Protein 4OVR (pdb70)

Sequence (576 aa):
RQYRSADVQPADYPTVKAVQSSSDELNKETNGKISIKVFPNSQLGSEKDTIEQVKLGALDFIRINSGTLNTVCPATVPVLPFLFRDKAHRAVLDGPIGDEILADCASHGLVGLAFYDSGARSFYATTPIRKLEDLKGKKIRVQQSDIWVSKLLGANATPPAGEVFTGLKSGLIDGAENNWPSYDNFHHYEAAKNYSLSEHSAPEVLLISKRVFDSFTPEEQVQVRKAAKNSVGYRQLWDAEISSREKVEKAGVEVITIDKAPFQAAVQPLYDQFVTDPKLKDITRIKAAQYRSADVQPADYPTVKAVQSSDELNKETNGKISIKVFPNSQLGSEKDTIEQVKLGALDFIRINSGTLNTVCPATVPVLPFLFRDKAHRAVLDGPIGDEILADCASHGLVGLAFYDSGARSFYATTPIRKLEDLKGKKIRVQQSDIWVSKLLGANATPPAGEVFTGLKSGLIDGAENNWPSYDNFHHYEAAKNYSLSEHSAPEVLLISKRVFDSFTPEEQVQVRKAAKNSVGYRQLWDAEISSREKVEKAGVEVITIDKAPFQAAVQPLYDQFVTDPKLKDITRIKAAQ

InterPro domains:
  IPR004682 TRAP transporter solute receptor, DctP family [PIRSF006470] (7-310)
  IPR004682 TRAP transporter solute receptor, DctP family [TIGR00787] (34-274)
  IPR018389 TRAP transporter solute receptor DctP [PF03480] (32-307)
  IPR018389 TRAP transporter solute receptor DctP [PTHR33376] (1-323)
  IPR038404 TRAP transporter solute receptor DctP superfamily [G3DSA:3.40.190.170] (26-324)

CATH classification: 3.40.190.170

Radius of gyration: 26.58 Å; Cα contacts (8 Å, |Δi|>4): 1096; chains: 2; bounding box: 61×67×68 Å

Organism: Xanthobacter autotrophicus (strain ATCC BAA-1158 / Py2) (NCBI:txid78245)

Structure (mmCIF, N/CA/C/O backbone):
data_4OVR
#
_entry.id   4OVR
#
_cell.length_a   90.314
_cell.length_b   111.362
_cell.length_c   59.546
_cell.angle_alpha   90.000
_cell.angle_beta   90.000
_cell.angle_gamma   90.000
#
_symmetry.space_group_name_H-M   'P 21 21 2'
#
loop_
_entity.id
_entity.type
_entity.pdbx_description
1 polymer 'TRAP dicarboxylate transporter, DctP subunit'
2 non-polymer 'CHLORIDE ION'
3 non-polymer 'beta-D-galactopyranuronic acid'
4 water water
#
loop_
_atom_site.group_PDB
_atom_site.id
_atom_site.type_symbol
_atom_site.label_atom_id
_atom_site.label_alt_id
_atom_site.label_comp_id
_atom_site.label_asym_id
_atom_site.label_entity_id
_atom_site.label_seq_id
_atom_site.pdbx_PDB_ins_code
_atom_site.Cartn_x
_atom_site.Cartn_y
_atom_site.Cartn_z
_atom_site.occupancy
_atom_site.B_iso_or_equiv
_atom_site.auth_seq_id
_atom_site.auth_comp_id
_atom_site.auth_asym_id
_atom_site.auth_atom_id
_atom_site.pdbx_PDB_model_num
ATOM 1 N N . ARG A 1 24 ? 5.097 55.743 31.827 1.00 33.10 26 ARG A N 1
ATOM 2 C CA . ARG A 1 24 ? 4.678 55.288 33.150 1.00 23.01 26 ARG A CA 1
ATOM 3 C C . ARG A 1 24 ? 5.498 55.957 34.222 1.00 23.45 26 ARG A C 1
ATOM 4 O O . ARG A 1 24 ? 6.736 55.850 34.217 1.00 24.87 26 ARG A O 1
ATOM 24 N N . GLN A 1 25 ? 4.822 56.671 35.116 1.00 21.54 27 GLN A N 1
ATOM 25 C CA . GLN A 1 25 ? 5.485 57.287 36.259 1.00 17.61 27 GLN A CA 1
ATOM 26 C C . GLN A 1 25 ? 5.198 56.465 37.497 1.00 20.43 27 GLN A C 1
ATOM 27 O O . GLN A 1 25 ? 4.089 56.488 38.030 1.00 23.36 27 GLN A O 1
ATOM 41 N N . TYR A 1 26 ? 6.205 55.719 37.929 1.00 17.68 28 TYR A N 1
ATOM 42 C CA . TYR A 1 26 ? 6.094 54.872 39.107 1.00 11.98 28 TYR A CA 1
ATOM 43 C C . TYR A 1 26 ? 6.242 55.742 40.341 1.00 12.27 28 TYR A C 1
ATOM 44 O O . TYR A 1 26 ? 6.699 56.90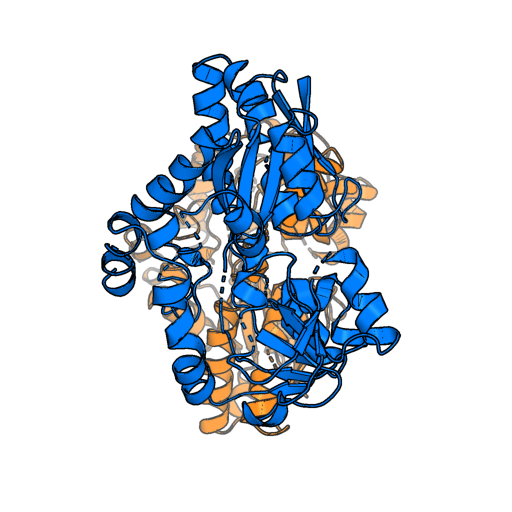3 40.256 1.00 14.35 28 TYR A O 1
ATOM 62 N N . ARG A 1 27 ? 5.814 55.204 41.482 1.00 10.96 29 ARG A N 1
ATOM 63 C CA . ARG A 1 27 ? 5.783 55.973 42.730 1.00 11.65 29 ARG A CA 1
ATOM 64 C C . ARG A 1 27 ? 6.707 55.386 43.786 1.00 10.01 29 ARG A C 1
ATOM 65 O O . ARG A 1 27 ? 6.759 54.166 43.941 1.00 11.23 29 ARG A O 1
ATOM 86 N N . SER A 1 28 ? 7.379 56.258 44.534 1.00 9.56 30 SER A N 1
ATOM 87 C CA . SER A 1 28 ? 8.338 55.841 45.567 1.00 10.13 30 SER A CA 1
ATOM 88 C C . SER A 1 28 ? 8.100 56.631 46.857 1.00 11.41 30 SER A C 1
ATOM 89 O O . SER A 1 28 ? 7.739 57.821 46.812 1.00 11.24 30 SER A O 1
ATOM 97 N N . ALA A 1 29 ? 8.325 55.979 48.003 1.00 10.26 31 ALA A N 1
ATOM 98 C CA . ALA A 1 29 ? 8.160 56.609 49.327 1.00 8.39 31 ALA A CA 1
ATOM 99 C C . ALA A 1 29 ? 9.483 56.824 50.045 1.00 7.95 31 ALA A C 1
ATOM 100 O O . ALA A 1 29 ? 10.417 56.023 49.910 1.00 9.50 31 ALA A O 1
ATOM 107 N N . ASP A 1 30 ? 9.561 57.904 50.843 1.00 8.60 32 ASP A N 1
ATOM 108 C CA . ASP A 1 30 ? 10.708 58.171 51.712 1.00 7.99 32 ASP A CA 1
ATOM 109 C C . ASP A 1 30 ? 10.214 58.988 52.910 1.00 8.72 32 ASP A C 1
ATOM 110 O O . ASP A 1 30 ? 9.410 59.918 52.731 1.00 10.30 32 ASP A O 1
ATOM 119 N N . VAL A 1 31 ? 10.646 58.633 54.115 1.00 9.13 33 VAL A N 1
ATOM 120 C CA . VAL A 1 31 ? 10.293 59.446 55.292 1.00 8.93 33 VAL A CA 1
ATOM 121 C C . VAL A 1 31 ? 11.065 60.777 55.382 1.00 10.00 33 VAL A C 1
ATOM 122 O O . VAL A 1 31 ? 10.702 61.689 56.175 1.00 11.01 33 VAL A O 1
ATOM 135 N N . GLN A 1 32 ? 12.132 60.901 54.593 1.00 8.64 34 GLN A N 1
ATOM 136 C CA . GLN A 1 32 ? 13.012 62.062 54.651 1.00 10.40 34 GLN A CA 1
ATOM 137 C C . GLN A 1 32 ? 12.489 63.212 53.821 1.00 11.41 34 GLN A C 1
ATOM 138 O O . GLN A 1 32 ? 11.670 63.005 52.931 1.00 11.28 34 GLN A O 1
ATOM 152 N N . PRO A 1 33 ? 12.966 64.440 54.097 1.00 12.07 35 PRO A N 1
ATOM 153 C CA . PRO A 1 33 ? 12.399 65.601 53.396 1.00 12.07 35 PRO A CA 1
ATOM 154 C C . PRO A 1 33 ? 12.815 65.724 51.935 1.00 11.75 35 PRO A C 1
ATOM 155 O O . PRO A 1 33 ? 13.721 65.043 51.464 1.00 12.11 35 PRO A O 1
ATOM 166 N N . ALA A 1 34 ? 12.140 66.631 51.237 1.00 14.60 36 ALA A N 1
ATOM 167 C CA . ALA A 1 34 ? 12.242 66.742 49.786 1.00 16.43 36 ALA A CA 1
ATOM 168 C C . ALA A 1 34 ? 13.646 66.980 49.249 1.00 17.52 36 ALA A C 1
ATOM 169 O O . ALA A 1 34 ? 13.918 66.666 48.080 1.00 22.54 36 ALA A O 1
ATOM 176 N N . ASP A 1 35 ? 14.515 67.584 50.052 1.00 15.69 37 ASP A N 1
ATOM 177 C CA . ASP A 1 35 ? 15.845 67.938 49.594 1.00 15.17 37 ASP A CA 1
ATOM 178 C C . ASP A 1 35 ? 16.939 67.015 50.161 1.00 11.63 37 ASP A C 1
ATOM 179 O O . ASP A 1 35 ? 18.134 67.279 50.013 1.00 15.53 37 ASP A O 1
ATOM 188 N N . TYR A 1 36 ? 16.520 65.932 50.804 1.00 12.26 38 TYR A N 1
ATOM 189 C CA . TYR A 1 36 ? 17.456 65.033 51.482 1.00 10.56 38 TYR A CA 1
ATOM 190 C C . TYR A 1 36 ? 18.202 64.180 50.465 1.00 10.83 38 TYR A C 1
ATOM 191 O O . TYR A 1 36 ? 17.656 63.853 49.409 1.00 10.90 38 TYR A O 1
ATOM 209 N N . PRO A 1 37 ? 19.434 63.777 50.797 1.00 11.96 39 PRO A N 1
ATOM 210 C CA . PRO A 1 37 ? 20.217 63.016 49.814 1.00 10.37 39 PRO A CA 1
ATOM 211 C C . PRO A 1 37 ? 19.550 61.748 49.285 1.00 10.80 39 PRO A C 1
ATOM 212 O O . PRO A 1 37 ? 19.727 61.427 48.107 1.00 12.07 39 PRO A O 1
ATOM 223 N N . THR A 1 38 ? 18.816 61.018 50.127 1.00 9.46 40 THR A N 1
ATOM 224 C CA . THR A 1 38 ? 18.147 59.803 49.658 1.00 9.17 40 THR A CA 1
ATOM 225 C C . THR A 1 38 ? 17.065 60.086 48.618 1.00 9.76 40 THR A C 1
ATOM 226 O O . THR A 1 38 ? 16.814 59.271 47.735 1.00 9.98 40 THR A O 1
ATOM 237 N N . VAL A 1 39 ? 16.382 61.208 48.764 1.00 9.28 41 VAL A N 1
ATOM 238 C CA . VAL A 1 39 ? 15.318 61.605 47.849 1.00 9.81 41 VAL A CA 1
ATOM 239 C C . VAL A 1 39 ? 15.956 62.053 46.521 1.00 10.00 41 VAL A C 1
ATOM 240 O O . VAL A 1 39 ? 15.558 61.620 45.427 1.00 11.25 41 VAL A O 1
ATOM 253 N N . LYS A 1 40 ? 16.971 62.905 46.602 1.00 10.36 42 LYS A N 1
ATOM 254 C CA . LYS A 1 40 ? 17.675 63.333 45.375 1.00 10.95 42 LYS A CA 1
ATOM 255 C C . LYS A 1 40 ? 18.297 62.152 44.610 1.00 10.99 42 LYS A C 1
ATOM 256 O O . LYS A 1 40 ? 18.318 62.156 43.370 1.00 13.19 42 LYS A O 1
ATOM 275 N N . ALA A 1 41 ? 18.811 61.155 45.334 1.00 10.68 43 ALA A N 1
ATOM 276 C CA . ALA A 1 41 ? 19.395 59.973 44.684 1.00 10.80 43 ALA A CA 1
ATOM 277 C C . ALA A 1 41 ? 18.362 59.235 43.831 1.00 10.73 43 ALA A C 1
ATOM 278 O O . ALA A 1 41 ? 18.654 58.830 42.717 1.00 11.32 43 ALA A O 1
ATOM 285 N N . VAL A 1 42 ? 17.169 59.021 44.370 1.00 10.30 44 VAL A N 1
ATOM 286 C CA . VAL A 1 42 ? 16.140 58.291 43.621 1.00 10.69 44 VAL A CA 1
ATOM 287 C C . VAL A 1 42 ? 15.644 59.162 42.458 1.00 10.73 44 VAL A C 1
ATOM 288 O O . VAL A 1 42 ? 15.368 58.655 41.354 1.00 11.26 44 VAL A O 1
ATOM 301 N N . GLN A 1 43 ? 15.582 60.470 42.665 1.00 10.85 45 GLN A N 1
ATOM 302 C CA . GLN A 1 43 ? 15.251 61.372 41.565 1.00 11.37 45 GLN A CA 1
ATOM 303 C C . GLN A 1 43 ? 16.300 61.324 40.440 1.00 12.04 45 GLN A C 1
ATOM 304 O O . GLN A 1 43 ? 15.953 61.433 39.253 1.00 12.46 45 GLN A O 1
ATOM 318 N N A SER A 1 44 ? 17.565 61.136 40.803 0.49 11.90 46 SER A N 1
ATOM 319 N N B SER A 1 44 ? 17.568 61.146 40.798 0.51 11.91 46 SER A N 1
ATOM 320 C CA A SER A 1 44 ? 18.627 61.019 39.809 0.49 12.43 46 SER A CA 1
ATOM 321 C CA B SER A 1 44 ? 18.633 61.010 39.807 0.51 12.43 46 SER A CA 1
ATOM 322 C C A SER A 1 44 ? 18.499 59.707 39.034 0.49 12.50 46 SER A C 1
ATOM 323 C C B SER A 1 44 ? 18.489 59.709 39.028 0.51 12.50 46 SER A C 1
ATOM 324 O O A SER A 1 44 ? 18.746 59.662 37.829 0.49 13.21 46 SER A O 1
ATOM 325 O O B SER A 1 44 ? 18.728 59.663 37.817 0.51 13.37 46 SER A O 1
ATOM 357 N N . SER A 1 46 ? 15.630 58.230 38.479 1.00 12.17 48 SER A N 1
ATOM 358 C CA . SER A 1 46 ? 14.525 58.513 37.557 1.00 12.97 48 SER A CA 1
ATOM 359 C C . SER A 1 46 ? 14.994 59.250 36.304 1.00 14.52 48 SER A C 1
ATOM 360 O O . SER A 1 46 ? 14.577 58.944 35.175 1.00 15.49 48 SER A O 1
ATOM 368 N N . ASP A 1 47 ? 15.834 60.256 36.502 1.00 13.37 49 ASP A N 1
ATOM 369 C CA . ASP A 1 47 ? 16.341 61.006 35.365 1.00 16.87 49 ASP A CA 1
ATOM 370 C C . ASP A 1 47 ? 17.094 60.079 34.406 1.00 14.31 49 ASP A C 1
ATOM 371 O O . ASP A 1 47 ? 16.944 60.183 33.191 1.00 15.72 49 ASP A O 1
ATOM 380 N N . GLU A 1 48 ? 17.929 59.195 34.954 1.00 14.06 50 GLU A N 1
ATOM 381 C CA . GLU A 1 48 ? 18.695 58.273 34.127 1.00 14.47 50 GLU A CA 1
ATOM 382 C C . GLU A 1 48 ? 17.757 57.359 33.340 1.00 14.91 50 GLU A C 1
ATOM 383 O O . GLU A 1 48 ? 17.935 57.165 32.135 1.00 15.28 50 GLU A O 1
ATOM 395 N N . LEU A 1 49 ? 16.784 56.778 34.032 1.00 14.85 51 LEU A N 1
ATOM 396 C CA . LEU A 1 49 ? 15.842 55.880 33.371 1.00 14.45 51 LEU A CA 1
ATOM 397 C C . LEU A 1 49 ? 15.025 56.612 32.319 1.00 16.38 51 LEU A C 1
ATOM 398 O O . LEU A 1 49 ? 14.756 56.080 31.234 1.00 15.49 51 LEU A O 1
ATOM 414 N N . ASN A 1 50 ? 14.612 57.830 32.626 1.00 14.79 52 ASN A N 1
ATOM 415 C CA . ASN A 1 50 ? 13.835 58.610 31.656 1.00 19.39 52 ASN A CA 1
ATOM 416 C C . ASN A 1 50 ? 14.609 58.807 30.351 1.00 23.22 52 ASN A C 1
ATOM 417 O O . ASN A 1 50 ? 14.051 58.725 29.259 1.00 18.78 52 ASN A O 1
ATOM 428 N N . LYS A 1 51 ? 15.904 59.040 30.478 1.00 16.99 53 LYS A N 1
ATOM 429 C CA . LYS A 1 51 ? 16.775 59.247 29.328 1.00 16.91 53 LYS A CA 1
ATOM 430 C C . LYS A 1 51 ? 16.984 57.947 28.539 1.00 19.20 53 LYS A C 1
ATOM 431 O O . LYS A 1 51 ? 16.749 57.914 27.334 1.00 21.76 53 LYS A O 1
ATOM 450 N N . GLU A 1 52 ? 17.353 56.874 29.238 1.00 17.83 54 GLU A N 1
ATOM 451 C CA . GLU A 1 52 ? 17.684 55.589 28.627 1.00 17.12 54 GLU A CA 1
ATOM 452 C C . GLU A 1 52 ? 16.463 54.925 27.995 1.00 21.39 54 GLU A C 1
ATOM 453 O O . GLU A 1 52 ? 16.592 54.245 26.967 1.00 22.74 54 GLU A O 1
ATOM 465 N N . THR A 1 53 ? 15.282 55.132 28.586 1.00 15.55 55 THR A N 1
ATOM 466 C CA . THR A 1 53 ? 14.060 54.493 28.080 1.00 16.12 55 THR A CA 1
ATOM 467 C C . THR A 1 53 ? 13.233 55.446 27.202 1.00 16.78 55 THR A C 1
ATOM 468 O O . THR A 1 53 ? 12.137 55.113 26.785 1.00 21.95 55 THR A O 1
ATOM 479 N N . ASN A 1 54 ? 13.741 56.649 26.988 1.00 16.74 56 ASN A N 1
ATOM 480 C CA . ASN A 1 54 ? 13.077 57.632 26.135 1.00 19.76 56 ASN A CA 1
ATOM 481 C C . ASN A 1 54 ? 11.664 57.937 26.631 1.00 20.84 56 ASN A C 1
ATOM 482 O O . ASN A 1 54 ? 10.717 57.984 25.841 1.00 24.56 56 ASN A O 1
ATOM 493 N N . GLY A 1 55 ? 11.542 58.144 27.941 1.00 24.99 57 GLY A N 1
ATOM 494 C CA . GLY A 1 55 ? 10.288 58.553 28.558 1.00 24.43 57 GLY A CA 1
ATOM 495 C C . GLY A 1 55 ? 9.421 57.437 29.108 1.00 27.91 57 GLY A C 1
ATOM 496 O O . GLY A 1 55 ? 8.428 57.698 29.800 1.00 42.86 57 GLY A O 1
ATOM 500 N N . LYS A 1 56 ? 9.790 56.190 28.845 1.00 22.39 58 LYS A N 1
ATOM 501 C CA . LYS A 1 56 ? 8.928 55.070 29.200 1.00 21.02 58 LYS A CA 1
ATOM 502 C C . LYS A 1 56 ? 8.851 54.859 30.709 1.00 27.45 58 LYS A C 1
ATOM 503 O O . LYS A 1 56 ? 7.782 54.524 31.237 1.00 26.32 58 LYS A O 1
ATOM 522 N N . ILE A 1 57 ? 9.976 55.054 31.397 1.00 21.26 59 ILE A N 1
ATOM 523 C CA . ILE A 1 57 ? 10.042 54.813 32.838 1.00 24.28 59 ILE A CA 1
ATOM 524 C C . ILE A 1 57 ? 10.584 56.042 33.560 1.00 20.47 59 ILE A C 1
ATOM 525 O O . ILE A 1 57 ? 11.622 56.584 33.185 1.00 20.92 59 ILE A O 1
ATOM 541 N N . SER A 1 58 ? 9.843 56.490 34.570 1.00 14.98 60 SER A N 1
ATOM 542 C CA . SER A 1 58 ? 10.321 57.487 35.516 1.00 16.35 60 SER A CA 1
ATOM 543 C C . SER A 1 58 ? 9.736 57.177 36.874 1.00 17.19 60 SER A C 1
ATOM 544 O O . SER A 1 58 ? 8.847 56.326 37.000 1.00 16.06 60 SER A O 1
ATOM 552 N N . ILE A 1 59 ? 10.222 57.890 37.884 1.00 14.31 61 ILE A N 1
ATOM 553 C CA . ILE A 1 59 ? 9.849 57.645 39.266 1.00 13.11 61 ILE A CA 1
ATOM 554 C C . ILE A 1 59 ? 9.604 58.975 39.940 1.00 18.04 61 ILE A C 1
ATOM 555 O O . ILE A 1 59 ? 10.450 59.871 39.892 1.00 20.04 61 ILE A O 1
ATOM 571 N N . LYS A 1 60 ? 8.456 59.093 40.600 1.00 13.44 62 LYS A N 1
ATOM 572 C CA . LYS A 1 60 ? 8.162 60.260 41.390 1.00 11.93 62 LYS A CA 1
ATOM 573 C C . LYS A 1 60 ? 8.289 59.883 42.854 1.00 11.09 62 LYS A C 1
ATOM 574 O O . LYS A 1 60 ? 7.677 58.896 43.293 1.00 11.21 62 LYS A O 1
ATOM 593 N N . VAL A 1 61 ? 9.068 60.657 43.596 1.00 12.54 63 VAL A N 1
ATOM 594 C CA . VAL A 1 61 ? 9.248 60.431 45.016 1.00 10.48 63 VAL A CA 1
ATOM 595 C C . VAL A 1 61 ? 8.292 61.259 45.859 1.00 12.21 63 VAL A C 1
ATOM 596 O O . VAL A 1 61 ? 8.128 62.480 45.655 1.00 14.07 63 VAL A O 1
ATOM 609 N N . PHE A 1 62 ? 7.686 60.578 46.818 1.00 13.11 64 PHE A N 1
ATOM 610 C CA . PHE A 1 62 ? 6.822 61.201 47.812 1.00 9.94 64 PHE A CA 1
ATOM 611 C C . PHE A 1 62 ? 7.536 61.211 49.145 1.00 11.81 64 PHE A C 1
ATOM 612 O O . PHE A 1 62 ? 7.657 60.173 49.812 1.00 11.62 64 PHE A O 1
ATOM 629 N N . PRO A 1 63 ? 8.063 62.373 49.532 1.00 10.92 65 PRO A N 1
ATOM 630 C CA . PRO A 1 63 ? 8.923 62.437 50.721 1.00 9.49 65 PRO A CA 1
ATOM 631 C C . PRO A 1 63 ? 8.125 62.753 51.988 1.00 10.79 65 PRO A C 1
ATOM 632 O O . PRO A 1 63 ? 6.901 62.796 51.963 1.00 13.35 65 PRO A O 1
ATOM 643 N N . ASN A 1 64 ? 8.844 62.967 53.096 1.00 11.07 66 ASN A N 1
ATOM 644 C CA . ASN A 1 64 ? 8.272 63.452 54.339 1.00 10.52 66 ASN A CA 1
ATOM 645 C C . ASN A 1 64 ? 7.161 62.558 54.929 1.00 11.40 66 ASN A C 1
ATOM 646 O O . ASN A 1 64 ? 6.231 63.049 55.563 1.00 12.74 66 ASN A O 1
ATOM 657 N N . SER A 1 65 ? 7.254 61.246 54.690 1.00 9.47 67 SER A N 1
ATOM 658 C CA . SER A 1 65 ? 6.266 60.289 55.197 1.00 8.47 67 SER A CA 1
ATOM 659 C C . SER A 1 65 ? 4.878 60.533 54.652 1.00 11.40 67 SER A C 1
ATOM 660 O O . SER A 1 65 ? 3.920 60.072 55.260 1.00 13.34 67 SER A O 1
ATOM 668 N N . GLN A 1 66 ? 4.756 61.220 53.514 1.00 10.25 68 GLN A N 1
ATOM 669 C CA . GLN A 1 66 ? 3.440 61.453 52.908 1.00 10.79 68 GLN A CA 1
ATOM 670 C C . GLN A 1 66 ? 2.670 60.159 52.710 1.00 12.85 68 GLN A C 1
ATOM 671 O O . GLN A 1 66 ? 1.439 60.119 52.879 1.00 12.92 68 GLN A O 1
ATOM 685 N N . LEU A 1 67 ? 3.369 59.085 52.352 1.00 9.97 69 LEU A N 1
ATOM 686 C CA . LEU A 1 67 ? 2.670 57.841 52.043 1.00 11.34 69 LEU A CA 1
ATOM 687 C C . LEU A 1 67 ? 2.589 56.889 53.230 1.00 11.44 69 LEU A C 1
ATOM 688 O O . LEU A 1 67 ? 1.884 55.880 53.168 1.00 14.85 69 LEU A O 1
ATOM 704 N N . GLY A 1 68 ? 3.313 57.204 54.294 1.00 9.35 70 GLY A N 1
ATOM 705 C CA . GLY A 1 68 ? 3.215 56.443 55.529 1.00 11.68 70 GLY A CA 1
ATOM 706 C C . GLY A 1 68 ? 4.543 56.228 56.206 1.00 10.62 70 GLY A C 1
ATOM 707 O O . GLY A 1 68 ? 5.575 56.757 55.802 1.00 10.59 70 GLY A O 1
ATOM 711 N N . SER A 1 69 ? 4.505 55.458 57.287 1.00 9.70 71 SER A N 1
ATOM 712 C CA . SER A 1 69 ? 5.696 55.049 58.008 1.00 9.03 71 SER A CA 1
ATOM 713 C C . SER A 1 69 ? 6.504 54.027 57.203 1.00 7.36 71 SER A C 1
ATOM 714 O O . SER A 1 69 ? 6.008 53.428 56.233 1.00 8.94 71 SER A O 1
ATOM 722 N N . GLU A 1 70 ? 7.741 53.766 57.630 1.00 7.91 72 GLU A N 1
ATOM 723 C CA . GLU A 1 70 ? 8.514 52.685 57.010 1.00 7.53 72 GLU A CA 1
ATOM 724 C C . GLU A 1 70 ? 7.822 51.336 57.141 1.00 7.65 72 GLU A C 1
ATOM 725 O O . GLU A 1 70 ? 7.767 50.570 56.170 1.00 10.69 72 GLU A O 1
ATOM 737 N N . LYS A 1 71 ? 7.296 51.041 58.330 1.00 9.23 73 LYS A N 1
ATOM 738 C CA . LYS A 1 71 ? 6.547 49.803 58.523 1.00 11.44 73 LYS A CA 1
ATOM 739 C C . LYS A 1 71 ? 5.393 49.660 57.518 1.00 10.45 73 LYS A C 1
ATOM 740 O O . LYS A 1 71 ? 5.213 48.609 56.911 1.00 12.79 73 LYS A O 1
ATOM 759 N N . ASP A 1 72 ? 4.614 50.709 57.335 1.00 8.98 74 ASP A N 1
ATOM 760 C CA . ASP A 1 72 ? 3.424 50.615 56.512 1.00 10.17 74 ASP A CA 1
ATOM 761 C C . ASP A 1 72 ? 3.776 50.652 55.022 1.00 8.71 74 ASP A C 1
ATOM 762 O O . ASP A 1 72 ? 3.086 49.998 54.218 1.00 10.89 74 ASP A O 1
ATOM 771 N N . THR A 1 73 ? 4.800 51.419 54.641 1.00 8.16 75 THR A N 1
ATOM 772 C CA . THR A 1 73 ? 5.162 51.501 53.229 1.00 8.83 75 THR A CA 1
ATOM 773 C C . THR A 1 73 ? 5.810 50.209 52.757 1.00 9.01 75 THR A C 1
ATOM 774 O O . THR A 1 73 ? 5.655 49.829 51.600 1.00 10.73 75 THR A O 1
ATOM 785 N N . ILE A 1 74 ? 6.564 49.522 53.613 1.00 9.14 76 ILE A N 1
ATOM 786 C CA . ILE A 1 74 ? 7.083 48.239 53.182 1.00 12.18 76 ILE A CA 1
ATOM 787 C C . ILE A 1 74 ? 5.920 47.275 52.875 1.00 11.62 76 ILE A C 1
ATOM 788 O O . ILE A 1 74 ? 5.967 46.547 51.883 1.00 12.31 76 ILE A O 1
ATOM 804 N N . GLU A 1 75 ? 4.841 47.308 53.670 1.00 12.39 77 GLU A N 1
ATOM 805 C CA . GLU A 1 75 ? 3.673 46.497 53.372 1.00 11.95 77 GLU A CA 1
ATOM 806 C C . GLU A 1 75 ? 3.009 46.894 52.041 1.00 11.15 77 GLU A C 1
ATOM 807 O O . GLU A 1 75 ? 2.558 46.024 51.276 1.00 13.70 77 GLU A O 1
ATOM 819 N N . GLN A 1 76 ? 2.941 48.194 51.747 1.00 9.31 78 GLN A N 1
ATOM 820 C CA . GLN A 1 76 ? 2.407 48.649 50.468 1.00 9.36 78 GLN A CA 1
ATOM 821 C C . GLN A 1 76 ? 3.199 48.029 49.307 1.00 10.07 78 GLN A C 1
ATOM 822 O O . GLN A 1 76 ? 2.619 47.606 48.306 1.00 10.89 78 GLN A O 1
ATOM 836 N N . VAL A 1 77 ? 4.516 47.978 49.436 1.00 8.96 79 VAL A N 1
ATOM 837 C CA . VAL A 1 77 ? 5.342 47.429 48.345 1.00 11.46 79 VAL A CA 1
ATOM 838 C C . VAL A 1 77 ? 5.068 45.939 48.182 1.00 14.59 79 VAL A C 1
ATOM 839 O O . VAL A 1 77 ? 4.920 45.457 47.056 1.00 14.19 79 VAL A O 1
ATOM 852 N N . LYS A 1 78 ? 4.962 45.210 49.291 1.00 13.23 80 LYS A N 1
ATOM 853 C CA . LYS A 1 78 ? 4.678 43.782 49.226 1.00 18.87 80 LYS A CA 1
ATOM 854 C C . LYS A 1 78 ? 3.378 43.529 48.494 1.00 21.07 80 LYS A C 1
ATOM 855 O O . LYS A 1 78 ? 3.272 42.556 47.725 1.00 23.45 80 LYS A O 1
ATOM 874 N N . LEU A 1 79 ? 2.392 44.409 48.704 1.00 13.63 81 LEU A N 1
ATOM 875 C CA . LEU A 1 79 ? 1.081 44.278 48.073 1.00 19.51 81 LEU A CA 1
ATOM 876 C C . LEU A 1 79 ? 1.023 44.807 46.637 1.00 19.04 81 LEU A C 1
ATOM 877 O O . LEU A 1 79 ? 0.017 44.635 45.954 1.00 24.62 81 LEU A O 1
ATOM 893 N N . GLY A 1 80 ? 2.094 45.439 46.177 1.00 17.40 82 GLY A N 1
ATOM 894 C CA . GLY A 1 80 ? 2.093 46.093 44.883 1.00 21.51 82 GLY A CA 1
ATOM 895 C C . GLY A 1 80 ? 1.329 47.410 44.863 1.00 22.13 82 GLY A C 1
ATOM 896 O O . GLY A 1 80 ? 1.032 47.941 43.785 1.00 23.32 82 GLY A O 1
ATOM 900 N N . ALA A 1 81 ? 1.006 47.939 46.045 1.00 13.69 83 ALA A N 1
ATOM 901 C CA . ALA A 1 81 ? 0.324 49.229 46.157 1.00 10.26 83 ALA A CA 1
ATOM 902 C C . ALA A 1 81 ? 1.283 50.406 46.011 1.00 12.20 83 ALA A C 1
ATOM 903 O O . ALA A 1 81 ? 0.867 51.562 45.814 1.00 16.75 83 ALA A O 1
ATOM 910 N N . LEU A 1 82 ? 2.565 50.110 46.163 1.00 10.94 84 LEU A N 1
ATOM 911 C CA . LEU A 1 82 ? 3.635 51.088 46.064 1.00 9.91 84 LEU A CA 1
ATOM 912 C C . LEU A 1 82 ? 4.749 50.458 45.242 1.00 10.77 84 LEU A C 1
ATOM 913 O O . LEU A 1 82 ? 5.050 49.277 45.415 1.00 11.89 84 LEU A O 1
ATOM 929 N N . ASP A 1 83 ? 5.331 51.216 44.310 1.00 8.75 85 ASP A N 1
ATOM 930 C CA . ASP A 1 83 ? 6.250 50.639 43.337 1.00 9.45 85 ASP A CA 1
ATOM 931 C C . ASP A 1 83 ? 7.685 50.526 43.884 1.00 12.23 85 ASP A C 1
ATOM 932 O O . ASP A 1 83 ? 8.315 49.489 43.775 1.00 12.84 85 ASP A O 1
ATOM 941 N N . PHE A 1 84 ? 8.179 51.626 44.438 1.00 9.95 86 PHE A N 1
ATOM 942 C CA . PHE A 1 84 ? 9.542 51.726 44.947 1.00 12.57 86 PHE A CA 1
ATOM 943 C C . PHE A 1 84 ? 9.521 52.214 46.380 1.00 11.00 86 PHE A C 1
ATOM 944 O O . PHE A 1 84 ? 8.592 52.901 46.838 1.00 10.59 86 PHE A O 1
ATOM 961 N N . ILE A 1 85 ? 10.582 51.887 47.097 1.00 8.98 87 ILE A N 1
ATOM 962 C CA . ILE A 1 85 ? 10.714 52.375 48.458 1.00 7.41 87 ILE A CA 1
ATOM 963 C C . ILE A 1 85 ? 12.176 52.555 48.831 1.00 9.45 87 ILE A C 1
ATOM 964 O O . ILE A 1 85 ? 13.035 51.754 48.430 1.00 9.92 87 ILE A O 1
ATOM 980 N N . ARG A 1 86 ? 12.456 53.623 49.593 1.00 7.77 88 ARG A N 1
ATOM 981 C CA . ARG A 1 86 ? 13.794 53.863 50.139 1.00 8.93 88 ARG A CA 1
ATOM 982 C C . ARG A 1 86 ? 13.612 53.836 51.655 1.00 8.16 88 ARG A C 1
ATOM 983 O O . ARG A 1 86 ? 12.946 54.716 52.203 1.00 9.30 88 ARG A O 1
ATOM 1004 N N . ILE A 1 87 ? 14.141 52.790 52.301 1.00 7.15 89 ILE A N 1
ATOM 1005 C CA . ILE A 1 87 ? 13.881 52.498 53.703 1.00 7.07 89 ILE A CA 1
ATOM 1006 C C . ILE A 1 87 ? 15.185 52.145 54.428 1.00 8.74 89 ILE A C 1
ATOM 1007 O O . ILE A 1 87 ? 16.174 51.821 53.802 1.00 12.09 89 ILE A O 1
ATOM 1023 N N . ASN A 1 88 ? 15.192 52.218 55.747 1.00 7.06 90 ASN A N 1
ATOM 1024 C CA . ASN A 1 88 ? 16.371 51.781 56.490 1.00 7.23 90 ASN A CA 1
ATOM 1025 C C . ASN A 1 88 ? 16.370 50.269 56.662 1.00 7.17 90 ASN A C 1
ATOM 1026 O O . ASN A 1 88 ? 15.322 49.663 56.916 1.00 7.15 90 ASN A O 1
ATOM 1037 N N . SER A 1 89 ? 17.553 49.672 56.585 1.00 7.38 91 SER A N 1
ATOM 1038 C CA . SER A 1 89 ? 17.688 48.231 56.865 1.00 7.68 91 SER A CA 1
ATOM 1039 C C . SER A 1 89 ? 17.222 47.833 58.252 1.00 7.69 91 SER A C 1
ATOM 1040 O O . SER A 1 89 ? 16.785 46.686 58.485 1.00 10.69 91 SER A O 1
ATOM 1048 N N . GLY A 1 90 ? 17.291 48.785 59.185 1.00 8.42 92 GLY A N 1
ATOM 1049 C CA . GLY A 1 90 ? 16.839 48.576 60.542 1.00 9.76 92 GLY A CA 1
ATOM 1050 C C . GLY A 1 90 ? 15.338 48.415 60.731 1.00 8.80 92 GLY A C 1
ATOM 1051 O O . GLY A 1 90 ? 14.890 48.063 61.815 1.00 10.86 92 GLY A O 1
ATOM 1055 N N . THR A 1 91 ? 14.548 48.675 59.678 1.00 7.97 93 THR A N 1
ATOM 1056 C CA . THR A 1 91 ? 13.132 48.286 59.660 1.00 10.84 93 THR A CA 1
ATOM 1057 C C . THR A 1 91 ? 12.872 47.144 58.661 1.00 8.78 93 THR A C 1
ATOM 1058 O O . THR A 1 91 ? 12.033 46.295 58.904 1.00 7.99 93 THR A O 1
ATOM 1069 N N . LEU A 1 92 ? 13.586 47.131 57.547 1.00 8.76 94 LEU A N 1
ATOM 1070 C CA . LEU A 1 92 ? 13.458 46.086 56.526 1.00 7.63 94 LEU A CA 1
ATOM 1071 C C . LEU A 1 92 ? 13.785 44.695 57.065 1.00 7.87 94 LEU A C 1
ATOM 1072 O O . LEU A 1 92 ? 13.294 43.695 56.544 1.00 8.25 94 LEU A O 1
ATOM 1088 N N . ASN A 1 93 ? 14.615 44.630 58.106 1.00 8.07 95 ASN A N 1
ATOM 1089 C CA . ASN A 1 93 ? 14.999 43.353 58.691 1.00 8.81 95 ASN A CA 1
ATOM 1090 C C . ASN A 1 93 ? 13.863 42.661 59.442 1.00 10.82 95 ASN A C 1
ATOM 1091 O O . ASN A 1 93 ? 14.027 41.518 59.891 1.00 12.74 95 ASN A O 1
ATOM 1102 N N . THR A 1 94 ? 12.707 43.324 59.561 1.00 10.17 96 THR A N 1
ATOM 1103 C CA . THR A 1 94 ? 11.512 42.646 60.030 1.00 9.16 96 THR A CA 1
ATOM 1104 C C . THR A 1 94 ? 10.957 41.675 58.990 1.00 13.41 96 THR A C 1
ATOM 1105 O O . THR A 1 94 ? 10.165 40.781 59.324 1.00 15.73 96 THR A O 1
ATOM 1116 N N . VAL A 1 95 ? 11.361 41.861 57.735 1.00 10.89 97 VAL A N 1
ATOM 1117 C CA . VAL A 1 95 ? 10.851 41.094 56.616 1.00 13.01 97 VAL A CA 1
ATOM 1118 C C . VAL A 1 95 ? 11.950 40.228 55.994 1.00 18.73 97 VAL A C 1
ATOM 1119 O O . VAL A 1 95 ? 11.699 39.072 55.650 1.00 17.99 97 VAL A O 1
ATOM 1132 N N . CYS A 1 96 ? 13.155 40.786 55.858 1.00 13.97 98 CYS A N 1
ATOM 1133 C CA . CYS A 1 96 ? 14.253 40.104 55.162 1.00 12.46 98 CYS A CA 1
ATOM 1134 C C . CYS A 1 96 ? 15.358 39.819 56.164 1.00 14.32 98 CYS A C 1
ATOM 1135 O O . CYS A 1 96 ? 16.023 40.731 56.600 1.00 12.53 98 CYS A O 1
ATOM 1143 N N . PRO A 1 97 ? 15.555 38.544 56.551 1.00 15.32 99 PRO A N 1
ATOM 1144 C CA . PRO A 1 97 ? 16.503 38.222 57.638 1.00 15.06 99 PRO A CA 1
ATOM 1145 C C . PRO A 1 97 ? 17.947 38.648 57.365 1.00 12.41 99 PRO A C 1
ATOM 1146 O O . PRO A 1 97 ? 18.698 38.991 58.296 1.00 11.17 99 PRO A O 1
ATOM 1157 N N . ALA A 1 98 ? 18.367 38.602 56.102 1.00 13.18 100 ALA A N 1
ATOM 1158 C CA . ALA A 1 98 ? 19.754 38.978 55.796 1.00 12.17 100 ALA A CA 1
ATOM 1159 C C . ALA A 1 98 ? 20.005 40.439 56.150 1.00 10.77 100 ALA A C 1
ATOM 1160 O O . ALA A 1 98 ? 21.137 40.829 56.403 1.00 10.16 100 ALA A O 1
ATOM 1184 N N . THR A 1 100 ? 19.360 41.949 58.752 1.00 9.28 102 THR A N 1
ATOM 1185 C CA . THR A 1 100 ? 19.851 42.121 60.121 1.00 10.56 102 THR A CA 1
ATOM 1186 C C . THR A 1 100 ? 21.370 42.292 60.159 1.00 12.99 102 THR A C 1
ATOM 1187 O O . THR A 1 100 ? 21.918 42.996 61.016 1.00 11.55 102 THR A O 1
ATOM 1198 N N . VAL A 1 101 ? 22.063 41.623 59.244 1.00 9.67 103 VAL A N 1
ATOM 1199 C CA . VAL A 1 101 ? 23.520 41.604 59.295 1.00 10.91 103 VAL A CA 1
ATOM 1200 C C . VAL A 1 101 ? 24.132 43.018 59.306 1.00 11.32 103 VAL A C 1
ATOM 1201 O O . VAL A 1 101 ? 24.857 43.336 60.225 1.00 11.32 103 VAL A O 1
ATOM 1214 N N . PRO A 1 102 ? 23.797 43.893 58.330 1.00 9.43 104 PRO A N 1
ATOM 1215 C CA . PRO A 1 102 ? 24.452 45.208 58.337 1.00 9.24 104 PRO A CA 1
ATOM 1216 C C . PRO A 1 102 ? 23.945 46.183 59.408 1.00 9.29 104 PRO A C 1
ATOM 1217 O O . PRO A 1 102 ? 24.509 47.279 59.587 1.00 10.70 104 PRO A O 1
ATOM 1228 N N . VAL A 1 103 ? 22.888 45.796 60.116 1.00 9.38 105 VAL A N 1
ATOM 1229 C CA . VAL A 1 103 ? 22.356 46.564 61.259 1.00 11.84 105 VAL A CA 1
ATOM 1230 C C . VAL A 1 103 ? 23.166 46.338 62.554 1.00 12.80 105 VAL A C 1
ATOM 1231 O O . VAL A 1 103 ? 23.157 47.154 63.477 1.00 10.63 105 VAL A O 1
ATOM 1244 N N . LEU A 1 104 ? 23.864 45.211 62.620 1.00 10.63 106 LEU A N 1
ATOM 1245 C CA . LEU A 1 104 ? 24.434 44.752 63.877 1.00 11.65 106 LEU A CA 1
ATOM 1246 C C . LEU A 1 104 ? 25.374 45.799 64.455 1.00 10.06 106 LEU A C 1
ATOM 1247 O O . LEU A 1 104 ? 26.147 46.439 63.728 1.00 12.28 106 LEU A O 1
ATOM 1263 N N . PRO A 1 105 ? 25.302 45.999 65.763 1.00 10.71 107 PRO A N 1
ATOM 1264 C CA . PRO A 1 105 ? 26.146 47.033 66.381 1.00 11.03 107 PRO A CA 1
ATOM 1265 C C . PRO A 1 105 ? 27.647 46.727 66.327 1.00 13.77 107 PRO A C 1
ATOM 1266 O O . PRO A 1 105 ? 28.102 45.607 66.585 1.00 14.05 107 PRO A O 1
ATOM 1277 N N . PHE A 1 106 ? 28.419 47.747 65.959 1.00 13.56 108 PHE A N 1
ATOM 1278 C CA . PHE A 1 106 ? 29.873 47.703 66.000 1.00 15.22 108 PHE A CA 1
ATOM 1279 C C . PHE A 1 106 ? 30.424 46.622 65.074 1.00 17.29 108 PHE A C 1
ATOM 1280 O O . PHE A 1 106 ? 31.450 46.014 65.361 1.00 21.02 108 PHE A O 1
ATOM 1297 N N . LEU A 1 107 ? 29.709 46.372 63.974 1.00 15.12 109 LEU A N 1
ATOM 1298 C CA . LEU A 1 107 ? 30.144 45.408 62.981 1.00 12.50 109 LEU A CA 1
ATOM 1299 C C . LEU A 1 107 ? 31.219 45.962 62.041 1.00 14.63 109 LEU A C 1
ATOM 1300 O O . LEU A 1 107 ? 32.242 45.310 61.767 1.00 15.84 109 LEU A O 1
ATOM 1316 N N . PHE A 1 108 ? 30.981 47.167 61.536 1.00 13.98 110 PHE A N 1
ATOM 1317 C CA . PHE A 1 108 ? 31.910 47.781 60.588 1.00 15.31 110 PHE A CA 1
ATOM 1318 C C . PHE A 1 108 ? 32.924 48.671 61.347 1.00 15.01 110 PHE A C 1
ATOM 1319 O O . PHE A 1 108 ? 32.566 49.303 62.351 1.00 18.62 110 PHE A O 1
ATOM 1336 N N . ARG A 1 109 ? 34.153 48.756 60.848 1.00 19.19 111 ARG A N 1
ATOM 1337 C CA . ARG A 1 109 ? 35.200 49.492 61.519 1.00 19.50 111 ARG A CA 1
ATOM 1338 C C . ARG A 1 109 ? 34.992 50.976 61.264 1.00 22.81 111 ARG A C 1
ATOM 1339 O O . ARG A 1 109 ? 35.260 51.802 62.136 1.00 19.72 111 ARG A O 1
ATOM 1360 N N . ASP A 1 110 ? 34.483 51.297 60.072 1.00 17.35 112 ASP A N 1
ATOM 1361 C CA . ASP A 1 110 ? 34.306 52.673 59.648 1.00 13.37 112 ASP A CA 1
ATOM 1362 C C . ASP A 1 110 ? 33.551 52.711 58.305 1.00 17.62 112 ASP A C 1
ATOM 1363 O O . ASP A 1 110 ? 33.202 51.671 57.745 1.00 15.48 112 ASP A O 1
ATOM 1372 N N . LYS A 1 111 ? 33.277 53.915 57.823 1.00 11.89 113 LYS A N 1
ATOM 1373 C CA . LYS A 1 111 ? 32.578 54.129 56.562 1.00 11.59 113 LYS A CA 1
ATOM 1374 C C . LYS A 1 111 ? 33.218 53.421 55.379 1.00 12.50 113 LYS A C 1
ATOM 1375 O O . LYS A 1 111 ? 32.515 52.811 54.587 1.00 11.33 113 LYS A O 1
ATOM 1394 N N . ALA A 1 112 ? 34.541 53.514 55.231 1.00 15.05 114 ALA A N 1
ATOM 1395 C CA . ALA A 1 112 ? 35.189 52.866 54.092 1.00 15.91 114 ALA A CA 1
ATOM 1396 C C . ALA A 1 112 ? 34.994 51.336 54.110 1.00 13.78 114 ALA A C 1
ATOM 1397 O O . ALA A 1 112 ? 34.759 50.745 53.058 1.00 15.65 114 ALA A O 1
ATOM 1404 N N . HIS A 1 113 ? 35.059 50.710 55.298 1.00 13.50 115 HIS A N 1
ATOM 1405 C CA . HIS A 1 113 ? 34.834 49.263 55.442 1.00 14.74 115 HIS A CA 1
ATOM 1406 C C . HIS A 1 113 ? 33.416 48.922 54.989 1.00 13.66 115 HIS A C 1
ATOM 1407 O O . HIS A 1 113 ? 33.212 47.983 54.225 1.00 14.96 115 HIS A O 1
ATOM 1439 N N . ARG A 1 115 ? 31.347 50.647 53.034 1.00 12.32 117 ARG A N 1
ATOM 1440 C CA . ARG A 1 115 ? 31.124 50.898 51.616 1.00 10.67 117 ARG A CA 1
ATOM 1441 C C . ARG A 1 115 ? 31.707 49.760 50.763 1.00 13.35 117 ARG A C 1
ATOM 1442 O O . ARG A 1 115 ? 31.082 49.319 49.792 1.00 14.92 117 ARG A O 1
ATOM 1463 N N . ALA A 1 116 ? 32.903 49.300 51.111 1.00 12.36 118 ALA A N 1
ATOM 1464 C CA . ALA A 1 116 ? 33.512 48.224 50.375 1.00 15.78 118 ALA A CA 1
ATOM 1465 C C . ALA A 1 116 ? 32.663 46.959 50.476 1.00 14.69 118 ALA A C 1
ATOM 1466 O O . ALA A 1 116 ? 32.455 46.284 49.476 1.00 18.35 118 ALA A O 1
ATOM 1473 N N . VAL A 1 117 ? 32.159 46.658 51.666 1.00 13.60 119 VAL A N 1
ATOM 1474 C CA . VAL A 1 117 ? 31.391 45.438 51.874 1.00 14.89 119 VAL A CA 1
ATOM 1475 C C . VAL A 1 117 ? 30.083 45.506 51.079 1.00 13.46 119 VAL A C 1
ATOM 1476 O O . VAL A 1 117 ? 29.720 44.563 50.373 1.00 15.76 119 VAL A O 1
ATOM 1489 N N . LEU A 1 118 ? 29.363 46.626 51.193 1.00 11.55 120 LEU A N 1
ATOM 1490 C CA . LEU A 1 118 ? 28.037 46.729 50.616 1.00 10.66 120 LEU A CA 1
ATOM 1491 C C . LEU A 1 118 ? 28.080 46.836 49.111 1.00 12.76 120 LEU A C 1
ATOM 1492 O O . LEU A 1 118 ? 27.151 46.425 48.445 1.00 13.59 120 LEU A O 1
ATOM 1508 N N . ASP A 1 119 ? 29.174 47.374 48.562 1.00 15.19 121 ASP A N 1
ATOM 1509 C CA . ASP A 1 119 ? 29.295 47.505 47.129 1.00 17.88 121 ASP A CA 1
ATOM 1510 C C . ASP A 1 119 ? 29.670 46.182 46.443 1.00 16.61 121 ASP A C 1
ATOM 1511 O O . ASP A 1 119 ? 29.440 46.042 45.246 1.00 18.18 121 ASP A O 1
ATOM 1520 N N . GLY A 1 120 ? 30.242 45.240 47.195 1.00 14.99 122 GLY A N 1
ATOM 1521 C CA . GLY A 1 120 ? 30.780 44.001 46.650 1.00 17.39 122 GLY A CA 1
ATOM 1522 C C . GLY A 1 120 ? 29.798 42.851 46.744 1.00 17.55 122 GLY A C 1
ATOM 1523 O O . GLY A 1 120 ? 28.597 43.070 46.948 1.00 15.94 122 GLY A O 1
ATOM 1527 N N . PRO A 1 121 ? 30.302 41.618 46.619 1.00 15.41 123 PRO A N 1
ATOM 1528 C CA . PRO A 1 121 ? 29.469 40.414 46.603 1.00 17.85 123 PRO A CA 1
ATOM 1529 C C . PRO A 1 121 ? 28.628 40.237 47.849 1.00 14.55 123 PRO A C 1
ATOM 1530 O O . PRO A 1 121 ? 27.537 39.664 47.756 1.00 17.54 123 PRO A O 1
ATOM 1541 N N . ILE A 1 122 ? 29.138 40.658 49.000 1.00 15.59 124 ILE A N 1
ATOM 1542 C CA . ILE A 1 122 ? 28.387 40.485 50.238 1.00 13.96 124 ILE A CA 1
ATOM 1543 C C . ILE A 1 122 ? 27.111 41.339 50.132 1.00 14.00 124 ILE A C 1
ATOM 1544 O O . ILE A 1 122 ? 26.010 40.849 50.372 1.00 13.86 124 ILE A O 1
ATOM 1560 N N . GLY A 1 123 ? 27.245 42.585 49.707 1.00 13.70 125 GLY A N 1
ATOM 1561 C CA . GLY A 1 123 ? 26.082 43.466 49.571 1.00 12.15 125 GLY A CA 1
ATOM 1562 C C . GLY A 1 123 ? 25.073 42.915 48.567 1.00 12.55 125 GLY A C 1
ATOM 1563 O O . GLY A 1 123 ? 23.846 42.906 48.798 1.00 11.75 125 GLY A O 1
ATOM 1567 N N . ASP A 1 124 ? 25.579 42.420 47.438 1.00 13.50 126 ASP A N 1
ATOM 1568 C CA . ASP A 1 124 ? 24.692 41.850 46.451 1.00 12.04 126 ASP A CA 1
ATOM 1569 C C . ASP A 1 124 ? 23.956 40.617 47.002 1.00 12.14 126 ASP A C 1
ATOM 1570 O O . ASP A 1 124 ? 22.769 40.414 46.719 1.00 13.67 126 ASP A O 1
ATOM 1579 N N . GLU A 1 125 ? 24.643 39.822 47.820 1.00 12.35 127 GLU A N 1
ATOM 1580 C CA . GLU A 1 125 ? 24.013 38.641 48.433 1.00 14.65 127 GLU A CA 1
ATOM 1581 C C . GLU A 1 125 ? 22.873 39.060 49.354 1.00 13.06 127 GLU A C 1
ATOM 1582 O O . GLU A 1 125 ? 21.784 38.444 49.331 1.00 15.41 127 GLU A O 1
ATOM 1594 N N . ILE A 1 126 ? 23.106 40.107 50.136 1.00 11.47 128 ILE A N 1
ATOM 1595 C CA . ILE A 1 126 ? 22.088 40.583 51.069 1.00 10.98 128 ILE A CA 1
ATOM 1596 C C . ILE A 1 126 ? 20.886 41.127 50.287 1.00 12.21 128 ILE A C 1
ATOM 1597 O O . ILE A 1 126 ? 19.727 40.819 50.614 1.00 12.45 128 ILE A O 1
ATOM 1613 N N . LEU A 1 127 ? 21.140 41.922 49.252 1.00 11.50 129 LEU A N 1
ATOM 1614 C CA . LEU A 1 127 ? 20.045 42.474 48.449 1.00 10.73 129 LEU A CA 1
ATOM 1615 C C . LEU A 1 127 ? 19.190 41.363 47.821 1.00 12.78 129 LEU A C 1
ATOM 1616 O O . LEU A 1 127 ? 17.965 41.485 47.749 1.00 15.72 129 LEU A O 1
ATOM 1632 N N . ALA A 1 128 ? 19.836 40.311 47.342 1.00 13.27 130 ALA A N 1
ATOM 1633 C CA . ALA A 1 128 ? 19.147 39.195 46.705 1.00 13.39 130 ALA A CA 1
ATOM 1634 C C . ALA A 1 128 ? 18.203 38.437 47.653 1.00 15.25 130 ALA A C 1
ATOM 1635 O O . ALA A 1 128 ? 17.243 37.813 47.194 1.00 18.40 130 ALA A O 1
ATOM 1642 N N . ASP A 1 129 ? 18.455 38.498 48.959 1.00 13.04 131 ASP A N 1
ATOM 1643 C CA . ASP A 1 129 ? 17.619 37.830 49.990 1.00 19.40 131 ASP A CA 1
ATOM 1644 C C . ASP A 1 129 ? 16.168 38.333 49.975 1.00 16.32 131 ASP A C 1
ATOM 1645 O O . ASP A 1 129 ? 15.258 37.608 50.336 1.00 18.37 131 ASP A O 1
ATOM 1654 N N . CYS A 1 130 ? 15.948 39.577 49.564 1.00 14.15 132 CYS A N 1
ATOM 1655 C CA . CYS A 1 130 ? 14.617 40.175 49.675 1.00 16.97 132 CYS A CA 1
ATOM 1656 C C . CYS A 1 130 ? 13.585 39.613 48.682 1.00 17.84 132 CYS A C 1
ATOM 1657 O O . CYS A 1 130 ? 12.380 39.611 48.954 1.00 16.89 132 CYS A O 1
ATOM 1665 N N . ALA A 1 131 ? 14.044 39.114 47.548 1.00 19.79 133 ALA A N 1
ATOM 1666 C CA . ALA A 1 131 ? 13.126 38.810 46.455 1.00 23.09 133 ALA A CA 1
ATOM 1667 C C . ALA A 1 131 ? 12.050 37.808 46.852 1.00 23.84 133 ALA A C 1
ATOM 1668 O O . ALA A 1 131 ? 10.889 37.950 46.456 1.00 24.42 133 ALA A O 1
ATOM 1675 N N . SER A 1 132 ? 12.418 36.811 47.647 1.00 22.62 134 SER A N 1
ATOM 1676 C CA . SER A 1 132 ? 11.464 35.767 48.012 1.00 26.57 134 SER A CA 1
ATOM 1677 C C . SER A 1 132 ? 10.334 36.328 48.877 1.00 29.31 134 SER A C 1
ATOM 1678 O O . SER A 1 132 ? 9.278 35.698 49.024 1.00 29.70 134 SER A O 1
ATOM 1686 N N . HIS A 1 133 ? 10.553 37.517 49.431 1.00 18.70 135 HIS A N 1
ATOM 1687 C CA . HIS A 1 133 ? 9.565 38.186 50.277 1.00 18.71 135 HIS A CA 1
ATOM 1688 C C . HIS A 1 133 ? 8.706 39.203 49.518 1.00 21.56 135 HIS A C 1
ATOM 1689 O O . HIS A 1 133 ? 7.861 39.856 50.117 1.00 24.70 135 HIS A O 1
ATOM 1704 N N . GLY A 1 134 ? 8.906 39.308 48.201 1.00 20.36 136 GLY A N 1
ATOM 1705 C CA . GLY A 1 134 ? 8.081 40.149 47.340 1.00 22.40 136 GLY A CA 1
ATOM 1706 C C . GLY A 1 134 ? 8.686 41.518 47.053 1.00 21.37 136 GLY A C 1
ATOM 1707 O O . GLY A 1 134 ? 7.987 42.415 46.567 1.00 18.40 136 GLY A O 1
ATOM 1711 N N . LEU A 1 135 ? 9.967 41.667 47.377 1.00 21.24 137 LEU A N 1
ATOM 1712 C CA . LEU A 1 135 ? 10.676 42.933 47.253 1.00 20.20 137 LEU A CA 1
ATOM 1713 C C . LEU A 1 135 ? 12.010 42.672 46.618 1.00 22.18 137 LEU A C 1
ATOM 1714 O O . LEU A 1 135 ? 12.752 41.823 47.094 1.00 29.56 137 LEU A O 1
ATOM 1730 N N . VAL A 1 136 ? 12.330 43.403 45.555 1.00 11.55 138 VAL A N 1
ATOM 1731 C CA . VAL A 1 136 ? 13.608 43.237 44.897 1.00 11.44 138 VAL A CA 1
ATOM 1732 C C . VAL A 1 136 ? 14.557 44.337 45.399 1.00 11.00 138 VAL A C 1
ATOM 1733 O O . VAL A 1 136 ? 14.283 45.540 45.239 1.00 11.68 138 VAL A O 1
ATOM 1746 N N . GLY A 1 137 ? 15.647 43.913 46.034 1.00 11.30 139 GLY A N 1
ATOM 1747 C CA . GLY A 1 137 ? 16.652 44.824 46.557 1.00 10.52 139 GLY A CA 1
ATOM 1748 C C . GLY A 1 137 ? 17.540 45.331 45.437 1.00 10.71 139 GLY A C 1
ATOM 1749 O O . GLY A 1 137 ? 18.123 44.529 44.715 1.00 13.56 139 GLY A O 1
ATOM 1753 N N . LEU A 1 138 ? 17.659 46.649 45.293 1.00 10.50 140 LEU A N 1
ATOM 1754 C CA . LEU A 1 138 ? 18.389 47.235 44.151 1.00 11.13 140 LEU A CA 1
ATOM 1755 C C . LEU A 1 138 ? 19.713 47.910 44.514 1.00 12.75 140 LEU A C 1
ATOM 1756 O O . LEU A 1 138 ? 20.666 47.855 43.733 1.00 11.98 140 LEU A O 1
ATOM 1772 N N . ALA A 1 139 ? 19.772 48.560 45.682 1.00 10.12 141 ALA A N 1
ATOM 1773 C CA . ALA A 1 139 ? 20.969 49.286 46.091 1.00 9.98 141 ALA A CA 1
ATOM 1774 C C . ALA A 1 139 ? 20.949 49.614 47.569 1.00 9.57 141 ALA A C 1
ATOM 1775 O O . ALA A 1 139 ? 19.883 49.744 48.175 1.00 9.57 141 ALA A O 1
ATOM 1782 N N . PHE A 1 140 ? 22.153 49.799 48.110 1.00 10.56 142 PHE A N 1
ATOM 1783 C CA . PHE A 1 140 ? 22.347 50.346 49.467 1.00 9.18 142 PHE A CA 1
ATOM 1784 C C . PHE A 1 140 ? 22.755 51.823 49.393 1.00 10.69 142 PHE A C 1
ATOM 1785 O O . PHE A 1 140 ? 23.624 52.190 48.610 1.00 10.61 142 PHE A O 1
ATOM 1802 N N . TYR A 1 141 ? 22.140 52.659 50.223 1.00 8.75 143 TYR A N 1
ATOM 1803 C CA . TYR A 1 141 ? 22.602 54.031 50.420 1.00 9.70 143 TYR A CA 1
ATOM 1804 C C . TYR A 1 141 ? 23.175 54.190 51.831 1.00 9.92 143 TYR A C 1
ATOM 1805 O O . TYR A 1 141 ? 22.767 53.497 52.756 1.00 10.14 143 TYR A O 1
ATOM 1823 N N . ASP A 1 142 ? 24.143 55.090 51.963 1.00 9.50 144 ASP A N 1
ATOM 1824 C CA . ASP A 1 142 ? 24.775 55.391 53.232 1.00 9.26 144 ASP A CA 1
ATOM 1825 C C . ASP A 1 142 ? 23.805 55.991 54.228 1.00 9.92 144 ASP A C 1
ATOM 1826 O O . ASP A 1 142 ? 22.857 56.708 53.856 1.00 10.43 144 ASP A O 1
ATOM 1835 N N . SER A 1 143 ? 24.056 55.720 55.502 1.00 9.40 145 SER A N 1
ATOM 1836 C CA . SER A 1 143 ? 23.294 56.340 56.579 1.00 9.21 145 SER A CA 1
ATOM 1837 C C . SER A 1 143 ? 24.190 56.719 57.774 1.00 8.49 145 SER A C 1
ATOM 1838 O O . SER A 1 143 ? 23.725 56.849 58.908 1.00 9.73 145 SER A O 1
ATOM 1846 N N . GLY A 1 144 ? 25.487 56.862 57.539 1.00 8.94 146 GLY A N 1
ATOM 1847 C CA . GLY A 1 144 ? 26.385 57.246 58.616 1.00 13.23 146 GLY A CA 1
ATOM 1848 C C . GLY A 1 144 ? 26.333 56.241 59.753 1.00 11.65 146 GLY A C 1
ATOM 1849 O O . GLY A 1 144 ? 26.062 55.052 59.542 1.00 11.47 146 GLY A O 1
ATOM 1853 N N . ALA A 1 145 ? 26.617 56.720 60.965 1.00 8.18 147 ALA A N 1
ATOM 1854 C CA . ALA A 1 145 ? 26.503 55.923 62.164 1.00 8.05 147 ALA A CA 1
ATOM 1855 C C . ALA A 1 145 ? 25.446 56.583 63.024 1.00 7.73 147 ALA A C 1
ATOM 1856 O O . ALA A 1 145 ? 25.406 57.809 63.124 1.00 10.70 147 ALA A O 1
ATOM 1863 N N . ARG A 1 146 ? 24.638 55.752 63.672 1.00 8.24 148 ARG A N 1
ATOM 1864 C CA . ARG A 1 146 ? 23.613 56.198 64.586 1.00 9.15 148 ARG A CA 1
ATOM 1865 C C . ARG A 1 146 ? 24.193 56.354 66.005 1.00 9.39 148 ARG A C 1
ATOM 1866 O O . ARG A 1 146 ? 24.905 55.472 66.498 1.00 9.00 148 ARG A O 1
ATOM 1887 N N . SER A 1 147 ? 23.841 57.480 66.640 1.00 9.57 149 SER A N 1
ATOM 1888 C CA . SER A 1 147 ? 24.309 57.843 67.974 1.00 9.17 149 SER A CA 1
ATOM 1889 C C . SER A 1 147 ? 23.138 58.354 68.810 1.00 7.80 149 SER A C 1
ATOM 1890 O O . SER A 1 147 ? 22.160 58.919 68.274 1.00 7.96 149 SER A O 1
ATOM 1898 N N . PHE A 1 148 ? 23.249 58.159 70.126 1.00 7.91 150 PHE A N 1
ATOM 1899 C CA . PHE A 1 148 ? 22.208 58.594 71.061 1.00 10.67 150 PHE A CA 1
ATOM 1900 C C . PHE A 1 148 ? 22.153 60.101 71.227 1.00 8.62 150 PHE A C 1
ATOM 1901 O O . PHE A 1 148 ? 23.194 60.782 71.271 1.00 11.09 150 PHE A O 1
ATOM 1918 N N . TYR A 1 149 ? 20.942 60.623 71.297 1.00 8.59 151 TYR A N 1
ATOM 1919 C CA . TYR A 1 149 ? 20.728 61.986 71.727 1.00 7.98 151 TYR A CA 1
ATOM 1920 C C . TYR A 1 149 ? 19.559 62.064 72.691 1.00 12.65 151 TYR A C 1
ATOM 1921 O O . TYR A 1 149 ? 18.634 61.263 72.626 1.00 11.63 151 TYR A O 1
ATOM 1939 N N . ALA A 1 150 ? 19.620 63.016 73.616 1.00 12.44 152 ALA A N 1
ATOM 1940 C CA . ALA A 1 150 ? 18.644 63.065 74.686 1.00 11.42 152 ALA A CA 1
ATOM 1941 C C . ALA A 1 150 ? 18.496 64.458 75.266 1.00 10.61 152 ALA A C 1
ATOM 1942 O O . ALA A 1 150 ? 19.284 65.362 74.998 1.00 12.40 152 ALA A O 1
ATOM 1949 N N . THR A 1 151 ? 17.463 64.607 76.087 1.00 10.94 153 THR A N 1
ATOM 1950 C CA . THR A 1 151 ? 17.172 65.873 76.737 1.00 12.71 153 THR A CA 1
ATOM 1951 C C . THR A 1 151 ? 18.097 66.195 77.914 1.00 15.34 153 THR A C 1
ATOM 1952 O O . THR A 1 151 ? 18.065 67.311 78.432 1.00 17.74 153 THR A O 1
ATOM 1963 N N . THR A 1 152 ? 18.884 65.209 78.337 1.00 13.05 154 THR A N 1
ATOM 1964 C CA . THR A 1 152 ? 19.954 65.393 79.307 1.00 16.29 154 THR A CA 1
ATOM 1965 C C . THR A 1 152 ? 21.225 64.745 78.742 1.00 14.20 154 THR A C 1
ATOM 1966 O O . THR A 1 152 ? 21.158 63.906 77.861 1.00 16.10 154 THR A O 1
ATOM 1977 N N . PRO A 1 153 ? 22.396 65.146 79.248 1.00 14.88 155 PRO A N 1
ATOM 1978 C CA . PRO A 1 153 ? 23.648 64.664 78.647 1.00 11.41 155 PRO A CA 1
ATOM 1979 C C . PRO A 1 153 ? 23.930 63.227 79.027 1.00 16.59 155 PRO A C 1
ATOM 1980 O O . PRO A 1 153 ? 24.020 62.913 80.221 1.00 18.21 155 PRO A O 1
ATOM 1991 N N . ILE A 1 154 ? 24.081 62.378 78.020 1.00 15.31 156 ILE A N 1
ATOM 1992 C CA . ILE A 1 154 ? 24.491 60.995 78.216 1.00 12.91 156 ILE A CA 1
ATOM 1993 C C . ILE A 1 154 ? 26.020 60.955 78.102 1.00 13.42 156 ILE A C 1
ATOM 1994 O O . ILE A 1 154 ? 26.573 60.962 77.000 1.00 15.36 156 ILE A O 1
ATOM 2010 N N . ARG A 1 155 ? 26.699 60.933 79.241 1.00 13.97 157 ARG A N 1
ATOM 2011 C CA . ARG A 1 155 ? 28.165 61.003 79.273 1.00 13.50 157 ARG A CA 1
ATOM 2012 C C . ARG A 1 155 ? 28.852 59.643 79.422 1.00 14.40 157 ARG A C 1
ATOM 2013 O O . ARG A 1 155 ? 30.058 59.515 79.201 1.00 17.62 157 ARG A O 1
ATOM 2034 N N . LYS A 1 156 ? 28.058 58.624 79.742 1.00 13.05 158 LYS A N 1
ATOM 2035 C CA . LYS A 1 156 ? 28.528 57.248 79.919 1.00 12.95 158 LYS A CA 1
ATOM 2036 C C . LYS A 1 156 ? 27.309 56.343 79.831 1.00 13.91 158 LYS A C 1
ATOM 2037 O O . LYS A 1 156 ? 26.175 56.790 79.982 1.00 14.83 158 LYS A O 1
ATOM 2056 N N . LEU A 1 157 ? 27.531 55.066 79.564 1.00 12.60 159 LEU A N 1
ATOM 2057 C CA . LEU A 1 157 ? 26.430 54.132 79.438 1.00 12.51 159 LEU A CA 1
ATOM 2058 C C . LEU A 1 157 ? 25.465 54.195 80.622 1.00 15.08 159 LEU A C 1
ATOM 2059 O O . LEU A 1 157 ? 24.241 54.107 80.429 1.00 15.54 159 LEU A O 1
ATOM 2075 N N . GLU A 1 158 ? 26.000 54.366 81.822 1.00 15.70 160 GLU A N 1
ATOM 2076 C CA . GLU A 1 158 ? 25.154 54.356 83.026 1.00 16.49 160 GLU A CA 1
ATOM 2077 C C . GLU A 1 158 ? 24.103 55.465 82.985 1.00 15.54 160 GLU A C 1
ATOM 2078 O O . GLU A 1 158 ? 23.053 55.346 83.605 1.00 15.35 160 GLU A O 1
ATOM 2090 N N . ASP A 1 159 ? 24.375 56.533 82.233 1.00 16.85 161 ASP A N 1
ATOM 2091 C CA . ASP A 1 159 ? 23.431 57.648 82.147 1.00 16.85 161 ASP A CA 1
ATOM 2092 C C . ASP A 1 159 ? 22.158 57.301 81.365 1.00 15.64 161 ASP A C 1
ATOM 2093 O O . ASP A 1 159 ? 21.162 58.011 81.478 1.00 16.77 161 ASP A O 1
ATOM 2102 N N . LEU A 1 160 ? 22.201 56.243 80.559 1.00 12.53 162 LEU A N 1
ATOM 2103 C CA . LEU A 1 160 ? 21.034 55.767 79.816 1.00 11.94 162 LEU A CA 1
ATOM 2104 C C . LEU A 1 160 ? 20.038 54.989 80.659 1.00 15.75 162 LEU A C 1
ATOM 2105 O O . LEU A 1 160 ? 18.915 54.713 80.221 1.00 13.67 162 LEU A O 1
ATOM 2121 N N . LYS A 1 161 ? 20.448 54.589 81.856 1.00 15.56 163 LYS A N 1
ATOM 2122 C CA . LYS A 1 161 ? 19.633 53.692 82.670 1.00 14.84 163 LYS A CA 1
ATOM 2123 C C . LYS A 1 161 ? 18.253 54.292 82.922 1.00 13.03 163 LYS A C 1
ATOM 2124 O O . LYS A 1 161 ? 18.127 55.415 83.438 1.00 14.96 163 LYS A O 1
ATOM 2143 N N . GLY A 1 162 ? 17.219 53.539 82.555 1.00 14.92 164 GLY A N 1
ATOM 2144 C CA . GLY A 1 162 ? 15.839 53.965 82.734 1.00 16.47 164 GLY A CA 1
ATOM 2145 C C . GLY A 1 162 ? 15.296 54.937 81.696 1.00 13.47 164 GLY A C 1
ATOM 2146 O O . GLY A 1 162 ? 14.091 55.169 81.671 1.00 15.68 164 GLY A O 1
ATOM 2150 N N . LYS A 1 163 ? 16.155 55.483 80.836 1.00 13.23 165 LYS A N 1
ATOM 2151 C CA . LYS A 1 163 ? 15.712 56.472 79.861 1.00 15.11 165 LYS A CA 1
ATOM 2152 C C . LYS A 1 163 ? 14.760 55.840 78.842 1.00 12.68 165 LYS A C 1
ATOM 2153 O O . LYS A 1 163 ? 14.918 54.684 78.443 1.00 13.97 165 LYS A O 1
ATOM 2172 N N . LYS A 1 164 ? 13.764 56.625 78.461 1.00 14.23 166 LYS A N 1
ATOM 2173 C CA . LYS A 1 164 ? 12.817 56.247 77.429 1.00 10.19 166 LYS A CA 1
ATOM 2174 C C . LYS A 1 164 ? 13.366 56.686 76.073 1.00 10.56 166 LYS A C 1
ATOM 2175 O O . LYS A 1 164 ? 13.358 57.866 75.729 1.00 11.95 166 LYS A O 1
ATOM 2194 N N . ILE A 1 165 ? 13.863 55.712 75.320 1.00 11.02 167 ILE A N 1
ATOM 2195 C CA . ILE A 1 165 ? 14.552 56.000 74.076 1.00 10.48 167 ILE A CA 1
ATOM 2196 C C . ILE A 1 165 ? 13.740 55.450 72.914 1.00 11.98 167 ILE A C 1
ATOM 2197 O O . ILE A 1 165 ? 13.426 54.259 72.861 1.00 9.85 167 ILE A O 1
ATOM 2213 N N . ARG A 1 166 ? 13.385 56.327 71.985 1.00 8.15 168 ARG A N 1
ATOM 2214 C CA . ARG A 1 166 ? 12.689 55.890 70.782 1.00 8.15 168 ARG A CA 1
ATOM 2215 C C . ARG A 1 166 ? 13.610 55.063 69.887 1.00 9.31 168 ARG A C 1
ATOM 2216 O O . ARG A 1 166 ? 14.796 55.382 69.730 1.00 8.40 168 ARG A O 1
ATOM 2237 N N . VAL A 1 167 ? 13.024 54.035 69.285 1.00 9.27 169 VAL A N 1
ATOM 2238 C CA . VAL A 1 167 ? 13.675 53.248 68.252 1.00 7.51 169 VAL A CA 1
ATOM 2239 C C . VAL A 1 167 ? 12.724 53.046 67.051 1.00 7.90 169 VAL A C 1
ATOM 2240 O O . VAL A 1 167 ? 11.506 53.290 67.126 1.00 8.52 169 VAL A O 1
ATOM 2253 N N . GLN A 1 168 ? 13.308 52.589 65.941 1.00 7.38 170 GLN A N 1
ATOM 2254 C CA . GLN A 1 168 ? 12.539 52.118 64.798 1.00 7.31 170 GLN A CA 1
ATOM 2255 C C . GLN A 1 168 ? 11.611 50.990 65.200 1.00 8.39 170 GLN A C 1
ATOM 2256 O O . GLN A 1 168 ? 11.835 50.299 66.224 1.00 9.67 170 GLN A O 1
ATOM 2270 N N . GLN A 1 169 ? 10.583 50.764 64.377 1.00 7.70 171 GLN A N 1
ATOM 2271 C CA . GLN A 1 169 ? 9.604 49.704 64.616 1.00 6.96 171 GLN A CA 1
ATOM 2272 C C . GLN A 1 169 ? 10.123 48.344 64.131 1.00 6.87 171 GLN A C 1
ATOM 2273 O O . GLN A 1 169 ? 9.678 47.778 63.112 1.00 11.88 171 GLN A O 1
ATOM 2287 N N . SER A 1 170 ? 11.092 47.842 64.880 1.00 9.70 172 SER A N 1
ATOM 2288 C CA . SER A 1 170 ? 11.758 46.579 64.575 1.00 9.77 172 SER A CA 1
ATOM 2289 C C . SER A 1 170 ? 12.373 46.011 65.847 1.00 8.84 172 SER A C 1
ATOM 2290 O O . SER A 1 170 ? 13.014 46.728 66.629 1.00 9.38 172 SER A O 1
ATOM 2298 N N . ASP A 1 171 ? 12.162 44.715 66.076 1.00 10.71 173 ASP A N 1
ATOM 2299 C CA . ASP A 1 171 ? 12.442 44.116 67.379 1.00 10.97 173 ASP A CA 1
ATOM 2300 C C . ASP A 1 171 ? 13.883 44.148 67.848 1.00 8.46 173 ASP A C 1
ATOM 2301 O O . ASP A 1 171 ? 14.134 44.220 69.064 1.00 10.34 173 ASP A O 1
ATOM 2310 N N . ILE A 1 172 ? 14.826 44.089 66.918 1.00 8.50 174 ILE A N 1
ATOM 2311 C CA . ILE A 1 172 ? 16.231 44.105 67.297 1.00 10.10 174 ILE A CA 1
ATOM 2312 C C . ILE A 1 172 ? 16.548 45.322 68.172 1.00 9.25 174 ILE A C 1
ATOM 2313 O O . ILE A 1 172 ? 17.339 45.214 69.095 1.00 9.75 174 ILE A O 1
ATOM 2329 N N . TRP A 1 173 ? 15.958 46.478 67.870 1.00 9.03 175 TRP A N 1
ATOM 2330 C CA . TRP A 1 173 ? 16.264 47.696 68.629 1.00 9.41 175 TRP A CA 1
ATOM 2331 C C . TRP A 1 173 ? 15.653 47.665 70.035 1.00 9.49 175 TRP A C 1
ATOM 2332 O O . TRP A 1 173 ? 16.198 48.274 70.962 1.00 9.88 175 TRP A O 1
ATOM 2353 N N . VAL A 1 174 ? 14.507 47.000 70.194 1.00 9.47 176 VAL A N 1
ATOM 2354 C CA . VAL A 1 174 ? 13.906 46.815 71.508 1.00 9.51 176 VAL A CA 1
ATOM 2355 C C . VAL A 1 174 ? 14.844 45.968 72.385 1.00 9.62 176 VAL A C 1
ATOM 2356 O O . VAL A 1 174 ? 15.144 46.317 73.534 1.00 10.79 176 VAL A O 1
ATOM 2369 N N . SER A 1 175 ? 15.343 44.878 71.812 1.00 11.78 177 SER A N 1
ATOM 2370 C CA . SER A 1 175 ? 16.297 44.020 72.504 1.00 13.09 177 SER A CA 1
ATOM 2371 C C . SER A 1 175 ? 17.578 44.768 72.854 1.00 12.57 177 SER A C 1
ATOM 2372 O O . SER A 1 175 ? 18.138 44.610 73.951 1.00 11.73 177 SER A O 1
ATOM 2414 N N . LYS A 1 178 ? 17.141 47.179 75.859 1.00 11.45 180 LYS A N 1
ATOM 2415 C CA . LYS A 1 178 ? 17.066 46.394 77.088 1.00 18.68 180 LYS A CA 1
ATOM 2416 C C . LYS A 1 178 ? 18.459 46.050 77.575 1.00 16.38 180 LYS A C 1
ATOM 2417 O O . LYS A 1 178 ? 18.767 46.207 78.761 1.00 15.42 180 LYS A O 1
ATOM 2436 N N . LEU A 1 179 ? 19.311 45.592 76.665 1.00 13.58 181 LEU A N 1
ATOM 2437 C CA . LEU A 1 179 ? 20.691 45.264 77.031 1.00 12.35 181 LEU A CA 1
ATOM 2438 C C . LEU A 1 179 ? 21.482 46.477 77.538 1.00 13.75 181 LEU A C 1
ATOM 2439 O O . LEU A 1 179 ? 22.460 46.324 78.289 1.00 15.76 181 LEU A O 1
ATOM 2455 N N . LEU A 1 180 ? 21.100 47.674 77.087 1.00 11.79 182 LEU A N 1
ATOM 2456 C CA . LEU A 1 180 ? 21.765 48.911 77.461 1.00 12.45 182 LEU A CA 1
ATOM 2457 C C . LEU A 1 180 ? 21.132 49.558 78.696 1.00 13.90 182 LEU A C 1
ATOM 2458 O O . LEU A 1 180 ? 21.534 50.634 79.110 1.00 18.60 182 LEU A O 1
ATOM 2474 N N . GLY A 1 181 ? 20.113 48.908 79.244 1.00 13.88 183 GLY A N 1
ATOM 2475 C CA . GLY A 1 181 ? 19.473 49.384 80.464 1.00 13.91 183 GLY A CA 1
ATOM 2476 C C . GLY A 1 181 ? 18.417 50.456 80.253 1.00 17.98 183 GLY A C 1
ATOM 2477 O O . GLY A 1 181 ? 17.938 51.073 81.217 1.00 17.52 183 GLY A O 1
ATOM 2481 N N . ALA A 1 182 ? 18.083 50.702 78.991 1.00 15.70 184 ALA A N 1
ATOM 2482 C CA . ALA A 1 182 ? 17.089 51.712 78.632 1.00 13.54 184 ALA A CA 1
ATOM 2483 C C . ALA A 1 182 ? 15.749 51.063 78.314 1.00 13.08 184 ALA A C 1
ATOM 2484 O O . ALA A 1 182 ? 15.618 49.853 78.329 1.00 17.35 184 ALA A O 1
ATOM 2491 N N . ASN A 1 183 ? 14.736 51.893 78.106 1.00 14.91 185 ASN A N 1
ATOM 2492 C CA . ASN A 1 183 ? 13.391 51.421 77.800 1.00 17.67 185 ASN A CA 1
ATOM 2493 C C . ASN A 1 183 ? 13.013 51.871 76.403 1.00 13.52 185 ASN A C 1
ATOM 2494 O O . ASN A 1 183 ? 12.811 53.056 76.182 1.00 15.23 185 ASN A O 1
ATOM 2505 N N . ALA A 1 184 ? 12.922 50.923 75.491 1.00 14.63 186 ALA A N 1
ATOM 2506 C CA . ALA A 1 184 ? 12.619 51.220 74.097 1.00 11.49 186 ALA A CA 1
ATOM 2507 C C . ALA A 1 184 ? 11.166 51.627 73.890 1.00 13.51 186 ALA A C 1
ATOM 2508 O O . ALA A 1 184 ? 10.243 51.006 74.438 1.00 15.30 186 ALA A O 1
ATOM 2515 N N . THR A 1 185 ? 10.965 52.648 73.046 1.00 11.73 187 THR A N 1
ATOM 2516 C CA . THR A 1 185 ? 9.626 53.011 72.595 1.00 13.95 187 THR A CA 1
ATOM 2517 C C . THR A 1 185 ? 9.625 53.098 71.085 1.00 11.25 187 THR A C 1
ATOM 2518 O O . THR A 1 185 ? 9.984 54.134 70.528 1.00 13.19 187 THR A O 1
ATOM 2529 N N . PRO A 1 186 ? 9.195 52.022 70.424 1.00 12.63 188 PRO A N 1
ATOM 2530 C CA . PRO A 1 186 ? 9.169 51.994 68.964 1.00 10.12 188 PRO A CA 1
ATOM 2531 C C . PRO A 1 186 ? 8.077 52.925 68.448 1.00 13.83 188 PRO A C 1
ATOM 2532 O O . PRO A 1 186 ? 6.956 52.933 68.970 1.00 15.00 188 PRO A O 1
ATOM 2560 N N . PRO A 1 188 ? 7.013 55.423 64.566 1.00 10.61 190 PRO A N 1
ATOM 2561 C CA . PRO A 1 188 ? 7.435 55.943 63.262 1.00 10.43 190 PRO A CA 1
ATOM 2562 C C . PRO A 1 188 ? 8.282 57.204 63.350 1.00 11.21 190 PRO A C 1
ATOM 2563 O O . PRO A 1 188 ? 8.137 57.987 64.274 1.00 11.83 190 PRO A O 1
ATOM 2574 N N . ALA A 1 189 ? 9.141 57.412 62.348 1.00 11.60 191 ALA A N 1
ATOM 2575 C CA . ALA A 1 189 ? 10.013 58.575 62.285 1.00 10.31 191 ALA A CA 1
ATOM 2576 C C . ALA A 1 189 ? 9.270 59.914 62.453 1.00 9.26 191 ALA A C 1
ATOM 2577 O O . ALA A 1 189 ? 9.713 60.790 63.195 1.00 11.77 191 ALA A O 1
ATOM 2584 N N . GLY A 1 190 ? 8.129 60.049 61.790 1.00 10.69 192 GLY A N 1
ATOM 2585 C CA . GLY A 1 190 ? 7.348 61.276 61.854 1.00 13.21 192 GLY A CA 1
ATOM 2586 C C . GLY A 1 190 ? 6.796 61.685 63.209 1.00 12.86 192 GLY A C 1
ATOM 2587 O O . GLY A 1 190 ? 6.377 62.833 63.370 1.00 15.46 192 GLY A O 1
ATOM 2591 N N . GLU A 1 191 ? 6.779 60.765 64.171 1.00 9.88 193 GLU A N 1
ATOM 2592 C CA . GLU A 1 191 ? 6.227 61.014 65.506 1.00 10.47 193 GLU A CA 1
ATOM 2593 C C . GLU A 1 191 ? 7.304 61.377 66.538 1.00 13.04 193 GLU A C 1
ATOM 2594 O O . GLU A 1 191 ? 6.968 61.779 67.661 1.00 13.16 193 GLU A O 1
ATOM 2606 N N . VAL A 1 192 ? 8.574 61.256 66.165 1.00 12.81 194 VAL A N 1
ATOM 2607 C CA . VAL A 1 192 ? 9.647 61.368 67.163 1.00 10.34 194 VAL A CA 1
ATOM 2608 C C . VAL A 1 192 ? 9.798 62.779 67.754 1.00 11.43 194 VAL A C 1
ATOM 2609 O O . VAL A 1 192 ? 9.916 62.929 68.964 1.00 10.67 194 VAL A O 1
ATOM 2622 N N . PHE A 1 193 ? 9.776 63.816 66.923 1.00 11.50 195 PHE A N 1
ATOM 2623 C CA . PHE A 1 193 ? 9.885 65.177 67.445 1.00 12.52 195 PHE A CA 1
ATOM 2624 C C . PHE A 1 193 ? 8.787 65.468 68.459 1.00 14.64 195 PHE A C 1
ATOM 2625 O O . PHE A 1 193 ? 9.052 65.988 69.547 1.00 15.12 195 PHE A O 1
ATOM 2642 N N . THR A 1 194 ? 7.553 65.124 68.117 1.00 14.80 196 THR A N 1
ATOM 2643 C CA . THR A 1 194 ? 6.437 65.308 69.026 1.00 15.60 196 THR A CA 1
ATOM 2644 C C . THR A 1 194 ? 6.667 64.600 70.374 1.00 16.09 196 THR A C 1
ATOM 2645 O O . THR A 1 194 ? 6.383 65.147 71.425 1.00 17.01 196 THR A O 1
ATOM 2656 N N . GLY A 1 195 ? 7.196 63.381 70.341 1.00 12.94 197 GLY A N 1
ATOM 2657 C CA . GLY A 1 195 ? 7.445 62.626 71.555 1.00 12.64 197 GLY A CA 1
ATOM 2658 C C . GLY A 1 195 ? 8.512 63.271 72.429 1.00 11.99 197 GLY A C 1
ATOM 2659 O O . GLY A 1 195 ? 8.394 63.265 73.660 1.00 14.47 197 GLY A O 1
ATOM 2663 N N . LEU A 1 196 ? 9.543 63.823 71.796 1.00 12.46 198 LEU A N 1
ATOM 2664 C CA . LEU A 1 196 ? 10.601 64.512 72.543 1.00 14.76 198 LEU A CA 1
ATOM 2665 C C . LEU A 1 196 ? 10.041 65.796 73.186 1.00 18.07 198 LEU A C 1
ATOM 2666 O O . LEU A 1 196 ? 10.379 66.122 74.309 1.00 20.00 198 LEU A O 1
ATOM 2682 N N . LYS A 1 197 ? 9.198 66.524 72.457 1.00 15.96 199 LYS A N 1
ATOM 2683 C CA . LYS A 1 197 ? 8.624 67.767 72.985 1.00 18.58 199 LYS A CA 1
ATOM 2684 C C . LYS A 1 197 ? 7.569 67.508 74.039 1.00 23.46 199 LYS A C 1
ATOM 2685 O O . LYS A 1 197 ? 7.406 68.302 74.961 1.00 23.92 199 LYS A O 1
ATOM 2704 N N . SER A 1 198 ? 6.851 66.395 73.927 1.00 18.10 200 SER A N 1
ATOM 2705 C CA . SER A 1 198 ? 5.753 66.107 74.849 1.00 18.19 200 SER A CA 1
ATOM 2706 C C . SER A 1 198 ? 6.189 65.417 76.144 1.00 18.03 200 SER A C 1
ATOM 2707 O O . SER A 1 198 ? 5.424 65.358 77.106 1.00 21.99 200 SER A O 1
ATOM 2715 N N . GLY A 1 199 ? 7.391 64.843 76.155 1.00 20.80 201 GLY A N 1
ATOM 2716 C CA . GLY A 1 199 ? 7.869 64.115 77.321 1.00 23.18 201 GLY A CA 1
ATOM 2717 C C . GLY A 1 199 ? 7.602 62.619 77.266 1.00 17.64 201 GLY A C 1
ATOM 2718 O O . GLY A 1 199 ? 7.984 61.868 78.166 1.00 20.37 201 GLY A O 1
ATOM 2722 N N . LEU A 1 200 ? 6.957 62.168 76.196 1.00 15.78 202 LEU A N 1
ATOM 2723 C CA . LEU A 1 200 ? 6.720 60.750 75.987 1.00 12.74 202 LEU A CA 1
ATOM 2724 C C . LEU A 1 200 ? 8.037 59.962 75.966 1.00 15.58 202 LEU A C 1
ATOM 2725 O O . LEU A 1 200 ? 8.110 58.852 76.495 1.00 17.98 202 LEU A O 1
ATOM 2741 N N . ILE A 1 201 ? 9.050 60.533 75.318 1.00 14.42 203 ILE A N 1
ATOM 2742 C CA . ILE A 1 201 ? 10.387 59.949 75.240 1.00 13.10 203 ILE A CA 1
ATOM 2743 C C . ILE A 1 201 ? 11.431 60.981 75.692 1.00 13.81 203 ILE A C 1
ATOM 2744 O O . ILE A 1 201 ? 11.218 62.184 75.576 1.00 14.93 203 ILE A O 1
ATOM 2760 N N . ASP A 1 202 ? 12.560 60.485 76.190 1.00 11.29 204 ASP A N 1
ATOM 2761 C CA . ASP A 1 202 ? 13.661 61.304 76.646 1.00 12.91 204 ASP A CA 1
ATOM 2762 C C . ASP A 1 202 ? 14.722 61.468 75.565 1.00 9.72 204 ASP A C 1
ATOM 2763 O O . ASP A 1 202 ? 15.574 62.375 75.646 1.00 11.55 204 ASP A O 1
ATOM 2772 N N . GLY A 1 203 ? 14.691 60.613 74.547 1.00 9.18 205 GLY A N 1
ATOM 2773 C CA . GLY A 1 203 ? 15.741 60.640 73.553 1.00 8.01 205 GLY A CA 1
ATOM 2774 C C . GLY A 1 203 ? 15.490 59.658 72.417 1.00 10.19 205 GLY A C 1
ATOM 2775 O O . GLY A 1 203 ? 14.436 59.034 72.327 1.00 10.29 205 GLY A O 1
ATOM 2779 N N . ALA A 1 204 ? 16.464 59.556 71.523 1.00 9.76 206 ALA A N 1
ATOM 2780 C CA . ALA A 1 204 ? 16.362 58.698 70.344 1.00 8.61 206 ALA A CA 1
ATOM 2781 C C . ALA A 1 204 ? 17.791 58.470 69.828 1.00 8.98 206 ALA A C 1
ATOM 2782 O O . ALA A 1 204 ? 18.739 58.777 70.535 1.00 8.96 206 ALA A O 1
ATOM 2789 N N . GLU A 1 205 ? 17.958 57.926 68.627 1.00 9.68 207 GLU A N 1
ATOM 2790 C CA . GLU A 1 205 ? 19.311 57.704 68.103 1.00 8.48 207 GLU A CA 1
ATOM 2791 C C . GLU A 1 205 ? 19.264 57.755 66.598 1.00 7.99 207 GLU A C 1
ATOM 2792 O O . GLU A 1 205 ? 18.317 57.260 66.007 1.00 8.41 207 GLU A O 1
ATOM 2804 N N . ASN A 1 206 ? 20.278 58.400 66.022 1.00 7.87 208 ASN A N 1
ATOM 2805 C CA . ASN A 1 206 ? 20.340 58.593 64.583 1.00 6.45 208 ASN A CA 1
ATOM 2806 C C . ASN A 1 206 ? 21.621 59.260 64.165 1.00 6.09 208 ASN A C 1
ATOM 2807 O O . ASN A 1 206 ? 22.442 59.640 65.007 1.00 8.22 208 ASN A O 1
ATOM 2818 N N . ASN A 1 207 ? 21.763 59.387 62.854 1.00 7.30 209 ASN A N 1
ATOM 2819 C CA . ASN A 1 207 ? 22.910 60.029 62.235 1.00 6.94 209 ASN A CA 1
ATOM 2820 C C . ASN A 1 207 ? 22.774 61.556 62.293 1.00 8.34 209 ASN A C 1
ATOM 2821 O O . ASN A 1 207 ? 21.748 62.088 62.756 1.00 9.00 209 ASN A O 1
ATOM 2832 N N . TRP A 1 208 ? 23.817 62.265 61.882 1.00 9.32 210 TRP A N 1
ATOM 2833 C CA . TRP A 1 208 ? 23.808 63.729 61.955 1.00 9.89 210 TRP A CA 1
ATOM 2834 C C . TRP A 1 208 ? 22.723 64.380 61.071 1.00 7.14 210 TRP A C 1
ATOM 2835 O O . TRP A 1 208 ? 21.994 65.250 61.545 1.00 8.74 210 TRP A O 1
ATOM 2856 N N . PRO A 1 209 ? 22.606 63.962 59.782 1.00 9.00 211 PRO A N 1
ATOM 2857 C CA . PRO A 1 209 ? 21.595 64.622 58.959 1.00 8.39 211 PRO A CA 1
ATOM 2858 C C . PRO A 1 209 ? 20.159 64.422 59.445 1.00 6.91 211 PRO A C 1
ATOM 2859 O O . PRO A 1 209 ? 19.311 65.297 59.222 1.00 9.06 211 PRO A O 1
ATOM 2870 N N . SER A 1 210 ? 19.873 63.291 60.078 1.00 9.22 212 SER A N 1
ATOM 2871 C CA . SER A 1 210 ? 18.517 63.047 60.584 1.00 9.22 212 SER A CA 1
ATOM 2872 C C . SER A 1 210 ? 18.266 63.842 61.861 1.00 8.43 212 SER A C 1
ATOM 2873 O O . SER A 1 210 ? 17.203 64.407 62.035 1.00 9.75 212 SER A O 1
ATOM 2881 N N . TYR A 1 211 ? 19.249 63.877 62.757 1.00 8.29 213 TYR A N 1
ATOM 2882 C CA . TYR A 1 211 ? 19.156 64.665 63.986 1.00 9.69 213 TYR A CA 1
ATOM 2883 C C . TYR A 1 211 ? 18.811 66.125 63.643 1.00 9.21 213 TYR A C 1
ATOM 2884 O O . TYR A 1 211 ? 17.991 66.757 64.325 1.00 11.30 213 TYR A O 1
ATOM 2902 N N . ASP A 1 212 ? 19.459 66.653 62.594 1.00 9.77 214 ASP A N 1
ATOM 2903 C CA . ASP A 1 212 ? 19.178 67.973 62.028 1.00 9.61 214 ASP A CA 1
ATOM 2904 C C . ASP A 1 212 ? 17.788 68.037 61.381 1.00 11.34 214 ASP A C 1
ATOM 2905 O O . ASP A 1 212 ? 16.893 68.777 61.848 1.00 13.31 214 ASP A O 1
ATOM 2914 N N . ASN A 1 213 ? 17.588 67.250 60.323 1.00 10.39 215 ASN A N 1
ATOM 2915 C CA . ASN A 1 213 ? 16.451 67.467 59.425 1.00 12.94 215 ASN A CA 1
ATOM 2916 C C . ASN A 1 213 ? 15.072 67.046 59.947 1.00 15.69 215 ASN A C 1
ATOM 2917 O O . ASN A 1 213 ? 14.045 67.510 59.409 1.00 16.35 215 ASN A O 1
ATOM 2928 N N . PHE A 1 214 ? 15.045 66.220 60.994 1.00 10.95 216 PHE A N 1
ATOM 2929 C CA . PHE A 1 214 ? 13.793 65.896 61.707 1.00 9.33 216 PHE A CA 1
ATOM 2930 C C . PHE A 1 214 ? 13.549 66.923 62.844 1.00 12.16 216 PHE A C 1
ATOM 2931 O O . PHE A 1 214 ? 12.564 66.829 63.581 1.00 13.15 216 PHE A O 1
ATOM 2948 N N . HIS A 1 215 ? 14.476 67.870 62.991 1.00 9.47 217 HIS A N 1
ATOM 2949 C CA . HIS A 1 215 ? 14.436 68.918 64.023 1.00 14.69 217 HIS A CA 1
ATOM 2950 C C . HIS A 1 215 ? 14.631 68.408 65.442 1.00 18.75 217 HIS A C 1
ATOM 2951 O O . HIS A 1 215 ? 14.397 69.130 66.403 1.00 11.72 217 HIS A O 1
ATOM 2966 N N . HIS A 1 216 ? 15.118 67.186 65.597 1.00 12.33 218 HIS A N 1
ATOM 2967 C CA . HIS A 1 216 ? 15.267 66.635 66.932 1.00 8.12 218 HIS A CA 1
ATOM 2968 C C . HIS A 1 216 ? 16.227 67.417 67.812 1.00 11.27 218 HIS A C 1
ATOM 2969 O O . HIS A 1 216 ? 16.065 67.444 69.031 1.00 12.96 218 HIS A O 1
ATOM 2984 N N . TYR A 1 217 ? 17.222 68.051 67.196 1.00 11.43 219 TYR A N 1
ATOM 2985 C CA . TYR A 1 217 ? 18.207 68.828 67.956 1.00 11.48 219 TYR A CA 1
ATOM 2986 C C . TYR A 1 217 ? 17.583 69.985 68.722 1.00 13.56 219 TYR A C 1
ATOM 2987 O O . TYR A 1 217 ? 18.163 70.468 69.688 1.00 16.30 219 TYR A O 1
ATOM 3005 N N . GLU A 1 218 ? 16.408 70.426 68.287 1.00 13.20 220 GLU A N 1
ATOM 3006 C CA . GLU A 1 218 ? 15.702 71.507 68.953 1.00 13.34 220 GLU A CA 1
ATOM 3007 C C . GLU A 1 218 ? 15.141 71.092 70.297 1.00 15.83 220 GLU A C 1
ATOM 3008 O O . GLU A 1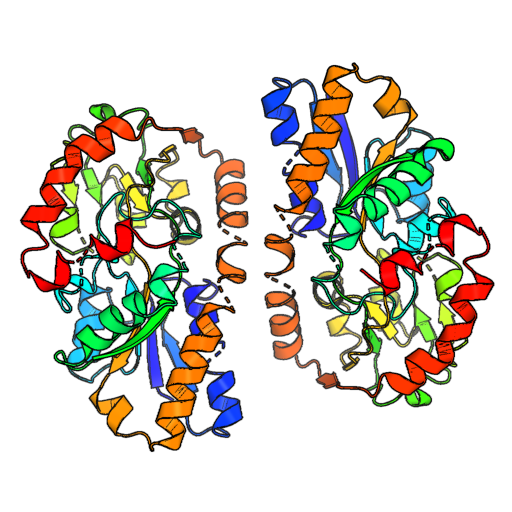 218 ? 14.894 71.945 71.167 1.00 18.18 220 GLU A O 1
ATOM 3020 N N . ALA A 1 219 ? 14.894 69.798 70.449 1.00 15.19 221 ALA A N 1
ATOM 3021 C CA . ALA A 1 219 ? 14.249 69.263 71.641 1.00 19.98 221 ALA A CA 1
ATOM 3022 C C . ALA A 1 219 ? 15.175 68.422 72.524 1.00 23.78 221 ALA A C 1
ATOM 3023 O O . ALA A 1 219 ? 14.924 68.263 73.703 1.00 26.16 221 ALA A O 1
ATOM 3030 N N . ALA A 1 220 ? 16.224 67.866 71.940 1.00 15.91 222 ALA A N 1
ATOM 3031 C CA . ALA A 1 220 ? 17.154 66.978 72.649 1.00 10.34 222 ALA A CA 1
ATOM 3032 C C . ALA A 1 220 ? 18.557 67.454 72.259 1.00 11.28 222 ALA A C 1
ATOM 3033 O O . ALA A 1 220 ? 19.103 67.055 71.219 1.00 13.49 222 ALA A O 1
ATOM 3040 N N . LYS A 1 221 ? 19.127 68.329 73.079 1.00 13.95 223 LYS A N 1
ATOM 3041 C CA . LYS A 1 221 ? 20.287 69.127 72.684 1.00 11.64 223 LYS A CA 1
ATOM 3042 C C . LYS A 1 221 ? 21.633 68.525 73.099 1.00 12.38 223 LYS A C 1
ATOM 3043 O O . LYS A 1 221 ? 22.637 69.213 73.115 1.00 17.22 223 LYS A O 1
ATOM 3062 N N . ASN A 1 222 ? 21.644 67.242 73.418 1.00 11.97 224 ASN A N 1
ATOM 3063 C CA . ASN A 1 222 ? 22.861 66.539 73.814 1.00 11.42 224 ASN A CA 1
ATOM 3064 C C . ASN A 1 222 ? 23.029 65.330 72.906 1.00 12.22 224 ASN A C 1
ATOM 3065 O O . ASN A 1 222 ? 22.195 64.428 72.919 1.00 13.18 224 ASN A O 1
ATOM 3076 N N . TYR A 1 223 ? 24.077 65.335 72.083 1.00 11.11 225 TYR A N 1
ATOM 3077 C CA . TYR A 1 223 ? 24.319 64.278 71.114 1.00 9.96 225 TYR A CA 1
ATOM 3078 C C . TYR A 1 223 ? 25.616 63.547 71.466 1.00 10.09 225 TYR A C 1
ATOM 3079 O O . TYR A 1 223 ? 26.668 64.145 71.470 1.00 11.80 225 TYR A O 1
ATOM 3097 N N . SER A 1 224 ? 25.501 62.264 71.778 1.00 10.95 226 SER A N 1
ATOM 3098 C CA . SER A 1 224 ? 26.622 61.488 72.306 1.00 12.01 226 SER A CA 1
ATOM 3099 C C . SER A 1 224 ? 27.075 60.426 71.298 1.00 10.11 226 SER A C 1
ATOM 3100 O O . SER A 1 224 ? 26.278 59.567 70.904 1.00 11.62 226 SER A O 1
ATOM 3108 N N . LEU A 1 225 ? 28.351 60.495 70.911 1.00 10.52 227 LEU A N 1
ATOM 3109 C CA . LEU A 1 225 ? 28.894 59.710 69.782 1.00 11.98 227 LEU A CA 1
ATOM 3110 C C . LEU A 1 225 ? 29.110 58.223 70.131 1.00 11.48 227 LEU A C 1
ATOM 3111 O O . LEU A 1 225 ? 30.250 57.716 70.207 1.00 13.68 227 LEU A O 1
ATOM 3127 N N . SER A 1 226 ? 28.008 57.537 70.391 1.00 10.56 228 SER A N 1
ATOM 3128 C CA . SER A 1 226 ? 28.048 56.100 70.653 1.00 12.86 228 SER A CA 1
ATOM 3129 C C . SER A 1 226 ? 28.337 55.316 69.369 1.00 13.00 228 SER A C 1
ATOM 3130 O O . SER A 1 226 ? 28.973 54.252 69.385 1.00 11.52 228 SER A O 1
ATOM 3138 N N . GLU A 1 227 ? 27.870 55.857 68.255 1.00 12.26 229 GLU A N 1
ATOM 3139 C CA . GL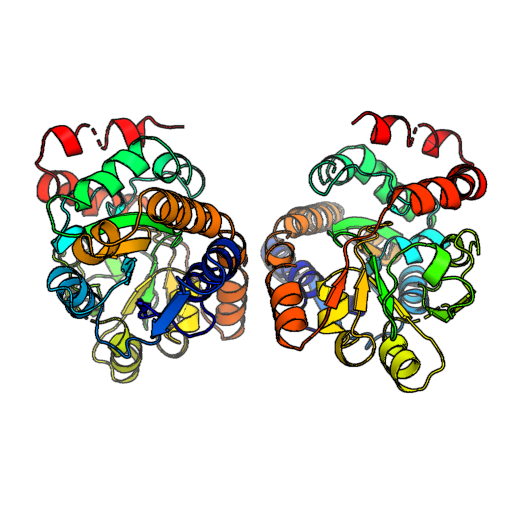U A 1 227 ? 28.100 55.248 66.940 1.00 13.48 229 GLU A CA 1
ATOM 3140 C C . GLU A 1 227 ? 27.866 53.728 66.962 1.00 10.43 229 GLU A C 1
ATOM 3141 O O . GLU A 1 227 ? 28.698 52.958 66.470 1.00 13.17 229 GLU A O 1
ATOM 3153 N N . HIS A 1 228 ? 26.704 53.351 67.474 1.00 10.31 230 HIS A N 1
ATOM 3154 C CA . HIS A 1 228 ? 26.393 51.959 67.846 1.00 9.95 230 HIS A CA 1
ATOM 3155 C C . HIS A 1 228 ? 25.827 51.115 66.716 1.00 15.16 230 HIS A C 1
ATOM 3156 O O . HIS A 1 228 ? 25.656 49.925 66.893 1.00 15.85 230 HIS A O 1
ATOM 3171 N N . SER A 1 229 ? 25.476 51.727 65.586 1.00 9.65 231 SER A N 1
ATOM 3172 C CA . SER A 1 229 ? 25.060 50.957 64.407 1.00 9.55 231 SER A CA 1
ATOM 3173 C C . SER A 1 229 ? 25.349 51.777 63.175 1.00 12.14 231 SER A C 1
ATOM 3174 O O . SER A 1 229 ? 25.325 53.005 63.242 1.00 11.38 231 SER A O 1
ATOM 3199 N N . ALA A 1 231 ? 23.612 50.753 60.307 1.00 7.17 233 ALA A N 1
ATOM 3200 C CA . ALA A 1 231 ? 22.471 50.309 59.491 1.00 7.08 233 ALA A CA 1
ATOM 3201 C C . ALA A 1 231 ? 22.279 51.152 58.249 1.00 7.03 233 ALA A C 1
ATOM 3202 O O . ALA A 1 231 ? 21.936 52.317 58.360 1.00 9.43 233 ALA A O 1
ATOM 3209 N N . PRO A 1 232 ? 22.465 50.555 57.060 1.00 7.79 234 PRO A N 1
ATOM 3210 C CA . PRO A 1 232 ? 22.402 51.374 55.853 1.00 9.45 234 PRO A CA 1
ATOM 3211 C C . PRO A 1 232 ? 20.980 51.468 55.325 1.00 8.83 234 PRO A C 1
ATOM 3212 O O . PRO A 1 232 ? 20.078 50.765 55.824 1.00 8.82 234 PRO A O 1
ATOM 3223 N N . GLU A 1 233 ? 20.768 52.326 54.336 1.00 7.39 235 GLU A N 1
ATOM 3224 C CA . GLU A 1 233 ? 19.485 52.401 53.658 1.00 8.76 235 GLU A CA 1
ATOM 3225 C C . GLU A 1 233 ? 19.435 51.395 52.514 1.00 9.58 235 GLU A C 1
ATOM 3226 O O . GLU A 1 233 ? 20.478 50.942 52.016 1.00 9.98 235 GLU A O 1
ATOM 3238 N N . VAL A 1 234 ? 18.226 51.056 52.085 1.00 7.61 236 VAL A N 1
ATOM 3239 C CA . VAL A 1 234 ? 18.028 50.164 50.950 1.00 8.16 236 VAL A CA 1
ATOM 3240 C C . VAL A 1 234 ? 16.960 50.741 50.033 1.00 10.07 236 VAL A C 1
ATOM 3241 O O . VAL A 1 234 ? 15.960 51.299 50.502 1.00 8.88 236 VAL A O 1
ATOM 3254 N N . LEU A 1 235 ? 17.222 50.679 48.730 1.00 8.85 237 LEU A N 1
ATOM 3255 C CA . LEU A 1 235 ? 16.248 51.023 47.700 1.00 9.63 237 LEU A CA 1
ATOM 3256 C C . LEU A 1 235 ? 15.725 49.723 47.104 1.00 11.84 237 LEU A C 1
ATOM 3257 O O . LEU A 1 235 ? 16.518 48.867 46.691 1.00 10.13 237 LEU A O 1
ATOM 3273 N N . LEU A 1 236 ? 14.398 49.551 47.069 1.00 10.63 238 LEU A N 1
ATOM 3274 C CA . LEU A 1 236 ? 13.782 48.336 46.571 1.00 10.23 238 LEU A CA 1
ATOM 3275 C C . LEU A 1 236 ? 12.636 48.664 45.619 1.00 15.34 238 LEU A C 1
ATOM 3276 O O . LEU A 1 236 ? 12.095 49.788 45.638 1.00 11.52 238 LEU A O 1
ATOM 3292 N N . ILE A 1 237 ? 12.294 47.671 44.812 1.00 11.25 239 ILE A N 1
ATOM 3293 C CA . ILE A 1 237 ? 11.130 47.737 43.925 1.00 11.79 239 ILE A CA 1
ATOM 3294 C C . ILE A 1 237 ? 10.214 46.564 44.256 1.00 12.13 239 ILE A C 1
ATOM 3295 O O . ILE A 1 237 ? 10.663 45.476 44.625 1.00 12.10 239 ILE A O 1
ATOM 3311 N N . SER A 1 238 ? 8.902 46.779 44.131 1.00 12.18 240 SER A N 1
ATOM 3312 C CA . SER A 1 238 ? 7.934 45.672 44.213 1.00 13.99 240 SER A CA 1
ATOM 3313 C C . SER A 1 238 ? 8.291 44.572 43.208 1.00 13.49 240 SER A C 1
ATOM 3314 O O 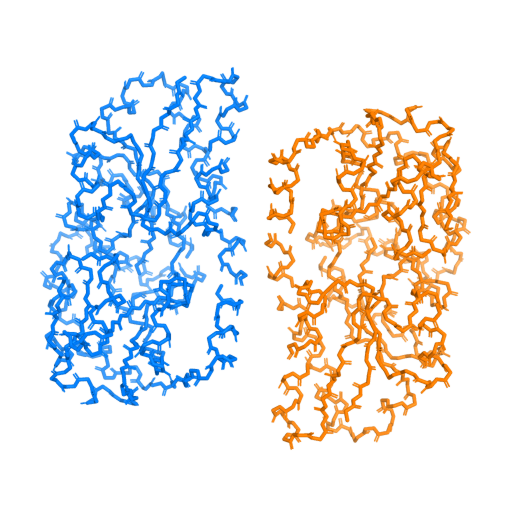. SER A 1 238 ? 8.526 44.851 42.035 1.00 14.17 240 SER A O 1
ATOM 3322 N N . LYS A 1 239 ? 8.340 43.326 43.669 1.00 16.20 241 LYS A N 1
ATOM 3323 C CA . LYS A 1 239 ? 8.624 42.230 42.760 1.00 16.24 241 LYS A CA 1
ATOM 3324 C C . LYS A 1 239 ? 7.556 42.122 41.683 1.00 15.57 241 LYS A C 1
ATOM 3325 O O . LYS A 1 239 ? 7.875 41.886 40.522 1.00 18.35 241 LYS A O 1
ATOM 3344 N N . ARG A 1 240 ? 6.293 42.298 42.063 1.00 23.25 242 ARG A N 1
ATOM 3345 C CA . ARG A 1 240 ? 5.220 42.282 41.069 1.00 29.41 242 ARG A CA 1
ATOM 3346 C C . ARG A 1 240 ? 5.466 43.303 39.945 1.00 30.56 242 ARG A C 1
ATOM 3347 O O . ARG A 1 240 ? 5.289 43.009 38.747 1.00 30.54 242 ARG A O 1
ATOM 3368 N N . VAL A 1 241 ? 5.879 44.509 40.310 1.00 17.16 243 VAL A N 1
ATOM 3369 C CA . VAL A 1 241 ? 6.162 45.520 39.304 1.00 20.38 243 VAL A CA 1
ATOM 3370 C C . VAL A 1 241 ? 7.427 45.206 38.482 1.00 21.16 243 VAL A C 1
ATOM 3371 O O . VAL A 1 241 ? 7.427 45.343 37.262 1.00 22.98 243 VAL A O 1
ATOM 3384 N N . PHE A 1 242 ? 8.502 44.773 39.139 1.00 16.53 244 PHE A N 1
ATOM 3385 C CA . PHE A 1 242 ? 9.741 44.417 38.455 1.00 16.53 244 PHE A CA 1
ATOM 3386 C C . PHE A 1 242 ? 9.482 43.335 37.394 1.00 19.28 244 PHE A C 1
ATOM 3387 O O . PHE A 1 242 ? 10.014 43.384 36.268 1.00 22.60 244 PHE A O 1
ATOM 3404 N N . ASP A 1 243 ? 8.651 42.363 37.753 1.00 18.62 245 ASP A N 1
ATOM 3405 C CA . ASP A 1 243 ? 8.357 41.246 36.860 1.00 22.41 245 ASP A CA 1
ATOM 3406 C C . ASP A 1 243 ? 7.568 41.690 35.625 1.00 25.10 245 ASP A C 1
ATOM 3407 O O . ASP A 1 243 ? 7.496 40.966 34.625 1.00 27.17 245 ASP A O 1
ATOM 3416 N N . SER A 1 244 ? 6.948 42.860 35.682 1.00 21.52 246 SER A N 1
ATOM 3417 C CA . SER A 1 244 ? 6.225 43.369 34.518 1.00 22.29 246 SER A CA 1
ATOM 3418 C C . SER A 1 244 ? 7.174 44.027 33.528 1.00 25.55 246 SER A C 1
ATOM 3419 O O . SER A 1 244 ? 6.810 44.292 32.383 1.00 28.23 246 SER A O 1
ATOM 3427 N N . PHE A 1 245 ? 8.399 44.299 33.965 1.00 21.19 247 PHE A N 1
ATOM 3428 C CA . PHE A 1 245 ? 9.374 44.979 33.102 1.00 24.09 247 PHE A CA 1
ATOM 3429 C C . PHE A 1 245 ? 9.961 44.010 32.083 1.00 31.76 247 PHE A C 1
ATOM 3430 O O . PHE A 1 245 ? 10.117 42.813 32.336 1.00 27.35 247 PHE A O 1
ATOM 3447 N N . THR A 1 246 ? 10.308 44.537 30.922 1.00 30.65 248 THR A N 1
ATOM 3448 C CA . THR A 1 246 ? 11.017 43.739 29.957 1.00 30.53 248 THR A CA 1
ATOM 3449 C C . THR A 1 246 ? 12.383 43.397 30.549 1.00 29.03 248 THR A C 1
ATOM 3450 O O . THR A 1 246 ? 12.861 44.058 31.471 1.00 24.20 248 THR A O 1
ATOM 3461 N N . PRO A 1 247 ? 13.034 42.358 30.037 1.00 23.89 249 PRO A N 1
ATOM 3462 C CA . PRO A 1 247 ? 14.355 42.000 30.560 1.00 26.06 249 PRO A CA 1
ATOM 3463 C C . PRO A 1 247 ? 15.377 43.149 30.425 1.00 29.54 2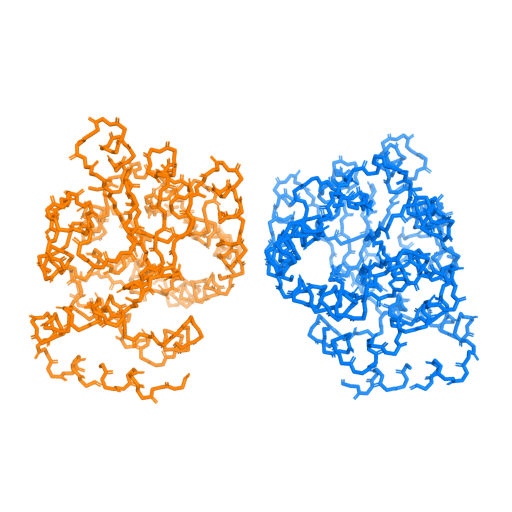49 PRO A C 1
ATOM 3464 O O . PRO A 1 247 ? 16.230 43.339 31.301 1.00 25.34 249 PRO A O 1
ATOM 3475 N N . GLU A 1 248 ? 15.295 43.910 29.334 1.00 23.34 250 GLU A N 1
ATOM 3476 C CA . GLU A 1 248 ? 16.175 45.064 29.151 1.00 23.72 250 GLU A CA 1
ATOM 3477 C C . GLU A 1 248 ? 15.915 46.133 30.215 1.00 25.62 250 GLU A C 1
ATOM 3478 O O . GLU A 1 248 ? 16.847 46.708 30.786 1.00 23.19 250 GLU A O 1
ATOM 3490 N N . GLU A 1 249 ? 14.640 46.389 30.469 1.00 21.26 251 GLU A N 1
ATOM 3491 C CA . GLU A 1 249 ? 14.252 47.376 31.455 1.00 25.74 251 GLU A CA 1
ATOM 3492 C C . GLU A 1 249 ? 14.758 46.963 32.838 1.00 21.88 251 GLU A C 1
ATOM 3493 O O . GLU A 1 249 ? 15.163 47.816 33.604 1.00 17.97 251 GLU A O 1
ATOM 3505 N N . GLN A 1 250 ? 14.783 45.664 33.132 1.00 18.63 252 GLN A N 1
ATOM 3506 C CA . GLN A 1 250 ? 15.225 45.213 34.453 1.00 21.22 252 GLN A CA 1
ATOM 3507 C C . GLN A 1 250 ? 16.717 45.518 34.628 1.00 22.11 252 GLN A C 1
ATOM 3508 O O . GLN A 1 250 ? 17.169 45.949 35.702 1.00 20.81 252 GLN A O 1
ATOM 3522 N N . VAL A 1 251 ? 17.486 45.311 33.568 1.00 19.75 253 VAL A N 1
ATOM 3523 C CA . VAL A 1 251 ? 18.908 45.609 33.607 1.00 24.81 253 VAL A CA 1
ATOM 3524 C C . VAL A 1 251 ? 19.123 47.109 33.782 1.00 20.62 253 VAL A C 1
ATOM 3525 O O . VAL A 1 251 ? 19.971 47.533 34.583 1.00 19.17 253 VAL A O 1
ATOM 3538 N N . GLN A 1 252 ? 18.336 47.900 33.054 1.00 16.88 254 GLN A N 1
ATOM 3539 C CA . GLN A 1 252 ? 18.417 49.362 33.122 1.00 15.97 254 GLN A CA 1
ATOM 3540 C C . GLN A 1 252 ? 18.082 49.865 34.525 1.00 16.45 254 GLN A C 1
ATOM 3541 O O . GLN A 1 252 ? 18.735 50.778 35.035 1.00 14.27 254 GLN A O 1
ATOM 3555 N N . VAL A 1 253 ? 17.062 49.285 35.141 1.00 13.43 255 VAL A N 1
ATOM 3556 C CA . VAL A 1 253 ? 16.686 49.693 36.506 1.00 14.17 255 VAL A CA 1
ATOM 3557 C C . VAL A 1 253 ? 17.780 49.363 37.513 1.00 15.55 255 VAL A C 1
ATOM 3558 O O . VAL A 1 253 ? 18.123 50.188 38.367 1.00 15.13 255 VAL A O 1
ATOM 3571 N N . ARG A 1 254 ? 18.313 48.150 37.463 1.00 14.32 256 ARG A N 1
ATOM 3572 C CA . ARG A 1 254 ? 19.396 47.796 38.381 1.00 17.37 256 ARG A CA 1
ATOM 3573 C C . ARG A 1 254 ? 20.619 48.693 38.190 1.00 17.71 256 ARG A C 1
ATOM 3574 O O . ARG A 1 254 ? 21.245 49.118 39.158 1.00 15.02 256 ARG A O 1
ATOM 3595 N N . LYS A 1 255 ? 20.988 48.978 36.943 1.00 16.03 257 LYS A N 1
ATOM 3596 C CA . LYS A 1 255 ? 22.150 49.833 36.693 1.00 13.48 257 LYS A CA 1
ATOM 3597 C C . LYS A 1 255 ? 21.932 51.271 37.159 1.00 14.00 257 LYS A C 1
ATOM 3598 O O . LYS A 1 255 ? 22.828 51.883 37.756 1.00 14.35 257 LYS A O 1
ATOM 3617 N N . ALA A 1 256 ? 20.748 51.820 36.922 1.00 13.35 258 ALA A N 1
ATOM 3618 C CA . ALA A 1 256 ? 20.461 53.174 37.394 1.00 13.13 258 ALA A CA 1
ATOM 3619 C C . ALA A 1 256 ? 20.498 53.224 38.912 1.00 12.13 258 ALA A C 1
ATOM 3620 O O . ALA A 1 256 ? 20.994 54.191 39.497 1.00 11.98 258 ALA A O 1
ATOM 3627 N N . ALA A 1 257 ? 19.984 52.180 39.561 1.00 11.98 259 ALA A N 1
ATOM 3628 C CA . ALA A 1 257 ? 20.053 52.119 41.029 1.00 11.64 259 ALA A CA 1
ATOM 3629 C C . ALA A 1 257 ? 21.504 52.108 41.515 1.00 11.71 259 ALA A C 1
ATOM 3630 O O . ALA A 1 257 ? 21.893 52.881 42.417 1.00 11.48 259 ALA A O 1
ATOM 3637 N N . LYS A 1 258 ? 22.328 51.236 40.939 1.00 12.13 260 LYS A N 1
ATOM 3638 C CA . LYS A 1 258 ? 23.741 51.204 41.339 1.00 12.38 260 LYS A CA 1
ATOM 3639 C C . LYS A 1 258 ? 24.458 52.529 41.071 1.00 12.43 260 LYS A C 1
ATOM 3640 O O . LYS A 1 258 ? 25.231 52.995 41.894 1.00 13.84 260 LYS A O 1
ATOM 3659 N N . ASN A 1 259 ? 24.182 53.160 39.941 1.00 12.57 261 ASN A N 1
ATOM 3660 C CA . ASN A 1 259 ? 24.824 54.437 39.614 1.00 13.47 261 ASN A CA 1
ATOM 3661 C C . ASN A 1 259 ? 24.444 55.496 40.651 1.00 14.64 261 ASN A C 1
ATOM 3662 O O . ASN A 1 259 ? 25.238 56.382 40.982 1.00 15.35 261 ASN A O 1
ATOM 3673 N N . SER A 1 260 ? 23.232 55.402 41.174 1.00 11.84 262 SER A N 1
ATOM 3674 C CA . SER A 1 260 ? 22.758 56.421 42.091 1.00 11.49 262 SER A CA 1
ATOM 3675 C C . SER A 1 260 ? 23.459 56.361 43.450 1.00 11.29 262 SER A C 1
ATOM 3676 O O . SER A 1 260 ? 23.376 57.321 44.207 1.00 11.29 262 SER A O 1
ATOM 3684 N N . VAL A 1 261 ? 24.152 55.270 43.749 1.00 11.43 263 VAL A N 1
ATOM 3685 C CA . VAL A 1 261 ? 24.830 55.134 45.053 1.00 11.35 263 VAL A CA 1
ATOM 3686 C C . VAL A 1 261 ? 25.976 56.173 45.172 1.00 12.49 263 VAL A C 1
ATOM 3687 O O . VAL A 1 261 ? 26.131 56.857 46.211 1.00 11.38 263 VAL A O 1
ATOM 3700 N N . GLY A 1 262 ? 26.785 56.285 44.119 1.00 13.94 264 GLY A N 1
ATOM 3701 C CA . GLY A 1 262 ? 27.896 57.234 44.123 1.00 14.59 264 GLY A CA 1
ATOM 3702 C C . GLY A 1 262 ? 27.418 58.681 44.185 1.00 15.39 264 GLY A C 1
ATOM 3703 O O . GLY A 1 262 ? 28.045 59.527 44.814 1.00 16.17 264 GLY A O 1
ATOM 3707 N N . TYR A 1 263 ? 26.295 58.952 43.528 1.00 17.78 265 TYR A N 1
ATOM 3708 C CA . TYR A 1 263 ? 25.670 60.273 43.509 1.00 14.48 265 TYR A CA 1
ATOM 3709 C C . TYR A 1 263 ? 25.225 60.606 44.919 1.00 11.49 265 TYR A C 1
ATOM 3710 O O . TYR A 1 263 ? 25.543 61.664 45.475 1.00 11.95 265 TYR A O 1
ATOM 3745 N N . ARG A 1 265 ? 26.245 59.295 47.702 1.00 11.09 267 ARG A N 1
ATOM 3746 C CA . ARG A 1 265 ? 27.327 59.406 48.676 1.00 11.26 267 ARG A CA 1
ATOM 3747 C C . ARG A 1 265 ? 27.984 60.797 48.666 1.00 13.27 267 ARG A C 1
ATOM 3748 O O . ARG A 1 265 ? 28.421 61.302 49.708 1.00 11.51 267 ARG A O 1
ATOM 3769 N N . GLN A 1 266 ? 28.054 61.413 47.495 1.00 11.79 268 GLN A N 1
ATOM 3770 C CA . GLN A 1 266 ? 28.662 62.728 47.415 1.00 12.15 268 GLN A CA 1
ATOM 3771 C C . GLN A 1 266 ? 27.789 63.719 48.151 1.00 12.40 268 GLN A C 1
ATOM 3772 O O . GLN A 1 266 ? 28.311 64.552 48.896 1.00 11.97 268 GLN A O 1
ATOM 3786 N N . LEU A 1 267 ? 26.471 63.625 47.975 1.00 11.48 269 LEU A N 1
ATOM 3787 C CA . LEU A 1 267 ? 25.562 64.518 48.695 1.00 11.29 269 LEU A CA 1
ATOM 3788 C C . LEU A 1 267 ? 25.621 64.244 50.193 1.00 11.60 269 LEU A C 1
ATOM 3789 O O . LEU A 1 267 ? 25.575 65.163 51.008 1.00 11.01 269 LEU A O 1
ATOM 3805 N N . TRP A 1 268 ? 25.680 62.970 50.545 1.00 10.76 270 TRP A N 1
ATOM 3806 C CA . TRP A 1 268 ? 25.665 62.540 51.944 1.00 10.54 270 TRP A CA 1
ATOM 3807 C C . TRP A 1 268 ? 26.858 63.034 52.752 1.00 12.42 270 TRP A C 1
ATOM 3808 O O . TRP A 1 268 ? 26.704 63.544 53.866 1.00 10.93 270 TRP A O 1
ATOM 3829 N N . ASP A 1 269 ? 28.053 62.855 52.210 1.00 11.14 271 ASP A N 1
ATOM 3830 C CA . ASP A 1 269 ? 29.250 63.241 52.945 1.00 11.49 271 ASP A CA 1
ATOM 3831 C C . ASP A 1 269 ? 29.232 64.752 53.249 1.00 12.74 271 ASP A C 1
ATOM 3832 O O . ASP A 1 269 ? 29.635 65.176 54.337 1.00 12.39 271 ASP A O 1
ATOM 3841 N N . ALA A 1 270 ? 28.715 65.564 52.339 1.00 11.66 272 ALA A N 1
ATOM 3842 C CA . ALA A 1 270 ? 28.602 66.987 52.602 1.00 11.86 272 ALA A CA 1
ATOM 3843 C C . ALA A 1 270 ? 27.537 67.287 53.659 1.00 11.66 272 ALA A C 1
ATOM 3844 O O . ALA A 1 270 ? 27.716 68.176 54.512 1.00 12.80 272 ALA A O 1
ATOM 3885 N N . GLU A 1 272 ? 26.552 65.422 56.188 1.00 10.76 274 GLU A N 1
ATOM 3886 C CA . GLU A 1 272 ? 27.003 65.081 57.540 1.00 12.68 274 GLU A CA 1
ATOM 3887 C C . GLU A 1 272 ? 27.747 66.281 58.128 1.00 11.10 274 GLU A C 1
ATOM 3888 O O . GLU A 1 272 ? 27.626 66.573 59.319 1.00 14.30 274 GLU A O 1
ATOM 3901 N N . ILE A 1 273 ? 28.527 66.955 57.286 1.00 11.63 275 ILE A N 1
ATOM 3902 C CA . ILE A 1 273 ? 29.293 68.135 57.712 1.00 13.61 275 ILE A CA 1
ATOM 3903 C C . ILE A 1 273 ? 28.392 69.321 58.024 1.00 12.52 275 ILE A C 1
ATOM 3904 O O . ILE A 1 273 ? 28.456 69.893 59.131 1.00 15.45 275 ILE A O 1
ATOM 3920 N N . SER A 1 274 ? 27.535 69.669 57.079 1.00 12.96 276 SER A N 1
ATOM 3921 C CA . SER A 1 274 ? 26.699 70.845 57.243 1.00 15.43 276 SER A CA 1
ATOM 3922 C C . SER A 1 274 ? 25.678 70.652 58.361 1.00 14.34 276 SER A C 1
ATOM 3923 O O . SER A 1 274 ? 25.414 71.599 59.096 1.00 14.54 276 SER A O 1
ATOM 3931 N N . SER A 1 275 ? 25.144 69.430 58.522 1.00 11.34 277 SER A N 1
ATOM 3932 C CA . SER A 1 275 ? 24.198 69.181 59.609 1.00 11.24 277 SER A CA 1
ATOM 3933 C C . SER A 1 275 ? 24.880 69.270 60.970 1.00 15.12 277 SER A C 1
ATOM 3934 O O . SER A 1 275 ? 24.336 69.854 61.904 1.00 11.53 277 SER A O 1
ATOM 3942 N N . ARG A 1 276 ? 26.078 68.716 61.099 1.00 11.32 278 ARG A N 1
ATOM 3943 C CA . ARG A 1 276 ? 26.754 68.795 62.391 1.00 11.57 278 ARG A CA 1
ATOM 3944 C C . ARG A 1 276 ? 27.048 70.255 62.719 1.00 13.61 278 ARG A C 1
ATOM 3945 O O . ARG A 1 276 ? 26.822 70.701 63.838 1.00 16.08 278 ARG A O 1
ATOM 3966 N N . GLU A 1 277 ? 27.489 71.018 61.719 1.00 13.15 279 GLU A N 1
ATOM 3967 C CA . GLU A 1 277 ? 27.759 72.446 61.931 1.00 14.03 279 GLU A CA 1
ATOM 3968 C C . GLU A 1 277 ? 26.548 73.235 62.376 1.00 13.88 279 GLU A C 1
ATOM 3969 O O . GLU A 1 277 ? 26.643 74.062 63.302 1.00 16.66 279 GLU A O 1
ATOM 3981 N N . LYS A 1 278 ? 25.433 72.978 61.714 1.00 14.63 280 LYS A N 1
ATOM 3982 C CA . LYS A 1 278 ? 24.178 73.657 61.996 1.00 13.95 280 LYS A CA 1
ATOM 3983 C C . LYS A 1 278 ? 23.736 73.414 63.424 1.00 14.27 280 LYS A C 1
ATOM 3984 O O . LYS A 1 278 ? 23.338 74.350 64.113 1.00 16.41 280 LYS A O 1
ATOM 4003 N N . VAL A 1 279 ? 23.781 72.168 63.881 1.00 14.01 281 VAL A N 1
ATOM 4004 C CA . VAL A 1 279 ? 23.226 71.885 65.207 1.00 12.94 281 VAL A CA 1
ATOM 4005 C C . VAL A 1 279 ? 24.181 72.403 66.271 1.00 15.11 281 VAL A C 1
ATOM 4006 O O . VAL A 1 279 ? 23.730 72.869 67.338 1.00 13.19 281 VAL A O 1
ATOM 4019 N N . GLU A 1 280 ? 25.485 72.350 66.000 1.00 12.79 282 GLU A N 1
ATOM 4020 C CA . GLU A 1 280 ? 26.454 72.897 66.958 1.00 13.46 282 GLU A CA 1
ATOM 4021 C C . GLU A 1 280 ? 26.230 74.399 67.115 1.00 16.46 282 GLU A C 1
ATOM 4022 O O . GLU A 1 280 ? 26.271 74.928 68.232 1.00 17.53 282 GLU A O 1
ATOM 4034 N N . LYS A 1 281 ? 25.992 75.088 65.999 1.00 18.65 283 LYS A N 1
ATOM 4035 C CA . LYS A 1 281 ? 25.773 76.539 66.037 1.00 23.96 283 LYS A CA 1
ATOM 4036 C C . LYS A 1 281 ? 24.519 76.866 66.837 1.00 23.29 283 LYS A C 1
ATOM 4037 O O . LYS A 1 281 ? 24.436 77.923 67.487 1.00 22.92 283 LYS A O 1
ATOM 4056 N N . ALA A 1 282 ? 23.555 75.955 66.791 1.00 18.00 284 ALA A N 1
ATOM 4057 C CA . ALA A 1 282 ? 22.308 76.116 67.515 1.00 18.76 284 ALA A CA 1
ATOM 4058 C C . ALA A 1 282 ? 22.457 75.830 69.011 1.00 18.72 284 ALA A C 1
ATOM 4059 O O . ALA A 1 282 ? 21.510 76.032 69.761 1.00 25.29 284 ALA A O 1
ATOM 4066 N N . GLY A 1 283 ? 23.635 75.388 69.448 1.00 17.52 285 GLY A N 1
ATOM 4067 C CA . GLY A 1 283 ? 23.895 75.175 70.868 1.00 19.56 285 GLY A CA 1
ATOM 4068 C C . GLY A 1 283 ? 23.983 73.745 71.391 1.00 18.24 285 GLY A C 1
ATOM 4069 O O . GLY A 1 283 ? 24.143 73.530 72.603 1.00 21.31 285 GLY A O 1
ATOM 4073 N N . VAL A 1 284 ? 23.853 72.762 70.507 1.00 13.93 286 VAL A N 1
ATOM 4074 C CA . VAL A 1 284 ? 23.988 71.364 70.887 1.00 13.46 286 VAL A CA 1
ATOM 4075 C C . VAL A 1 284 ? 25.351 71.102 71.524 1.00 16.99 286 VAL A C 1
ATOM 4076 O O . VAL A 1 284 ? 26.370 71.634 71.075 1.00 16.88 286 VAL A O 1
ATOM 4089 N N . GLU A 1 285 ? 25.354 70.283 72.580 1.00 13.00 287 GLU A N 1
ATOM 4090 C CA . GLU A 1 285 ? 26.606 69.756 73.114 1.00 12.32 287 GLU A CA 1
ATOM 4091 C C . GLU A 1 285 ? 26.886 68.402 72.458 1.00 14.02 287 GLU A C 1
ATOM 4092 O O . GLU A 1 285 ? 26.057 67.489 72.501 1.00 15.32 287 GLU A O 1
ATOM 4104 N N . VAL A 1 286 ? 28.063 68.298 71.853 1.00 14.17 288 VAL A N 1
ATOM 4105 C CA . VAL A 1 286 ? 28.519 67.052 71.246 1.00 12.61 288 VAL A CA 1
ATOM 4106 C C . VAL A 1 286 ? 29.426 66.363 72.250 1.00 13.59 288 VAL A C 1
ATOM 4107 O O . VAL A 1 286 ? 30.450 66.918 72.684 1.00 15.44 288 VAL A O 1
ATOM 4120 N N . ILE A 1 287 ? 29.051 65.149 72.608 1.00 13.20 289 ILE A N 1
ATOM 4121 C CA . ILE A 1 287 ? 29.653 64.431 73.721 1.00 12.84 289 ILE A CA 1
ATOM 4122 C C . ILE A 1 287 ? 30.433 63.205 73.242 1.00 13.08 289 ILE A C 1
ATOM 4123 O O . ILE A 1 287 ? 29.933 62.362 72.489 1.00 13.11 289 ILE A O 1
ATOM 4139 N N . THR A 1 288 ? 31.683 63.133 73.684 1.00 13.67 290 THR A N 1
ATOM 4140 C CA . THR A 1 288 ? 32.535 61.992 73.390 1.00 15.19 290 THR A CA 1
ATOM 4141 C C . THR A 1 288 ? 32.321 60.983 74.504 1.00 15.65 290 THR A C 1
ATOM 4142 O O . THR A 1 288 ? 32.353 61.354 75.670 1.00 20.54 290 THR A O 1
ATOM 4153 N N . ILE A 1 289 ? 32.082 59.728 74.147 1.00 14.43 291 ILE A N 1
ATOM 4154 C CA . ILE A 1 289 ? 31.674 58.732 75.136 1.00 18.01 291 ILE A CA 1
ATOM 4155 C C . ILE A 1 289 ? 32.491 57.449 74.978 1.00 19.74 291 ILE A C 1
ATOM 4156 O O . ILE A 1 289 ? 32.893 57.079 73.875 1.00 18.71 291 ILE A O 1
ATOM 4172 N N . ASP A 1 290 ? 32.777 56.792 76.099 1.00 15.41 292 ASP A N 1
ATOM 4173 C CA . ASP A 1 290 ? 33.479 55.511 76.096 1.00 14.91 292 ASP A CA 1
ATOM 4174 C C . ASP A 1 290 ? 32.566 54.423 75.541 1.00 18.23 292 ASP A C 1
ATOM 4175 O O . ASP A 1 290 ? 31.571 54.044 76.161 1.00 17.40 292 ASP A O 1
ATOM 4184 N N . LYS A 1 291 ? 32.902 53.939 74.353 1.00 16.52 293 LYS A N 1
ATOM 4185 C CA . LYS A 1 291 ? 32.094 52.941 73.658 1.00 16.96 293 LYS A CA 1
ATOM 4186 C C . LYS A 1 291 ? 32.253 51.517 74.189 1.00 16.88 293 LYS A C 1
ATOM 4187 O O . LYS A 1 291 ? 31.422 50.665 73.914 1.00 16.07 293 LYS A O 1
ATOM 4206 N N . ALA A 1 292 ? 33.322 51.234 74.933 1.00 16.92 294 ALA A N 1
ATOM 4207 C CA . ALA A 1 292 ? 33.582 49.849 75.315 1.00 17.61 294 ALA A CA 1
ATOM 4208 C C . ALA A 1 292 ? 32.437 49.193 76.085 1.00 19.22 294 ALA A C 1
ATOM 4209 O O . ALA A 1 292 ? 32.113 48.043 75.826 1.00 19.03 294 ALA A O 1
ATOM 4216 N N . PRO A 1 293 ? 31.813 49.920 77.035 1.00 19.63 295 PRO A N 1
ATOM 4217 C CA . PRO A 1 293 ? 30.700 49.323 77.770 1.00 15.45 295 PRO A CA 1
ATOM 4218 C C . PRO A 1 293 ? 29.488 49.061 76.877 1.00 16.44 295 PRO A C 1
ATOM 4219 O O . PRO A 1 293 ? 28.730 48.113 77.135 1.00 15.09 295 PRO A O 1
ATOM 4230 N N . PHE A 1 294 ? 29.300 49.888 75.848 1.00 15.36 296 PHE A N 1
ATOM 4231 C CA . PHE A 1 294 ? 28.207 49.679 74.912 1.00 14.01 296 PHE A CA 1
ATOM 4232 C C . PHE A 1 294 ? 28.459 48.406 74.120 1.00 14.21 296 PHE A C 1
ATOM 4233 O O . PHE A 1 294 ? 27.548 47.582 73.971 1.00 14.42 296 PHE A O 1
ATOM 4250 N N . GLN A 1 295 ? 29.684 48.261 73.611 1.00 17.62 297 GLN A N 1
ATOM 4251 C CA . GLN A 1 295 ? 30.039 47.104 72.792 1.00 19.91 297 GLN A CA 1
ATOM 4252 C C . GLN A 1 295 ? 29.879 45.812 73.571 1.00 16.95 297 GLN A C 1
ATOM 4253 O O . GLN A 1 295 ? 29.346 44.827 73.058 1.00 20.81 297 GLN A O 1
ATOM 4267 N N . ALA A 1 296 ? 30.366 45.800 74.807 1.00 17.17 298 ALA A N 1
ATOM 4268 C CA . ALA A 1 296 ? 30.229 44.626 75.664 1.00 18.02 298 ALA A CA 1
ATOM 4269 C C . ALA A 1 296 ? 28.755 44.287 75.913 1.00 16.40 298 ALA A C 1
ATOM 4270 O O . ALA A 1 296 ? 28.361 43.113 75.854 1.00 17.44 298 ALA A O 1
ATOM 4277 N N . ALA A 1 297 ? 27.925 45.308 76.148 1.00 13.49 299 ALA A N 1
ATOM 4278 C CA . ALA A 1 297 ? 26.531 45.067 76.532 1.00 13.67 299 ALA A CA 1
ATOM 4279 C C . ALA A 1 297 ? 25.703 44.458 75.409 1.00 16.19 299 ALA A C 1
ATOM 4280 O O . ALA A 1 297 ? 24.829 43.648 75.678 1.00 13.60 299 ALA A O 1
ATOM 4287 N N . VAL A 1 298 ? 25.986 44.833 74.163 1.00 13.99 300 VAL A N 1
ATOM 4288 C CA . VAL A 1 298 ? 25.130 44.432 73.035 1.00 14.25 300 VAL A CA 1
ATOM 4289 C C . VAL A 1 298 ? 25.561 43.130 72.351 1.00 13.31 300 VAL A C 1
ATOM 4290 O O . VAL A 1 298 ? 24.877 42.669 71.452 1.00 14.98 300 VAL A O 1
ATOM 4303 N N . GLN A 1 299 ? 26.703 42.571 72.756 1.00 17.69 301 GLN A N 1
ATOM 4304 C CA . GLN A 1 299 ? 27.220 41.352 72.113 1.00 19.44 301 GLN A CA 1
ATOM 4305 C C . GLN A 1 299 ? 26.182 40.208 72.004 1.00 17.34 301 GLN A C 1
ATOM 4306 O O . GLN A 1 299 ? 26.136 39.519 70.984 1.00 17.57 301 GLN A O 1
ATOM 4320 N N . PRO A 1 300 ? 25.347 39.995 73.044 1.00 16.93 302 PRO A N 1
ATOM 4321 C CA . PRO A 1 300 ? 24.329 38.937 72.962 1.00 15.20 302 PRO A CA 1
ATOM 4322 C C . PRO A 1 300 ? 23.384 39.039 71.768 1.00 13.94 302 PRO A C 1
ATOM 4323 O O . PRO A 1 300 ? 22.780 38.035 71.366 1.00 14.91 302 PRO A O 1
ATOM 4334 N N . LEU A 1 301 ? 23.227 40.230 71.210 1.00 13.00 303 LEU A N 1
ATOM 4335 C CA . LEU A 1 301 ? 22.342 40.401 70.052 1.00 10.87 303 LEU A CA 1
ATOM 4336 C C . LEU A 1 301 ? 22.735 39.555 68.847 1.00 11.05 303 LEU A C 1
ATOM 4337 O O . LEU A 1 301 ? 21.874 39.153 68.052 1.00 11.52 303 LEU A O 1
ATOM 4353 N N . TYR A 1 302 ? 24.036 39.318 68.655 1.00 11.27 304 TYR A N 1
ATOM 4354 C CA . TYR A 1 302 ? 24.507 38.647 67.467 1.00 15.06 304 TYR A CA 1
ATOM 4355 C C . TYR A 1 302 ? 23.944 37.234 67.413 1.00 13.36 304 TYR A C 1
ATOM 4356 O O . TYR A 1 302 ? 23.364 36.852 66.419 1.00 13.22 304 TYR A O 1
ATOM 4374 N N . ASP A 1 303 ? 24.111 36.460 68.473 1.00 11.80 305 ASP A N 1
ATOM 4375 C CA . ASP A 1 303 ? 23.595 35.086 68.429 1.00 14.38 305 ASP A CA 1
ATOM 4376 C C . ASP A 1 303 ? 22.075 35.050 68.607 1.00 15.38 305 ASP A C 1
ATOM 4377 O O . ASP A 1 303 ? 21.416 34.121 68.136 1.00 17.16 305 ASP A O 1
ATOM 4386 N N . GLN A 1 304 ? 21.498 36.050 69.278 1.00 13.40 306 GLN A N 1
ATOM 4387 C CA . GLN A 1 304 ? 20.060 36.076 69.441 1.00 11.64 306 GLN A CA 1
ATOM 4388 C C . GLN A 1 304 ? 19.358 36.267 68.096 1.00 12.56 306 GLN A C 1
ATOM 4389 O O . GLN A 1 304 ? 18.390 35.563 67.798 1.00 11.57 306 GLN A O 1
ATOM 4403 N N . PHE A 1 305 ? 19.837 37.223 67.295 1.00 11.40 307 PHE A N 1
ATOM 4404 C CA . PHE A 1 305 ? 19.153 37.623 66.054 1.00 10.92 307 PHE A CA 1
ATOM 4405 C C . PHE A 1 305 ? 19.679 37.012 64.760 1.00 12.63 307 PHE A C 1
ATOM 4406 O O . PHE A 1 305 ? 18.925 36.946 63.782 1.00 14.65 307 PHE A O 1
ATOM 4423 N N . VAL A 1 306 ? 20.942 36.572 64.725 1.00 14.29 308 VAL A N 1
ATOM 4424 C CA . VAL A 1 306 ? 21.466 35.904 63.533 1.00 12.10 308 VAL A CA 1
ATOM 4425 C C . VAL A 1 306 ? 21.716 34.444 63.810 1.00 11.56 308 VAL A C 1
ATOM 4426 O O . VAL A 1 306 ? 22.684 34.068 64.495 1.00 15.44 308 VAL A O 1
ATOM 4439 N N . THR A 1 307 ? 20.785 33.629 63.316 1.00 12.89 309 THR A N 1
ATOM 4440 C CA . THR A 1 307 ? 20.792 32.194 63.571 1.00 14.94 309 THR A CA 1
ATOM 4441 C C . THR A 1 307 ? 21.118 31.332 62.341 1.00 17.40 309 THR A C 1
ATOM 4442 O O . THR A 1 307 ? 21.510 30.167 62.477 1.00 19.93 309 THR A O 1
ATOM 4453 N N . ASP A 1 308 ? 20.952 31.886 61.138 1.00 13.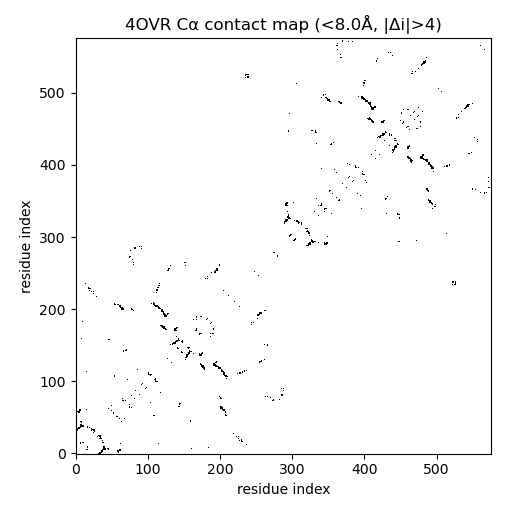96 310 ASP A N 1
ATOM 4454 C CA . ASP A 1 308 ? 21.195 31.146 59.901 1.00 13.95 310 ASP A CA 1
ATOM 4455 C C . ASP A 1 308 ? 22.706 30.970 59.700 1.00 15.10 310 ASP A C 1
ATOM 4456 O O . ASP A 1 308 ? 23.426 31.951 59.638 1.00 16.28 310 ASP A O 1
ATOM 4465 N N . PRO A 1 309 ? 23.203 29.726 59.589 1.00 14.61 311 PRO A N 1
ATOM 4466 C CA . PRO A 1 309 ? 24.634 29.517 59.338 1.00 14.66 311 PRO A CA 1
ATOM 4467 C C . PRO A 1 309 ? 25.203 30.303 58.140 1.00 16.10 311 PRO A C 1
ATOM 4468 O O . PRO A 1 309 ? 26.350 30.714 58.198 1.00 16.00 311 PRO A O 1
ATOM 4479 N N . LYS A 1 310 ? 24.439 30.473 57.073 1.00 17.56 312 LYS A N 1
ATOM 4480 C CA . LYS A 1 310 ? 24.910 31.261 55.931 1.00 16.14 312 LYS A CA 1
ATOM 4481 C C . LYS A 1 310 ? 25.201 32.707 56.313 1.00 16.93 312 LYS A C 1
ATOM 4482 O O . LYS A 1 310 ? 26.169 33.290 55.820 1.00 16.53 312 LYS A O 1
ATOM 4501 N N . LEU A 1 311 ? 24.343 33.287 57.151 1.00 14.81 313 LEU A N 1
ATOM 4502 C CA . LEU A 1 311 ? 24.534 34.663 57.639 1.00 14.67 313 LEU A CA 1
ATOM 4503 C C . LEU A 1 311 ? 25.644 34.756 58.690 1.00 14.54 313 LEU A C 1
ATOM 4504 O O . LEU A 1 311 ? 26.382 35.733 58.733 1.00 17.07 313 LEU A O 1
ATOM 4520 N N . LYS A 1 312 ? 25.792 33.742 59.525 1.00 13.90 314 LYS A N 1
ATOM 4521 C CA . LYS A 1 312 ? 26.919 33.757 60.460 1.00 14.04 314 LYS A CA 1
ATOM 4522 C C . LYS A 1 312 ? 28.261 33.735 59.708 1.00 15.61 314 LYS A C 1
ATOM 4523 O O . LYS A 1 312 ? 29.210 34.402 60.096 1.00 16.99 314 LYS A O 1
ATOM 4542 N N . ASP A 1 313 ? 28.325 32.966 58.626 1.00 15.61 315 ASP A N 1
ATOM 4543 C CA . ASP A 1 313 ? 29.520 32.926 57.795 1.00 16.83 315 ASP A CA 1
ATOM 4544 C C . ASP A 1 313 ? 29.752 34.277 57.138 1.00 17.24 315 ASP A C 1
ATOM 4545 O O . ASP A 1 313 ? 30.899 34.734 56.997 1.00 18.02 315 ASP A O 1
ATOM 4571 N N . ILE A 1 315 ? 28.973 37.176 58.389 1.00 18.09 317 ILE A N 1
ATOM 4572 C CA . ILE A 1 315 ? 29.511 38.056 59.432 1.00 16.58 317 ILE A CA 1
ATOM 4573 C C . ILE A 1 315 ? 31.031 37.840 59.595 1.00 17.28 317 ILE A C 1
ATOM 4574 O O . ILE A 1 315 ? 31.806 38.810 59.684 1.00 18.03 317 ILE A O 1
ATOM 4590 N N . THR A 1 316 ? 31.453 36.584 59.593 1.00 18.57 318 THR A N 1
ATOM 4591 C CA . THR A 1 316 ? 32.870 36.240 59.646 1.00 25.47 318 THR A CA 1
ATOM 4592 C C . THR A 1 316 ? 33.634 36.893 58.488 1.00 19.96 318 THR A C 1
ATOM 4593 O O . THR A 1 316 ? 34.703 37.469 58.679 1.00 20.22 318 THR A O 1
ATOM 4604 N N . ARG A 1 317 ? 33.073 36.813 57.288 1.00 20.07 319 ARG A N 1
ATOM 4605 C CA . ARG A 1 317 ? 33.691 37.438 56.130 1.00 20.59 319 ARG A CA 1
ATOM 4606 C C . ARG A 1 317 ? 33.733 38.966 56.213 1.00 20.88 319 ARG A C 1
ATOM 4607 O O . ARG A 1 317 ? 34.731 39.588 55.827 1.00 23.37 319 ARG A O 1
ATOM 4628 N N . ILE A 1 318 ? 32.669 39.566 56.734 1.00 20.11 320 ILE A N 1
ATOM 4629 C CA . ILE A 1 318 ? 32.635 41.002 56.920 1.00 23.53 320 ILE A CA 1
ATOM 4630 C C . ILE A 1 318 ? 33.691 41.430 57.940 1.00 25.76 320 ILE A C 1
ATOM 4631 O O . ILE A 1 318 ? 34.426 42.402 57.709 1.00 26.05 320 ILE A O 1
ATOM 4647 N N . LYS A 1 319 ? 33.758 40.721 59.069 1.00 25.59 321 LYS A N 1
ATOM 4648 C CA . LYS A 1 319 ? 34.714 41.084 60.118 1.00 23.47 321 LYS A CA 1
ATOM 4649 C C . LYS A 1 319 ? 36.141 41.003 59.583 1.00 28.78 321 LYS A C 1
ATOM 4650 O O . LYS A 1 319 ? 37.025 41.750 60.022 1.00 28.79 321 LYS A O 1
ATOM 4669 N N . ALA A 1 320 ? 36.368 40.137 58.598 1.00 30.82 322 ALA A N 1
ATOM 4670 C CA . ALA A 1 320 ? 37.707 39.987 58.023 1.00 29.07 322 ALA A CA 1
ATOM 4671 C C . ALA A 1 320 ? 37.963 40.790 56.732 1.00 33.35 322 ALA A C 1
ATOM 4672 O O . ALA A 1 320 ? 39.052 40.726 56.178 1.00 32.89 322 ALA A O 1
ATOM 4679 N N . ALA A 1 321 ? 36.989 41.563 56.256 1.00 32.05 323 ALA A N 1
ATOM 4680 C CA . ALA A 1 321 ? 37.159 42.272 54.976 1.00 26.49 323 ALA A CA 1
ATOM 4681 C C . ALA A 1 321 ? 37.935 43.591 55.091 1.00 38.56 323 ALA A C 1
ATOM 4682 O O . ALA A 1 321 ? 38.007 44.199 56.163 1.00 35.30 323 ALA A O 1
ATOM 4689 N N . GLN B 1 25 ? 41.170 89.682 65.167 1.00 30.60 27 GLN B N 1
ATOM 4690 C CA . GLN B 1 25 ? 40.379 89.107 64.076 1.00 24.44 27 GLN B CA 1
ATOM 4691 C C . GLN B 1 25 ? 40.917 89.587 62.736 1.00 23.47 27 GLN B C 1
ATOM 4692 O O . GLN B 1 25 ? 40.973 90.779 62.465 1.00 31.32 27 GLN B O 1
ATOM 4705 N N . TYR B 1 26 ? 41.326 88.653 61.890 1.00 14.55 28 TYR B N 1
ATOM 4706 C CA . TYR B 1 26 ? 41.870 89.005 60.581 1.00 14.16 28 TYR B CA 1
ATOM 4707 C C . TYR B 1 26 ? 40.749 89.014 59.544 1.00 15.43 28 TYR B C 1
ATOM 4708 O O . TYR B 1 26 ? 39.769 88.298 59.699 1.00 17.48 28 TYR B O 1
ATOM 4726 N N . ARG B 1 27 ? 40.884 89.845 58.512 1.00 12.33 29 ARG B N 1
ATOM 4727 C CA . ARG B 1 27 ? 39.842 89.997 57.496 1.00 11.45 29 ARG B CA 1
ATOM 4728 C C . ARG B 1 27 ? 40.198 89.249 56.204 1.00 12.81 29 ARG B C 1
ATOM 4729 O O . ARG B 1 27 ? 41.368 89.261 55.784 1.00 13.69 29 ARG B O 1
ATOM 4750 N N . SER B 1 28 ? 39.191 88.637 55.583 1.00 11.75 30 SER B N 1
ATOM 4751 C CA . SER B 1 28 ? 39.378 87.878 54.346 1.00 11.66 30 SER B CA 1
ATOM 4752 C C . SER B 1 28 ? 38.271 88.223 53.372 1.00 14.35 30 SER B C 1
ATOM 4753 O O . SER B 1 28 ? 37.129 88.449 53.786 1.00 16.36 30 SER B O 1
ATOM 4761 N N . ALA B 1 29 ? 38.605 88.287 52.086 1.00 9.87 31 ALA B N 1
ATOM 4762 C CA . ALA B 1 29 ? 37.626 88.629 51.044 1.00 9.48 31 ALA B CA 1
ATOM 4763 C C . ALA B 1 29 ? 37.242 87.430 50.184 1.00 10.36 31 ALA B C 1
ATOM 4764 O O . ALA B 1 29 ? 38.080 86.552 49.904 1.00 9.25 31 ALA B O 1
ATOM 4771 N N . ASP B 1 30 ? 35.996 87.431 49.721 1.00 9.72 32 ASP B N 1
ATOM 4772 C CA . ASP B 1 30 ? 35.526 86.463 48.732 1.00 10.98 32 ASP B CA 1
ATOM 4773 C C . ASP B 1 30 ? 34.413 87.108 47.889 1.00 8.68 32 ASP B C 1
ATOM 4774 O O . ASP B 1 30 ? 33.535 87.797 48.430 1.00 10.43 32 ASP B O 1
ATOM 4783 N N . VAL B 1 31 ? 34.408 86.868 46.586 1.00 8.64 33 VAL B N 1
ATOM 4784 C CA . VAL B 1 31 ? 33.281 87.302 45.753 1.00 8.70 33 VAL B CA 1
ATOM 4785 C C . VAL B 1 31 ? 32.035 86.421 45.900 1.00 9.10 33 VAL B C 1
ATOM 4786 O O . VAL B 1 31 ? 30.939 86.803 45.485 1.00 10.22 33 VAL B O 1
ATOM 4799 N N . GLN B 1 32 ? 32.212 85.222 46.458 1.00 8.61 34 GLN B N 1
ATOM 4800 C CA . GLN B 1 32 ? 31.149 84.237 46.529 1.00 8.49 34 GLN B CA 1
ATOM 4801 C C . GLN B 1 32 ? 30.211 84.534 47.701 1.00 9.86 34 GLN B C 1
ATOM 4802 O O . GLN B 1 32 ? 30.552 85.304 48.597 1.00 9.81 34 GLN B O 1
ATOM 4816 N N . PRO B 1 33 ? 29.016 83.941 47.688 1.00 10.54 35 PRO B N 1
ATOM 4817 C CA . PRO B 1 33 ? 28.038 84.226 48.735 1.00 9.04 35 PRO B CA 1
ATOM 4818 C C . PRO B 1 33 ? 28.315 83.512 50.054 1.00 9.50 35 PRO B C 1
ATOM 4819 O O . PRO B 1 33 ? 29.209 82.676 50.195 1.00 10.08 35 PRO B O 1
ATOM 4830 N N . ALA B 1 34 ? 27.511 83.879 51.036 1.00 14.73 36 ALA B N 1
ATOM 4831 C CA . ALA B 1 34 ? 27.799 83.593 52.419 1.00 13.99 36 ALA B CA 1
ATOM 4832 C C . ALA B 1 34 ? 27.841 82.125 52.792 1.00 15.90 36 ALA B C 1
ATOM 4833 O O . ALA B 1 34 ? 28.507 81.780 53.749 1.00 18.82 36 ALA B O 1
ATOM 4840 N N . ASP B 1 35 ? 27.121 81.275 52.066 1.00 14.20 37 ASP B N 1
ATOM 4841 C CA . ASP B 1 35 ? 27.116 79.842 52.361 1.00 14.97 37 ASP B CA 1
ATOM 4842 C C . ASP B 1 35 ? 27.833 79.019 51.280 1.00 14.69 37 ASP B C 1
ATOM 4843 O O . ASP B 1 35 ? 27.724 77.803 51.237 1.00 16.08 37 ASP B O 1
ATOM 4852 N N . TYR B 1 36 ? 28.603 79.682 50.436 1.00 10.54 38 TYR B N 1
ATOM 4853 C CA . TYR B 1 36 ? 29.323 78.993 49.361 1.00 9.68 38 TYR B CA 1
ATOM 4854 C C . TYR B 1 36 ? 30.469 78.149 49.939 1.00 12.64 38 TYR B C 1
ATOM 4855 O O . TYR B 1 36 ? 31.037 78.502 50.973 1.00 10.58 38 TYR B O 1
ATOM 4873 N N . PRO B 1 37 ? 30.840 77.055 49.264 1.00 10.80 39 PRO B N 1
ATOM 4874 C CA . PRO B 1 37 ? 31.868 76.166 49.840 1.00 12.35 39 PRO B CA 1
ATOM 4875 C C . PRO B 1 37 ? 33.205 76.866 50.103 1.00 13.69 39 PRO B C 1
ATOM 4876 O O . PRO B 1 37 ? 33.844 76.514 51.074 1.00 12.95 39 PRO B O 1
ATOM 4887 N N . THR B 1 38 ? 33.618 77.830 49.284 1.00 10.19 40 THR B N 1
ATOM 4888 C CA . THR B 1 38 ? 34.864 78.556 49.579 1.00 10.00 40 THR B CA 1
ATOM 4889 C C . THR B 1 38 ? 34.784 79.371 50.865 1.00 10.98 40 THR B C 1
ATOM 4890 O O . THR B 1 38 ? 35.788 79.515 51.561 1.00 10.41 40 THR B O 1
ATOM 4901 N N . VAL B 1 39 ? 33.610 79.926 51.157 1.00 11.57 41 VAL B N 1
ATOM 4902 C CA . VAL B 1 39 ? 33.407 80.726 52.357 1.00 9.95 41 VAL B CA 1
ATOM 4903 C C . VAL B 1 39 ? 33.354 79.801 53.571 1.00 12.36 41 VAL B C 1
ATOM 4904 O O . VAL B 1 39 ? 34.045 80.043 54.583 1.00 13.56 41 VAL B O 1
ATOM 4917 N N . LYS B 1 40 ? 32.626 78.699 53.438 1.00 11.42 42 LYS B N 1
ATOM 4918 C CA . LYS B 1 40 ? 32.556 77.723 54.505 1.00 11.25 42 LYS B CA 1
ATOM 4919 C C . LYS B 1 40 ? 33.933 77.164 54.843 1.00 10.72 42 LYS B C 1
ATOM 4920 O O . LYS B 1 40 ? 34.217 76.886 56.008 1.00 13.43 42 LYS B O 1
ATOM 4939 N N . ALA B 1 41 ? 34.786 76.988 53.838 1.00 10.00 43 ALA B N 1
ATOM 4940 C CA . ALA B 1 41 ? 36.107 76.402 54.054 1.00 12.64 43 ALA B CA 1
ATOM 4941 C C . ALA B 1 41 ? 36.962 77.324 54.915 1.00 12.60 43 ALA B C 1
ATOM 4942 O O . ALA B 1 41 ? 37.595 76.857 55.851 1.00 13.31 43 ALA B O 1
ATOM 4949 N N . VAL B 1 42 ? 36.947 78.622 54.613 1.00 12.50 44 VAL B N 1
ATOM 4950 C CA . VAL B 1 42 ? 37.747 79.585 55.377 1.00 10.21 44 VAL B CA 1
ATOM 4951 C C . VAL B 1 42 ? 37.145 79.734 56.779 1.00 12.28 44 VAL B C 1
ATOM 4952 O O . VAL B 1 42 ? 37.879 79.877 57.778 1.00 14.27 44 VAL B O 1
ATOM 4965 N N . GLN B 1 43 ? 35.823 79.654 56.897 1.00 11.78 45 GLN B N 1
ATOM 4966 C CA . GLN B 1 43 ? 35.209 79.671 58.220 1.00 12.84 45 GLN B CA 1
ATOM 4967 C C . GLN B 1 43 ? 35.606 78.453 59.061 1.00 12.61 45 GLN B C 1
ATOM 4968 O O . GLN B 1 43 ? 35.813 78.569 60.275 1.00 13.43 45 GLN B O 1
ATOM 4982 N N . SER B 1 44 ? 35.700 77.292 58.429 1.00 13.76 46 SER B N 1
ATOM 4983 C CA . SER B 1 44 ? 36.125 76.079 59.127 1.00 12.88 46 SER B CA 1
ATOM 4984 C C . SER B 1 44 ? 37.585 76.214 59.592 1.00 13.16 46 SER B C 1
ATOM 4985 O O . SER B 1 44 ? 37.945 75.817 60.711 1.00 13.83 46 SER B O 1
ATOM 5010 N N . SER B 1 46 ? 39.043 79.057 60.262 1.00 11.71 48 SER B N 1
ATOM 5011 C CA . SER B 1 46 ? 38.980 79.983 61.373 1.00 13.48 48 SER B CA 1
ATOM 5012 C C . SER B 1 46 ? 38.590 79.287 62.667 1.00 12.64 48 SER B C 1
ATOM 5013 O O . SER B 1 46 ? 39.213 79.501 63.698 1.00 15.83 48 SER B O 1
ATOM 5021 N N . ASP B 1 47 ? 37.589 78.414 62.601 1.00 13.88 49 ASP B N 1
ATOM 5022 C CA . ASP B 1 47 ? 37.153 77.701 63.802 1.00 17.37 49 ASP B CA 1
ATOM 5023 C C . ASP B 1 47 ? 38.274 76.810 64.323 1.00 16.50 49 ASP B C 1
ATOM 5024 O O . ASP B 1 47 ? 38.453 76.684 65.552 1.00 18.01 49 ASP B O 1
ATOM 5033 N N . GLU B 1 48 ? 39.030 76.189 63.416 1.00 15.56 50 GLU B N 1
ATOM 5034 C CA . GLU B 1 48 ? 40.172 75.380 63.849 1.00 14.76 50 GLU B CA 1
ATOM 5035 C C . GLU B 1 48 ? 41.202 76.250 64.590 1.00 14.80 50 GLU B C 1
ATOM 5036 O O . GLU B 1 48 ? 41.654 75.916 65.695 1.00 18.22 50 GLU B O 1
ATOM 5048 N N . LEU B 1 49 ? 41.559 77.375 63.984 1.00 14.47 51 LEU B N 1
ATOM 5049 C CA . LEU B 1 49 ? 42.539 78.271 64.572 1.00 13.47 51 LEU B CA 1
ATOM 5050 C C . LEU B 1 49 ? 42.056 78.846 65.881 1.00 18.36 51 LEU B C 1
ATOM 5051 O O . LEU B 1 49 ? 42.828 78.993 66.823 1.00 19.01 51 LEU B O 1
ATOM 5067 N N . ASN B 1 50 ? 40.771 79.167 65.946 1.00 18.39 52 ASN B N 1
ATOM 5068 C CA . ASN B 1 50 ? 40.209 79.731 67.152 1.00 24.37 52 ASN B CA 1
ATOM 5069 C C . ASN B 1 50 ? 40.405 78.766 68.316 1.00 26.25 52 ASN B C 1
ATOM 5070 O O . ASN B 1 50 ? 40.849 79.163 69.404 1.00 25.99 52 ASN B O 1
ATOM 5081 N N . LYS B 1 51 ? 40.119 77.490 68.067 1.00 23.73 53 LYS B N 1
ATOM 5082 C CA . LYS B 1 51 ? 40.348 76.446 69.063 1.00 28.23 53 LYS B CA 1
ATOM 5083 C C . LYS B 1 51 ? 41.823 76.198 69.393 1.00 29.30 53 LYS B C 1
ATOM 5084 O O . LYS B 1 51 ? 42.186 76.115 70.555 1.00 27.90 53 LYS B O 1
ATOM 5103 N N . GLU B 1 52 ? 42.670 76.053 68.381 1.00 24.15 54 GLU B N 1
ATOM 5104 C CA . GLU B 1 52 ? 44.065 75.735 68.616 1.00 21.97 54 GLU B CA 1
ATOM 5105 C C . GLU B 1 52 ? 44.844 76.907 69.210 1.00 24.64 54 GLU B C 1
ATOM 5106 O O . GLU B 1 52 ? 45.883 76.704 69.853 1.00 28.06 54 GLU B O 1
ATOM 5118 N N . THR B 1 53 ? 44.363 78.129 69.006 1.00 21.16 55 THR B N 1
ATOM 5119 C CA . THR B 1 53 ? 45.075 79.292 69.548 1.00 18.24 55 THR B CA 1
ATOM 5120 C C . THR B 1 53 ? 44.330 79.889 70.736 1.00 34.09 55 THR B C 1
ATOM 5121 O O . THR B 1 53 ? 44.683 80.947 71.232 1.00 28.65 55 THR B O 1
ATOM 5132 N N . ASN B 1 54 ? 43.298 79.196 71.193 1.00 33.48 56 ASN B N 1
ATOM 5133 C CA . ASN B 1 54 ? 42.410 79.732 72.213 1.00 36.99 56 ASN B CA 1
ATOM 5134 C C . ASN B 1 54 ? 42.160 81.221 72.068 1.00 41.77 56 ASN B C 1
ATOM 5135 O O . ASN B 1 54 ? 42.464 82.003 72.974 1.00 46.53 56 ASN B O 1
ATOM 5146 N N . GLY B 1 55 ? 41.605 81.599 70.925 1.00 33.89 57 GLY B N 1
ATOM 5147 C CA . GLY B 1 55 ? 41.045 82.918 70.730 1.00 36.25 57 GLY B CA 1
ATOM 5148 C C . GLY B 1 55 ? 41.865 83.937 69.964 1.00 36.72 57 GLY B C 1
ATOM 5149 O O . GLY B 1 55 ? 41.299 84.873 69.405 1.00 34.89 57 GLY B O 1
ATOM 5153 N N . LYS B 1 56 ? 43.187 83.820 69.926 1.00 23.43 58 LYS B N 1
ATOM 5154 C CA . LYS B 1 56 ? 44.255 84.674 69.438 1.00 24.99 58 LYS B CA 1
ATOM 5155 C C . LYS B 1 56 ? 44.153 84.909 67.944 1.00 27.36 58 LYS B C 1
ATOM 5156 O O . LYS B 1 56 ? 44.356 86.025 67.477 1.00 26.11 58 LYS B O 1
ATOM 5175 N N . ILE B 1 57 ? 43.837 83.856 67.195 1.00 23.51 59 ILE B N 1
ATOM 5176 C CA . ILE B 1 57 ? 43.700 83.973 65.756 1.00 20.97 59 ILE B CA 1
ATOM 5177 C C . ILE B 1 57 ? 42.326 83.490 65.301 1.00 18.59 59 ILE B C 1
ATOM 5178 O O . ILE B 1 57 ? 41.914 82.369 65.615 1.00 18.14 59 ILE B O 1
ATOM 5194 N N . SER B 1 58 ? 41.597 84.369 64.621 1.00 15.47 60 SER B N 1
ATOM 5195 C CA . SER B 1 58 ? 40.374 84.000 63.924 1.00 14.24 60 SER B CA 1
ATOM 5196 C C . SER B 1 58 ? 40.257 84.845 62.659 1.00 16.21 60 SER B C 1
ATOM 5197 O O . SER B 1 58 ? 40.964 85.831 62.511 1.00 17.15 60 SER B O 1
ATOM 5205 N N . ILE B 1 59 ? 39.393 84.428 61.740 1.00 14.24 61 ILE B N 1
ATOM 5206 C CA . ILE B 1 59 ? 39.248 85.081 60.455 1.00 12.26 61 ILE B CA 1
ATOM 5207 C C . ILE B 1 59 ? 37.780 85.435 60.253 1.00 24.79 61 ILE B C 1
ATOM 5208 O O . ILE B 1 59 ? 36.892 84.653 60.580 1.00 20.95 61 ILE B O 1
ATOM 5224 N N . LYS B 1 60 ? 37.531 86.636 59.756 1.00 11.94 62 LYS B N 1
ATOM 5225 C CA . LYS B 1 60 ? 36.185 87.065 59.388 1.00 15.04 62 LYS B CA 1
ATOM 5226 C C . LYS B 1 60 ? 36.116 87.197 57.883 1.00 12.71 62 LYS B C 1
ATOM 5227 O O . LYS B 1 60 ? 36.915 87.925 57.299 1.00 15.23 62 LYS B O 1
ATOM 5246 N N . VAL B 1 61 ? 35.185 86.488 57.254 1.00 13.54 63 VAL B N 1
ATOM 5247 C CA . VAL B 1 61 ? 35.052 86.543 55.800 1.00 12.09 63 VAL B CA 1
ATOM 5248 C C . VAL B 1 61 ? 34.071 87.634 55.397 1.00 11.99 63 VAL B C 1
ATOM 5249 O O . VAL B 1 61 ? 32.984 87.762 55.997 1.00 13.95 63 VAL B O 1
ATOM 5262 N N . PHE B 1 62 ? 34.465 88.426 54.397 1.00 9.75 64 PHE B N 1
ATOM 5263 C CA . PHE B 1 62 ? 33.590 89.445 53.803 1.00 10.86 64 PHE B CA 1
ATOM 5264 C C . PHE B 1 62 ? 33.204 88.931 52.417 1.00 9.44 64 PHE B C 1
ATOM 5265 O O . PHE B 1 62 ? 34.009 89.005 51.475 1.00 10.22 64 PHE B O 1
ATOM 5282 N N . PRO B 1 63 ? 31.994 88.345 52.301 1.00 10.45 65 PRO B N 1
ATOM 5283 C CA . PRO B 1 63 ? 31.587 87.709 51.046 1.00 8.59 65 PRO B CA 1
ATOM 5284 C C . PRO B 1 63 ? 30.953 88.685 50.059 1.00 10.41 65 PRO B C 1
ATOM 5285 O O . PRO B 1 63 ? 30.937 89.913 50.288 1.00 10.55 65 PRO B O 1
ATOM 5296 N N . ASN B 1 64 ? 30.419 88.151 48.958 1.00 10.73 66 ASN B N 1
ATOM 5297 C CA . ASN B 1 64 ? 29.648 88.937 48.005 1.00 9.88 66 ASN B CA 1
ATOM 5298 C C . ASN B 1 64 ? 30.353 90.176 47.434 1.00 8.97 66 ASN B C 1
ATOM 5299 O O . ASN B 1 64 ? 29.680 91.140 47.085 1.00 10.74 66 ASN B O 1
ATOM 5310 N N . SER B 1 65 ? 31.692 90.151 47.337 1.00 7.36 67 SER B N 1
ATOM 5311 C CA . SER B 1 65 ? 32.463 91.293 46.839 1.00 9.77 67 SER B CA 1
ATOM 5312 C C . SER B 1 65 ? 32.259 92.568 47.666 1.00 10.20 67 SER B C 1
ATOM 5313 O O . SER B 1 65 ? 32.460 93.681 47.164 1.00 11.13 67 SER B O 1
ATOM 5321 N N . GLN B 1 66 ? 31.904 92.433 48.948 1.00 9.37 68 GLN B N 1
ATOM 5322 C CA . GLN B 1 66 ? 31.790 93.617 49.818 1.00 9.73 68 GLN B CA 1
ATOM 5323 C C . GLN B 1 66 ? 33.016 94.523 49.759 1.00 11.87 68 GLN B C 1
ATOM 5324 O O . GLN B 1 66 ? 32.902 95.737 49.785 1.00 11.43 68 GLN B O 1
ATOM 5338 N N . LEU B 1 67 ? 34.202 93.923 49.687 1.00 10.29 69 LEU B N 1
ATOM 5339 C CA . LEU B 1 67 ? 35.429 94.691 49.773 1.00 11.83 69 LEU B CA 1
ATOM 5340 C C . LEU B 1 67 ? 35.981 95.052 48.397 1.00 11.01 69 LEU B C 1
ATOM 5341 O O . LEU B 1 67 ? 36.982 95.781 48.294 1.00 13.38 69 LEU B O 1
ATOM 5357 N N . GLY B 1 68 ? 35.315 94.563 47.346 1.00 10.06 70 GLY B N 1
ATOM 5358 C CA . GLY B 1 68 ? 35.686 94.878 45.979 1.00 14.00 70 GLY B CA 1
ATOM 5359 C C . GLY B 1 68 ? 35.817 93.649 45.085 1.00 13.79 70 GLY B C 1
ATOM 5360 O O . GLY B 1 68 ? 35.504 92.518 45.478 1.00 10.64 70 GLY B O 1
ATOM 5364 N N . SER B 1 69 ? 36.252 93.883 43.851 1.00 10.28 71 SER B N 1
ATOM 5365 C CA . SER B 1 69 ? 36.496 92.803 42.888 1.00 11.24 71 SER B CA 1
ATOM 5366 C C . SER B 1 69 ? 37.732 91.974 43.266 1.00 11.26 71 SER B C 1
ATOM 5367 O O . SER B 1 69 ? 38.496 92.338 44.165 1.00 11.27 71 SER B O 1
ATOM 5375 N N . GLU B 1 70 ? 37.928 90.838 42.581 1.00 10.98 72 GLU B N 1
ATOM 5376 C CA . GLU B 1 70 ? 39.160 90.059 42.765 1.00 11.82 72 GLU B CA 1
ATOM 5377 C C . GLU B 1 70 ? 40.400 90.876 42.415 1.00 11.56 72 GLU B C 1
ATOM 5378 O O . GLU B 1 70 ? 41.395 90.852 43.144 1.00 13.92 72 GLU B O 1
ATOM 5390 N N . LYS B 1 71 ? 40.340 91.642 41.332 1.00 12.04 73 LYS B N 1
ATOM 5391 C CA . LYS B 1 71 ? 41.462 92.499 40.950 1.00 14.26 73 LYS B CA 1
ATOM 5392 C C . LYS B 1 71 ? 41.815 93.507 42.045 1.00 15.75 73 LYS B C 1
ATOM 5393 O O . LYS B 1 71 ? 42.980 93.718 42.365 1.00 14.53 73 LYS B O 1
ATOM 5412 N N . ASP B 1 72 ? 40.812 94.105 42.660 1.00 13.33 74 ASP B N 1
ATOM 5413 C CA . ASP B 1 72 ? 41.069 95.136 43.637 1.00 13.93 74 ASP B CA 1
ATOM 5414 C C . ASP B 1 72 ? 41.454 94.563 45.001 1.00 13.75 74 ASP B C 1
ATOM 5415 O O . ASP B 1 72 ? 42.314 95.127 45.702 1.00 14.26 74 ASP B O 1
ATOM 5424 N N . THR B 1 73 ? 40.879 93.427 45.361 1.00 12.77 75 THR B N 1
ATOM 5425 C CA . THR B 1 73 ? 41.175 92.846 46.666 1.00 12.78 75 THR B CA 1
ATOM 5426 C C . THR B 1 73 ? 42.563 92.226 46.716 1.00 15.53 75 THR B C 1
ATOM 5427 O O . THR B 1 73 ? 43.219 92.291 47.750 1.00 13.05 75 THR B O 1
ATOM 5438 N N . ILE B 1 74 ? 43.047 91.670 45.601 1.00 12.66 76 ILE B N 1
ATOM 5439 C CA . ILE B 1 74 ? 44.387 91.109 45.656 1.00 12.94 76 ILE B CA 1
ATOM 5440 C C . ILE B 1 74 ? 45.409 92.229 45.853 1.00 15.16 76 ILE B C 1
ATOM 5441 O O . ILE B 1 74 ? 46.397 92.056 46.573 1.00 17.68 76 ILE B O 1
ATOM 5457 N N . GLU B 1 75 ? 45.158 93.388 45.258 1.00 14.99 77 GLU B N 1
ATOM 5458 C CA . GLU B 1 75 ? 46.003 94.548 45.515 1.00 20.46 77 GLU B CA 1
ATOM 5459 C C . GLU B 1 75 ? 45.957 94.947 47.004 1.00 19.41 77 GLU B C 1
ATOM 5460 O O . GLU B 1 75 ? 46.995 95.282 47.571 1.00 18.37 77 GLU B O 1
ATOM 5472 N N . GLN B 1 76 ? 44.786 94.891 47.659 1.00 16.46 78 GLN B N 1
ATOM 5473 C CA . GLN B 1 76 ? 44.733 95.269 49.062 1.00 17.33 78 GLN B CA 1
ATOM 5474 C C . GLN B 1 76 ? 45.610 94.334 49.900 1.00 16.31 78 GLN B C 1
ATOM 5475 O O . GLN B 1 76 ? 46.227 94.759 50.877 1.00 19.42 78 GLN B O 1
ATOM 5489 N N . VAL B 1 77 ? 45.650 93.060 49.551 1.00 14.66 79 VAL B N 1
ATOM 5490 C CA . VAL B 1 77 ? 46.464 92.115 50.316 1.00 14.66 79 VAL B CA 1
ATOM 5491 C C . VAL B 1 77 ? 47.933 92.454 50.140 1.00 19.58 79 VAL B C 1
ATOM 5492 O O . VAL B 1 77 ? 48.692 92.492 51.131 1.00 20.20 79 VAL B O 1
ATOM 5505 N N . LYS B 1 78 ? 48.341 92.731 48.898 1.00 17.04 80 LYS B N 1
ATOM 5506 C CA . LYS B 1 78 ? 49.715 93.185 48.624 1.00 24.93 80 LYS B CA 1
ATOM 5507 C C . LYS B 1 78 ? 50.105 94.461 49.354 1.00 28.87 80 LYS B C 1
ATOM 5508 O O . LYS B 1 78 ? 51.249 94.613 49.809 1.00 32.96 80 LYS B O 1
ATOM 5527 N N . LEU B 1 79 ? 49.169 95.399 49.439 1.00 25.25 81 LEU B N 1
ATOM 5528 C CA . LEU B 1 79 ? 49.417 96.686 50.087 1.00 25.66 81 LEU B CA 1
ATOM 5529 C C . LEU B 1 79 ? 49.321 96.555 51.600 1.00 37.04 81 LEU B C 1
ATOM 5530 O O . LEU B 1 79 ? 49.577 97.513 52.325 1.00 45.38 81 LEU B O 1
ATOM 5546 N N . GLY B 1 80 ? 48.948 95.367 52.068 1.00 41.19 82 GLY B N 1
ATOM 5547 C CA . GLY B 1 80 ? 48.846 95.095 53.493 1.00 40.80 82 GLY B CA 1
ATOM 5548 C C . GLY B 1 80 ? 47.507 95.449 54.137 1.00 39.25 82 GLY B C 1
ATOM 5549 O O . GLY B 1 80 ? 47.305 95.174 55.323 1.00 42.66 82 GLY B O 1
ATOM 5553 N N . ALA B 1 81 ? 46.594 96.041 53.364 1.00 31.70 83 ALA B N 1
ATOM 5554 C CA . ALA B 1 81 ? 45.325 96.547 53.894 1.00 24.24 83 ALA B CA 1
ATOM 5555 C C . ALA B 1 81 ? 44.304 95.433 54.160 1.00 20.64 83 ALA B C 1
ATOM 5556 O O . ALA B 1 81 ? 43.293 95.670 54.813 1.00 25.29 83 ALA B O 1
ATOM 5563 N N . LEU B 1 82 ? 44.565 94.234 53.639 1.00 16.20 84 LEU B N 1
ATOM 5564 C CA . LEU B 1 82 ? 43.665 93.083 53.783 1.00 14.36 84 LEU B CA 1
ATOM 5565 C C . LEU B 1 82 ? 44.527 91.860 54.132 1.00 18.68 84 LEU B C 1
ATOM 5566 O O . LEU B 1 82 ? 45.592 91.680 53.547 1.00 18.46 84 LEU B O 1
ATOM 5582 N N . ASP B 1 83 ? 44.091 91.049 55.099 1.00 15.65 85 ASP B N 1
ATOM 5583 C CA . ASP B 1 83 ? 44.953 89.994 55.666 1.00 15.88 85 ASP B CA 1
ATOM 5584 C C . ASP B 1 83 ? 44.955 88.697 54.838 1.00 13.18 85 ASP B C 1
ATOM 5585 O O . ASP B 1 83 ? 46.029 88.127 54.555 1.00 14.35 85 ASP B O 1
ATOM 5594 N N . PHE B 1 84 ? 43.758 88.232 54.478 1.00 13.87 86 PHE B N 1
ATOM 5595 C CA . PHE B 1 84 ? 43.586 86.994 53.700 1.00 13.77 86 PHE B CA 1
ATOM 5596 C C . PHE B 1 84 ? 42.730 87.250 52.457 1.00 14.65 86 PHE B C 1
ATOM 5597 O O . PHE B 1 84 ? 41.926 88.192 52.424 1.00 12.12 86 PHE B O 1
ATOM 5614 N N . ILE B 1 85 ? 42.866 86.377 51.461 1.00 10.85 87 ILE B N 1
ATOM 5615 C CA . ILE B 1 85 ? 41.993 86.399 50.292 1.00 10.42 87 ILE B CA 1
ATOM 5616 C C . ILE B 1 85 ? 41.825 84.997 49.732 1.00 12.42 87 ILE B C 1
ATOM 5617 O O . ILE B 1 85 ? 42.764 84.193 49.739 1.00 11.66 87 ILE B O 1
ATOM 5633 N N . ARG B 1 86 ? 40.606 84.731 49.252 1.00 9.81 88 ARG B N 1
ATOM 5634 C CA . ARG B 1 86 ? 40.278 83.501 48.553 1.00 8.89 88 ARG B CA 1
ATOM 5635 C C . ARG B 1 86 ? 39.923 83.956 47.147 1.00 8.82 88 ARG B C 1
ATOM 5636 O O . ARG B 1 86 ? 38.941 84.659 46.959 1.00 10.35 88 ARG B O 1
ATOM 5657 N N . ILE B 1 87 ? 40.785 83.612 46.182 1.00 9.00 89 ILE B N 1
ATOM 5658 C CA . ILE B 1 87 ? 40.743 84.169 44.820 1.00 9.13 89 ILE B CA 1
ATOM 5659 C C . ILE B 1 87 ? 40.946 83.066 43.780 1.00 10.40 89 ILE B C 1
ATOM 5660 O O . ILE B 1 87 ? 41.620 82.087 44.040 1.00 11.64 89 ILE B O 1
ATOM 5676 N N . ASN B 1 88 ? 40.383 83.245 42.587 1.00 10.91 90 ASN B N 1
ATOM 5677 C CA . ASN B 1 88 ? 40.630 82.305 41.496 1.00 10.60 90 ASN B CA 1
ATOM 5678 C C . ASN B 1 88 ? 41.999 82.531 40.889 1.00 9.44 90 ASN B C 1
ATOM 5679 O O . ASN B 1 88 ? 42.444 83.660 40.712 1.00 9.85 90 ASN B O 1
ATOM 5690 N N . SER B 1 89 ? 42.690 81.439 40.582 1.00 9.49 91 SER B N 1
ATOM 5691 C CA . SER B 1 89 ? 43.985 81.532 39.907 1.00 10.02 91 SER B CA 1
ATOM 5692 C C . SER B 1 89 ? 43.920 82.294 38.585 1.00 10.34 91 SER B C 1
ATOM 5693 O O . SER B 1 89 ? 44.924 82.856 38.144 1.00 10.89 91 SER B O 1
ATOM 5701 N N . GLY B 1 90 ? 42.745 82.327 37.966 1.00 11.57 92 GLY B N 1
ATOM 5702 C CA . GLY B 1 90 ? 42.550 83.044 36.712 1.00 11.95 92 GLY B CA 1
ATOM 5703 C C . GLY B 1 90 ? 42.573 84.563 36.806 1.00 15.28 92 GLY B C 1
ATOM 5704 O O . GLY B 1 90 ? 42.562 85.248 35.776 1.00 13.58 92 GLY B O 1
ATOM 5708 N N . THR B 1 91 ? 42.605 85.096 38.025 1.00 10.71 93 THR B N 1
ATOM 5709 C CA . THR B 1 91 ? 42.894 86.519 38.241 1.00 11.22 93 THR B CA 1
ATOM 5710 C C . THR B 1 91 ? 44.218 86.695 39.006 1.00 12.22 93 THR B C 1
ATOM 5711 O O . THR B 1 91 ? 44.959 87.644 38.775 1.00 14.45 93 THR B O 1
ATOM 5722 N N . LEU B 1 92 ? 44.542 85.763 39.890 1.00 12.89 94 LEU B N 1
ATOM 5723 C CA . LEU B 1 92 ? 45.806 85.828 40.625 1.00 12.94 94 LEU B CA 1
ATOM 5724 C C . LEU B 1 92 ? 47.013 85.745 39.689 1.00 13.68 94 LEU B C 1
ATOM 5725 O O . LEU B 1 92 ? 48.082 86.230 40.033 1.00 14.87 94 LEU B O 1
ATOM 5741 N N . ASN B 1 93 ? 46.853 85.122 38.524 1.00 12.22 95 ASN B N 1
ATOM 5742 C CA . ASN B 1 93 ? 47.968 84.975 37.604 1.00 12.81 95 ASN B CA 1
ATOM 5743 C C . ASN B 1 93 ? 48.488 86.311 37.082 1.00 16.64 95 ASN B C 1
ATOM 5744 O O . ASN B 1 93 ? 49.605 86.378 36.574 1.00 19.82 95 ASN B O 1
ATOM 5755 N N . THR B 1 94 ? 47.697 87.372 37.236 1.00 15.02 96 THR B N 1
ATOM 5756 C CA . THR B 1 94 ? 48.160 88.713 36.883 1.00 16.23 96 THR B CA 1
ATOM 5757 C C . THR B 1 94 ? 49.268 89.201 37.815 1.00 18.26 96 THR B C 1
ATOM 5758 O O . THR B 1 94 ? 50.006 90.123 37.485 1.00 22.46 96 THR B O 1
ATOM 5769 N N . VAL B 1 95 ? 49.350 88.601 38.997 1.00 14.61 97 VAL B N 1
ATOM 5770 C CA . VAL B 1 95 ? 50.380 88.930 39.962 1.00 15.18 97 VAL B CA 1
ATOM 5771 C C . VAL B 1 95 ? 51.463 87.853 40.031 1.00 18.79 97 VAL B C 1
ATOM 5772 O O . VAL B 1 95 ? 52.649 88.170 39.945 1.00 20.83 97 VAL B O 1
ATOM 5785 N N . CYS B 1 96 ? 51.040 86.587 40.159 1.00 18.89 98 CYS B N 1
ATOM 5786 C CA . CYS B 1 96 ? 51.953 85.440 40.296 1.00 19.16 98 CYS B CA 1
ATOM 5787 C C . CYS B 1 96 ? 51.965 84.617 39.005 1.00 14.77 98 CYS B C 1
ATOM 5788 O O . CYS B 1 96 ? 51.028 83.869 38.729 1.00 16.77 98 CYS B O 1
ATOM 5796 N N . PRO B 1 97 ? 53.043 84.711 38.212 1.00 18.41 99 PRO B N 1
ATOM 5797 C CA . PRO B 1 97 ? 53.088 84.088 36.878 1.00 17.79 99 PRO B CA 1
ATOM 5798 C C . PRO B 1 97 ? 52.929 82.580 36.860 1.00 16.86 99 PRO B C 1
ATOM 5799 O O . PRO B 1 97 ? 52.434 82.033 35.877 1.00 19.77 99 PRO B O 1
ATOM 5810 N N . ALA B 1 98 ? 53.365 81.911 37.923 1.00 16.71 100 ALA B N 1
ATOM 5811 C CA . ALA B 1 98 ? 53.225 80.464 37.986 1.00 15.59 100 ALA B CA 1
ATOM 5812 C C . ALA B 1 98 ? 51.753 80.047 38.038 1.00 13.87 100 ALA B C 1
ATOM 5813 O O . ALA B 1 98 ? 51.409 78.956 37.617 1.00 14.85 100 ALA B O 1
ATOM 5837 N N . THR B 1 100 ? 49.458 81.019 36.166 1.00 14.37 102 THR B N 1
ATOM 5838 C CA . THR B 1 100 ? 48.961 80.806 34.818 1.00 16.80 102 THR B CA 1
ATOM 5839 C C . THR B 1 100 ? 48.915 79.321 34.471 1.00 14.41 102 THR B C 1
ATOM 5840 O O . THR B 1 100 ? 48.030 78.884 33.731 1.00 15.79 102 THR B O 1
ATOM 5851 N N . VAL B 1 101 ? 49.858 78.538 35.003 1.00 16.11 103 VAL B N 1
ATOM 5852 C CA . VAL B 1 101 ? 49.971 77.139 34.603 1.00 14.52 103 VAL B CA 1
ATOM 5853 C C . VAL B 1 101 ? 48.655 76.347 34.824 1.00 14.03 103 VAL B C 1
ATOM 5854 O O . VAL B 1 101 ? 48.114 75.793 33.875 1.00 14.31 103 VAL B O 1
ATOM 5867 N N . PRO B 1 102 ? 48.095 76.354 36.049 1.00 13.45 104 PRO B N 1
ATOM 5868 C CA . PRO B 1 102 ? 46.874 75.549 36.258 1.00 14.14 104 PRO B CA 1
ATOM 5869 C C . PRO B 1 102 ? 45.609 76.148 35.645 1.00 11.92 104 PRO B C 1
ATOM 5870 O O . PRO B 1 102 ? 44.573 75.491 35.641 1.00 13.10 104 PRO B O 1
ATOM 5881 N N . VAL B 1 103 ? 45.692 77.367 35.122 1.00 10.94 105 VAL B N 1
ATOM 5882 C CA . VAL B 1 103 ? 44.580 77.979 34.421 1.00 11.81 105 VAL B CA 1
ATOM 5883 C C . VAL B 1 103 ? 44.464 77.436 32.968 1.00 12.80 105 VAL B C 1
ATOM 5884 O O . VAL B 1 103 ? 43.392 77.503 32.346 1.00 16.11 105 VAL B O 1
ATOM 5897 N N . LEU B 1 104 ? 45.561 76.927 32.423 1.00 12.29 106 LEU B N 1
ATOM 5898 C CA . LEU B 1 104 ? 45.631 76.613 30.996 1.00 12.31 106 LEU B CA 1
ATOM 5899 C C . LEU B 1 104 ? 44.557 75.634 30.540 1.00 11.78 106 LEU B C 1
ATOM 5900 O O . LEU B 1 104 ? 44.248 74.663 31.233 1.00 16.62 106 LEU B O 1
ATOM 5916 N N . PRO B 1 105 ? 43.976 75.893 29.359 1.00 15.04 107 PRO B N 1
ATOM 5917 C CA . PRO B 1 105 ? 42.847 75.080 28.913 1.00 16.86 107 PRO B CA 1
ATOM 5918 C C . PRO B 1 105 ? 43.260 73.661 28.568 1.00 16.03 107 PRO B C 1
ATOM 5919 O O . PRO B 1 105 ? 44.292 73.421 27.916 1.00 17.47 107 PRO B O 1
ATOM 5930 N N . PHE B 1 106 ? 42.458 72.716 29.045 1.00 14.81 108 PHE B N 1
ATOM 5931 C CA . PHE B 1 106 ? 42.646 71.303 28.730 1.00 15.28 108 PHE B CA 1
ATOM 5932 C C . PHE B 1 106 ? 43.971 70.717 29.248 1.00 17.22 108 PHE B C 1
ATOM 5933 O O . PHE B 1 106 ? 44.480 69.744 28.708 1.00 21.21 108 PHE B O 1
ATOM 5950 N N . LEU B 1 107 ? 44.530 71.298 30.306 1.00 14.01 109 LEU B N 1
ATOM 5951 C CA . LEU B 1 107 ? 45.793 70.814 30.858 1.00 16.61 109 LEU B CA 1
ATOM 5952 C C . LEU B 1 107 ? 45.603 69.555 31.692 1.00 16.07 109 LEU B C 1
ATOM 5953 O O . LEU B 1 107 ? 46.398 68.608 31.595 1.00 17.86 109 LEU B O 1
ATOM 5969 N N . PHE B 1 108 ? 44.535 69.531 32.491 1.00 15.76 110 PHE B N 1
ATOM 5970 C CA . PHE B 1 108 ? 44.223 68.378 33.355 1.00 14.19 110 PHE B CA 1
ATOM 5971 C C . PHE B 1 108 ? 43.234 67.429 32.660 1.00 14.79 110 PHE B C 1
ATOM 5972 O O . PHE B 1 108 ? 42.313 67.878 31.975 1.00 17.56 110 PHE B O 1
ATOM 5989 N N . ARG B 1 109 ? 43.473 66.132 32.795 1.00 15.90 111 ARG B N 1
ATOM 5990 C CA . ARG B 1 109 ? 42.632 65.073 32.245 1.00 16.07 111 ARG B CA 1
ATOM 5991 C C . ARG B 1 109 ? 41.261 65.047 32.889 1.00 22.34 111 ARG B C 1
ATOM 5992 O O . ARG B 1 109 ? 40.248 64.866 32.225 1.00 21.67 111 ARG B O 1
ATOM 6013 N N . ASP B 1 110 ? 41.250 65.227 34.198 1.00 17.19 112 ASP B N 1
ATOM 6014 C CA . ASP B 1 110 ? 40.033 65.169 34.974 1.00 15.44 112 ASP B CA 1
ATOM 6015 C C . ASP B 1 110 ? 40.296 65.687 36.356 1.00 17.22 112 ASP B C 1
ATOM 6016 O O . ASP B 1 110 ? 41.416 66.101 36.676 1.00 15.49 112 ASP B O 1
ATOM 6025 N N . LYS B 1 111 ? 39.243 65.708 37.169 1.00 15.10 113 LYS B N 1
ATOM 6026 C CA . LYS B 1 111 ? 39.310 66.212 38.533 1.00 11.70 113 LYS B CA 1
ATOM 6027 C C . LYS B 1 111 ? 40.357 65.457 39.371 1.00 13.81 113 LYS B C 1
ATOM 6028 O O . LYS B 1 111 ? 41.079 66.066 40.150 1.00 15.00 113 LYS B O 1
ATOM 6047 N N . ALA B 1 112 ? 40.430 64.134 39.221 1.00 15.76 114 ALA B N 1
ATOM 6048 C CA . ALA B 1 112 ? 41.376 63.339 40.009 1.00 16.28 114 ALA B CA 1
ATOM 6049 C C . ALA B 1 112 ? 42.823 63.724 39.720 1.00 15.42 114 ALA B C 1
ATOM 6050 O O . ALA B 1 112 ? 43.642 63.818 40.629 1.00 16.28 114 ALA B O 1
ATOM 6057 N N . HIS B 1 113 ? 43.127 63.947 38.448 1.00 14.48 115 HIS B N 1
ATOM 6058 C CA . HIS B 1 113 ? 44.458 64.378 38.021 1.00 16.42 115 HIS B CA 1
ATOM 6059 C C . HIS B 1 113 ? 44.810 65.745 38.620 1.00 15.17 115 HIS B C 1
ATOM 6060 O O . HIS B 1 113 ? 45.897 65.935 39.136 1.00 15.73 115 HIS B O 1
ATOM 6092 N N . ARG B 1 115 ? 43.525 67.184 41.335 1.00 13.78 117 ARG B N 1
ATOM 6093 C CA . ARG B 1 115 ? 43.685 67.073 42.784 1.00 12.42 117 ARG B CA 1
ATOM 6094 C C . ARG B 1 115 ? 45.024 66.467 43.164 1.00 14.85 117 ARG B C 1
ATOM 6095 O O . ARG B 1 115 ? 45.672 66.933 44.100 1.00 16.98 117 ARG B O 1
ATOM 6116 N N . ALA B 1 116 ? 45.458 65.461 42.420 1.00 16.05 118 ALA B N 1
ATOM 6117 C CA . ALA B 1 116 ? 46.728 64.815 42.710 1.00 17.91 118 ALA B CA 1
ATOM 6118 C C . ALA B 1 116 ? 47.870 65.808 42.483 1.00 16.79 118 ALA B C 1
ATOM 6119 O O . ALA B 1 116 ? 48.780 65.922 43.301 1.00 21.55 118 ALA B O 1
ATOM 6126 N N . VAL B 1 117 ? 47.815 66.525 41.364 1.00 14.25 119 VAL B N 1
ATOM 6127 C CA . VAL B 1 117 ? 48.831 67.535 41.075 1.00 15.06 119 VAL B CA 1
ATOM 6128 C C . VAL B 1 117 ? 48.865 68.632 42.129 1.00 14.27 119 VAL B C 1
ATOM 6129 O O . VAL B 1 117 ? 49.939 68.952 42.663 1.00 14.91 119 VAL B O 1
ATOM 6142 N N . LEU B 1 118 ? 47.718 69.217 42.445 1.00 13.49 120 LEU B N 1
ATOM 6143 C CA . LEU B 1 118 ? 47.692 70.355 43.364 1.00 14.06 120 LEU B CA 1
ATOM 6144 C C . LEU B 1 118 ? 48.056 69.954 44.788 1.00 15.21 120 LEU B C 1
ATOM 6145 O O . LEU B 1 118 ? 48.622 70.744 45.521 1.00 15.87 120 LEU B O 1
ATOM 6161 N N . ASP B 1 119 ? 47.724 68.730 45.179 1.00 17.52 121 ASP B N 1
ATOM 6162 C CA . ASP B 1 119 ? 48.027 68.296 46.532 1.00 17.09 121 ASP B CA 1
ATOM 6163 C C . ASP B 1 119 ? 49.503 67.943 46.670 1.00 23.73 121 ASP B C 1
ATOM 6164 O O . ASP B 1 119 ? 50.024 67.938 47.779 1.00 26.46 121 ASP B O 1
ATOM 6173 N N . GLY B 1 120 ? 50.155 67.637 45.551 1.00 21.14 122 GLY B N 1
ATOM 6174 C CA . GLY B 1 120 ? 51.507 67.089 45.558 1.00 22.81 122 GLY B CA 1
ATOM 6175 C C . GLY B 1 120 ? 52.589 68.153 45.449 1.00 18.89 122 GLY B C 1
ATOM 6176 O O . GLY B 1 120 ? 52.319 69.345 45.702 1.00 18.82 122 GLY B O 1
ATOM 6180 N N . PRO B 1 121 ? 53.820 67.736 45.100 1.00 21.61 123 PRO B N 1
ATOM 6181 C CA . PRO B 1 121 ? 54.955 68.658 45.104 1.00 18.76 123 PRO B CA 1
ATOM 6182 C C . PRO B 1 121 ? 54.803 69.770 44.086 1.00 17.69 123 PRO B C 1
ATOM 6183 O O . PRO B 1 121 ? 55.314 70.860 44.316 1.00 21.66 123 PRO B O 1
ATOM 6194 N N . ILE B 1 122 ? 54.087 69.506 42.996 1.00 17.55 124 ILE B N 1
ATOM 6195 C CA . ILE B 1 122 ? 53.901 70.528 41.962 1.00 18.73 124 ILE B CA 1
ATOM 6196 C C . ILE B 1 122 ? 53.031 71.666 42.497 1.00 17.20 124 ILE B C 1
ATOM 6197 O O . ILE B 1 122 ? 53.347 72.846 42.302 1.00 17.53 124 ILE B O 1
ATOM 6213 N N . GLY B 1 123 ? 51.942 71.316 43.175 1.00 15.09 125 GLY B N 1
ATOM 6214 C CA . GLY B 1 123 ? 51.110 72.316 43.841 1.00 14.46 125 GLY B CA 1
ATOM 6215 C C . GLY B 1 123 ? 51.917 73.107 44.868 1.00 16.63 125 GLY B C 1
ATOM 6216 O O . GLY B 1 123 ? 51.784 74.320 45.005 1.00 16.79 125 GLY B O 1
ATOM 6220 N N . ASP B 1 124 ? 52.786 72.423 45.604 1.00 15.98 126 ASP B N 1
ATOM 6221 C CA . ASP B 1 124 ? 53.559 73.132 46.601 1.00 23.66 126 ASP B CA 1
ATOM 6222 C C . ASP B 1 124 ? 54.544 74.097 45.931 1.00 18.31 126 ASP B C 1
ATOM 6223 O O . ASP B 1 124 ? 54.743 75.199 46.433 1.00 22.69 126 ASP B O 1
ATOM 6232 N N . GLU B 1 125 ? 55.085 73.717 44.774 1.00 19.74 127 GLU B N 1
ATOM 6233 C CA . GLU B 1 125 ? 55.963 74.599 43.994 1.00 23.74 127 GLU B CA 1
ATOM 6234 C C . GLU B 1 125 ? 55.219 75.847 43.544 1.00 21.21 127 GLU B C 1
ATOM 6235 O O . GLU B 1 125 ? 55.738 76.957 43.672 1.00 23.13 127 GLU B O 1
ATOM 6247 N N . ILE B 1 126 ? 54.013 75.662 43.007 1.00 18.88 128 ILE B N 1
ATOM 6248 C CA . ILE B 1 126 ? 53.217 76.803 42.543 1.00 17.72 128 ILE B CA 1
ATOM 6249 C C . ILE B 1 126 ? 52.891 77.767 43.704 1.00 16.94 128 ILE B C 1
ATOM 6250 O O . ILE B 1 126 ? 53.079 78.989 43.586 1.00 18.97 128 ILE B O 1
ATOM 6266 N N . LEU B 1 127 ? 52.418 77.237 44.836 1.00 16.76 129 LEU B N 1
ATOM 6267 C CA . LEU B 1 127 ? 52.087 78.095 45.990 1.00 17.14 129 LEU B CA 1
ATOM 6268 C C . LEU B 1 127 ? 53.303 78.873 46.485 1.00 22.30 129 LEU B C 1
ATOM 6269 O O . LEU B 1 127 ? 53.172 80.005 46.930 1.00 20.99 129 LEU B O 1
ATOM 6285 N N . ALA B 1 128 ? 54.477 78.247 46.436 1.00 20.14 130 ALA B N 1
ATOM 6286 C CA . ALA B 1 128 ? 55.708 78.886 46.903 1.00 26.52 130 ALA B CA 1
ATOM 6287 C C . ALA B 1 128 ? 56.108 80.106 46.064 1.00 26.49 130 ALA B C 1
ATOM 6288 O O . ALA B 1 128 ? 56.805 81.006 46.565 1.00 23.20 130 ALA B O 1
ATOM 6295 N N . ASP B 1 129 ? 55.652 80.138 44.812 1.00 25.38 131 ASP B N 1
ATOM 6296 C CA . ASP B 1 129 ? 55.972 81.210 43.852 1.00 28.43 131 ASP B CA 1
ATOM 6297 C C . ASP B 1 129 ? 55.398 82.552 44.272 1.00 29.69 131 ASP B C 1
ATOM 6298 O O . ASP B 1 129 ? 55.872 83.585 43.832 1.00 25.80 131 ASP B O 1
ATOM 6307 N N . CYS B 1 130 ? 54.354 82.531 45.096 1.00 25.18 132 CYS B N 1
ATOM 6308 C CA . CYS B 1 130 ? 53.683 83.757 45.510 1.00 22.00 132 CYS B CA 1
ATOM 6309 C C . CYS B 1 130 ? 54.557 84.623 46.406 1.00 21.92 132 CYS B C 1
ATOM 6310 O O . CYS B 1 130 ? 54.332 85.830 46.512 1.00 20.50 132 CYS B O 1
ATOM 6318 N N . ALA B 1 131 ? 55.522 83.999 47.075 1.00 22.83 133 ALA B N 1
ATOM 6319 C CA . ALA B 1 131 ? 56.249 84.639 48.176 1.00 30.18 133 ALA B CA 1
ATOM 6320 C C . ALA B 1 131 ? 57.018 85.890 47.770 1.00 29.05 133 ALA B C 1
ATOM 6321 O O . ALA B 1 131 ? 57.099 86.842 48.537 1.00 29.19 133 ALA B O 1
ATOM 6328 N N . SER B 1 132 ? 57.566 85.904 46.561 1.00 26.60 134 SER B N 1
ATOM 6329 C CA . SER B 1 132 ? 58.360 87.043 46.147 1.00 30.67 134 SER B CA 1
ATOM 6330 C C . SER B 1 132 ? 57.463 88.262 45.955 1.00 23.86 134 SER B C 1
ATOM 6331 O O . SER B 1 132 ? 57.945 89.397 45.923 1.00 25.49 134 SER B O 1
ATOM 6339 N N . HIS B 1 133 ? 56.159 88.031 45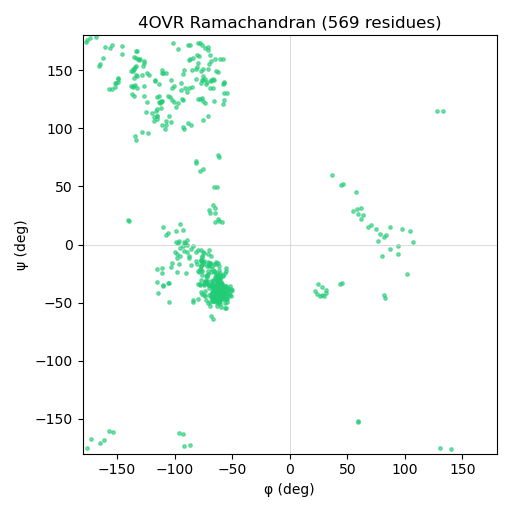.862 1.00 21.45 135 HIS B N 1
ATOM 6340 C CA . HIS B 1 133 ? 55.192 89.099 45.623 1.00 20.11 135 HIS B CA 1
ATOM 6341 C C . HIS B 1 133 ? 54.466 89.643 46.863 1.00 22.56 135 HIS B C 1
ATOM 6342 O O . HIS B 1 133 ? 53.501 90.388 46.725 1.00 29.54 135 HIS B O 1
ATOM 6357 N N . GLY B 1 134 ? 54.915 89.286 48.062 1.00 24.88 136 GLY B N 1
ATOM 6358 C CA . GLY B 1 134 ? 54.301 89.803 49.277 1.00 26.69 136 GLY B CA 1
ATOM 6359 C C . GLY B 1 134 ? 53.115 88.986 49.766 1.00 22.57 136 GLY B C 1
ATOM 6360 O O . GLY B 1 134 ? 52.343 89.446 50.605 1.00 19.65 136 GLY B O 1
ATOM 6364 N N . LEU B 1 135 ? 52.988 87.773 49.233 1.00 18.35 137 LEU B N 1
ATOM 6365 C CA . LEU B 1 135 ? 51.884 86.883 49.540 1.00 17.77 137 LEU B CA 1
ATOM 6366 C C . LEU B 1 135 ? 52.419 85.515 49.946 1.00 24.39 137 LEU B C 1
ATOM 6367 O O . LEU B 1 135 ? 53.437 85.071 49.442 1.00 26.54 137 LEU B O 1
ATOM 6383 N N . VAL B 1 136 ? 51.731 84.851 50.863 1.00 14.23 138 VAL B N 1
ATOM 6384 C CA . VAL B 1 136 ? 52.027 83.469 51.180 1.00 14.37 138 VAL B CA 1
ATOM 6385 C C . VAL B 1 136 ? 50.859 82.589 50.710 1.00 14.62 138 VAL B C 1
ATOM 6386 O O . VAL B 1 136 ? 49.736 82.732 51.167 1.00 13.33 138 VAL B O 1
ATOM 6399 N N . GLY B 1 137 ? 51.125 81.688 49.773 1.00 14.82 139 GLY B N 1
ATOM 6400 C CA . GLY B 1 137 ? 50.090 80.785 49.293 1.00 13.28 139 GLY B CA 1
ATOM 6401 C C . GLY B 1 137 ? 49.907 79.648 50.278 1.00 14.89 139 GLY B C 1
ATOM 6402 O O . GLY B 1 137 ? 50.883 78.972 50.620 1.00 17.28 139 GLY B O 1
ATOM 6406 N N . LEU B 1 138 ? 48.670 79.447 50.743 1.00 12.81 140 LEU B N 1
ATOM 6407 C CA . LEU B 1 138 ? 48.386 78.460 51.788 1.00 12.87 140 LEU B CA 1
ATOM 6408 C C . LEU B 1 138 ? 47.689 77.190 51.313 1.00 12.63 140 LEU B C 1
ATOM 6409 O O . LEU B 1 138 ? 47.923 76.115 51.876 1.00 13.88 140 LEU B O 1
ATOM 6425 N N . ALA B 1 139 ? 46.832 77.292 50.295 1.00 12.15 141 ALA B N 1
ATOM 6426 C CA . ALA B 1 139 ? 46.056 76.138 49.862 1.00 11.93 141 ALA B CA 1
ATOM 6427 C C . ALA B 1 139 ? 45.438 76.397 48.506 1.00 11.54 141 ALA B C 1
ATOM 6428 O O . ALA B 1 139 ? 45.175 77.547 48.164 1.00 11.32 141 ALA B O 1
ATOM 6435 N N . PHE B 1 140 ? 45.188 75.322 47.758 1.00 11.52 142 PHE B N 1
ATOM 6436 C CA . PHE B 1 140 ? 44.300 75.347 46.592 1.00 11.14 142 PHE B CA 1
ATOM 6437 C C . PHE B 1 140 ? 42.938 74.775 46.955 1.00 12.05 142 PHE B C 1
ATOM 6438 O O . PHE B 1 140 ? 42.853 73.722 47.588 1.00 14.52 142 PHE B O 1
ATOM 6455 N N . TYR B 1 141 ? 41.882 75.434 46.510 1.00 10.57 143 TYR B N 1
ATOM 6456 C CA . TYR B 1 141 ? 40.519 74.885 46.583 1.00 10.07 143 TYR B CA 1
ATOM 6457 C C . TYR B 1 141 ? 40.008 74.539 45.183 1.00 11.54 143 TYR B C 1
ATOM 6458 O O . TYR B 1 141 ? 40.335 75.205 44.190 1.00 12.43 143 TYR B O 1
ATOM 6476 N N . ASP B 1 142 ? 39.185 73.504 45.102 1.00 11.40 144 ASP B N 1
ATOM 6477 C CA . ASP B 1 142 ? 38.559 73.122 43.840 1.00 12.70 144 ASP B CA 1
ATOM 6478 C C . ASP B 1 142 ? 37.650 74.177 43.252 1.00 9.42 144 ASP B C 1
ATOM 6479 O O . ASP B 1 142 ? 36.977 74.915 43.974 1.00 12.84 144 ASP B O 1
ATOM 6488 N N . SER B 1 143 ? 37.577 74.210 41.923 1.00 11.17 145 SER B N 1
ATOM 6489 C CA . SER B 1 143 ? 36.629 75.083 41.239 1.00 11.58 145 SER B CA 1
ATOM 6490 C C . SER B 1 143 ? 36.006 74.369 40.031 1.00 9.27 145 SER B C 1
ATOM 6491 O O . SER B 1 143 ? 35.488 75.011 39.118 1.00 12.43 145 SER B O 1
ATOM 6499 N N . GLY B 1 144 ? 36.057 73.046 40.019 1.00 9.42 146 GLY B N 1
ATOM 6500 C CA . GLY B 1 144 ? 35.456 72.289 38.926 1.00 10.90 146 GLY B CA 1
ATOM 6501 C C . GLY B 1 144 ? 36.052 72.653 37.576 1.00 14.46 146 GLY B C 1
ATOM 6502 O O . GLY B 1 144 ? 37.200 73.092 37.487 1.00 12.98 146 GLY B O 1
ATOM 6506 N N . ALA B 1 145 ? 35.263 72.479 36.518 1.00 9.73 147 ALA B N 1
ATOM 6507 C CA . ALA B 1 145 ? 35.636 72.914 35.177 1.00 9.93 147 ALA B CA 1
ATOM 6508 C C . ALA B 1 145 ? 34.707 74.029 34.719 1.00 11.38 147 ALA B C 1
ATOM 6509 O O . ALA B 1 145 ? 33.511 73.974 34.968 1.00 12.83 147 ALA B O 1
ATOM 6516 N N . ARG B 1 146 ? 35.271 75.042 34.080 1.00 10.85 148 ARG B N 1
ATOM 6517 C CA . ARG B 1 146 ? 34.497 76.175 33.577 1.00 13.57 148 ARG B CA 1
ATOM 6518 C C . ARG B 1 146 ? 33.932 75.824 32.208 1.00 12.33 148 ARG B C 1
ATOM 6519 O O . ARG B 1 146 ? 34.654 75.272 31.365 1.00 12.16 148 ARG B O 1
ATOM 6540 N N . SER B 1 147 ? 32.649 76.148 32.006 1.00 11.06 149 SER B N 1
ATOM 6541 C CA . SER B 1 147 ? 31.954 75.915 30.748 1.00 10.67 149 SER B CA 1
ATOM 6542 C C . SER B 1 147 ? 31.149 77.149 30.320 1.00 11.19 149 SER B C 1
ATOM 6543 O O . SER B 1 147 ? 30.694 77.925 31.145 1.00 10.88 149 SER B O 1
ATOM 6551 N N . PHE B 1 148 ? 30.925 77.299 29.017 1.00 10.84 150 PHE B N 1
ATOM 6552 C CA . PHE B 1 148 ? 30.180 78.436 28.491 1.00 10.84 150 PHE B CA 1
ATOM 6553 C C . PHE B 1 148 ? 28.699 78.324 28.757 1.00 13.17 150 PHE B C 1
ATOM 6554 O O . PHE B 1 148 ? 28.111 77.237 28.679 1.00 14.34 150 PHE B O 1
ATOM 6571 N N . TYR B 1 149 ? 28.097 79.463 29.049 1.00 11.27 151 TYR B N 1
ATOM 6572 C CA . TYR B 1 149 ? 26.643 79.556 29.055 1.00 12.59 151 TYR B CA 1
ATOM 6573 C C . TYR B 1 149 ? 26.222 80.858 28.403 1.00 16.04 151 TYR B C 1
ATOM 6574 O O . TYR B 1 149 ? 26.953 81.842 28.450 1.00 14.56 151 TYR B O 1
ATOM 6592 N N . ALA B 1 150 ? 25.059 80.863 27.755 1.00 14.49 152 ALA B N 1
ATOM 6593 C CA . ALA B 1 150 ? 24.616 82.027 27.007 1.00 15.38 152 ALA B CA 1
ATOM 6594 C C . ALA B 1 150 ? 23.096 82.085 26.891 1.00 16.31 152 ALA B C 1
ATOM 6595 O O . ALA B 1 150 ? 22.386 81.125 27.246 1.00 15.47 152 ALA B O 1
ATOM 6602 N N . THR B 1 151 ? 22.615 83.210 26.370 1.00 19.49 153 THR B N 1
ATOM 6603 C CA . THR B 1 151 ? 21.192 83.412 26.118 1.00 20.15 153 THR B CA 1
ATOM 6604 C C . THR B 1 151 ? 20.694 82.668 24.871 1.00 20.95 153 THR B C 1
ATOM 6605 O O . THR B 1 151 ? 19.487 82.604 24.610 1.00 23.34 153 THR B O 1
ATOM 6616 N N . THR B 1 152 ? 21.612 82.129 24.085 1.00 21.10 154 THR B N 1
ATOM 6617 C CA . THR B 1 152 ? 21.252 81.249 22.981 1.00 21.77 154 THR B CA 1
ATOM 6618 C C . THR B 1 152 ? 22.127 80.008 23.059 1.00 21.13 154 THR B C 1
ATOM 6619 O O . THR B 1 152 ? 23.162 80.028 23.710 1.00 20.93 154 THR B O 1
ATOM 6630 N N . PRO B 1 153 ? 21.704 78.915 22.423 1.00 22.69 155 PRO B N 1
ATOM 6631 C CA . PRO B 1 153 ? 22.463 77.683 22.641 1.00 20.80 155 PRO B CA 1
ATOM 6632 C C . PRO B 1 153 ? 23.779 77.653 21.885 1.00 21.17 155 PRO B C 1
ATOM 6633 O O . PRO B 1 153 ? 23.819 77.854 20.662 1.00 22.93 155 PRO B O 1
ATOM 6644 N N . ILE B 1 154 ? 24.865 77.418 22.617 1.00 20.36 156 ILE B N 1
ATOM 6645 C CA . ILE B 1 154 ? 26.166 77.194 21.986 1.00 20.67 156 ILE B CA 1
ATOM 6646 C C . ILE B 1 154 ? 26.354 75.678 21.796 1.00 20.57 156 ILE B C 1
ATOM 6647 O O . ILE B 1 154 ? 26.678 74.965 22.748 1.00 19.69 156 ILE B O 1
ATOM 6663 N N . ARG B 1 155 ? 26.129 75.186 20.584 1.00 21.55 157 ARG B N 1
ATOM 6664 C CA . ARG B 1 155 ? 26.088 73.736 20.357 1.00 21.58 157 ARG B CA 1
ATOM 6665 C C . ARG B 1 155 ? 27.375 73.209 19.722 1.00 23.26 157 ARG B C 1
ATOM 6666 O O . ARG B 1 155 ? 27.641 71.993 19.707 1.00 22.77 157 ARG B O 1
ATOM 6687 N N . LYS B 1 156 ? 28.155 74.131 19.181 1.00 22.53 158 LYS B N 1
ATOM 6688 C CA . LYS B 1 156 ? 29.460 73.824 18.631 1.00 22.98 158 LYS B CA 1
ATOM 6689 C C . LYS B 1 156 ? 30.288 75.111 18.546 1.00 24.68 158 LYS B C 1
ATOM 6690 O O . LYS B 1 156 ? 29.776 76.211 18.731 1.00 23.33 158 LYS B O 1
ATOM 6709 N N . LEU B 1 157 ? 31.571 74.957 18.255 1.00 28.51 159 LEU B N 1
ATOM 6710 C CA . LEU B 1 157 ? 32.519 76.074 18.306 1.00 27.47 159 LEU B CA 1
ATOM 6711 C C . LEU B 1 157 ? 32.075 77.277 17.472 1.00 27.59 159 LEU B C 1
ATOM 6712 O O . LEU B 1 157 ? 32.230 78.425 17.878 1.00 26.86 159 LEU B O 1
ATOM 6728 N N . GLU B 1 158 ? 31.504 77.019 16.310 1.00 28.20 160 GLU B N 1
ATOM 6729 C CA . GLU B 1 158 ? 31.137 78.107 15.418 1.00 31.90 160 GLU B CA 1
ATOM 6730 C C . GLU B 1 158 ? 30.028 79.002 16.003 1.00 29.60 160 GLU B C 1
ATOM 6731 O O . GLU B 1 158 ? 29.901 80.154 15.614 1.00 27.53 160 GLU B O 1
ATOM 6743 N N . ASP B 1 159 ? 29.230 78.483 16.938 1.00 26.70 161 ASP B N 1
ATOM 6744 C CA . ASP B 1 159 ? 28.152 79.283 17.535 1.00 25.60 161 ASP B CA 1
ATOM 6745 C C . ASP B 1 159 ? 28.660 80.408 18.433 1.00 32.25 161 ASP B C 1
ATOM 6746 O O . ASP B 1 159 ? 27.898 81.310 18.770 1.00 26.66 161 ASP B O 1
ATOM 6755 N N . LEU B 1 160 ? 29.932 80.352 18.830 1.00 23.74 162 LEU B N 1
ATOM 6756 C CA . LEU B 1 160 ? 30.516 81.409 19.640 1.00 23.19 162 LEU B CA 1
ATOM 6757 C C . LEU B 1 160 ? 30.861 82.660 18.845 1.00 26.90 162 LEU B C 1
ATOM 6758 O O . LEU B 1 160 ? 31.134 83.713 19.420 1.00 29.50 162 LEU B O 1
ATOM 6774 N N . LYS B 1 161 ? 30.851 82.553 17.523 1.00 28.58 163 LYS B N 1
ATOM 6775 C CA . LYS B 1 161 ? 31.369 83.621 16.687 1.00 28.61 163 LYS B CA 1
ATOM 6776 C C . LYS B 1 161 ? 30.652 84.940 16.927 1.00 33.44 163 LYS B C 1
ATOM 6777 O O . LYS B 1 161 ? 29.444 85.034 16.763 1.00 35.24 163 LYS B O 1
ATOM 6796 N N . GLY B 1 162 ? 31.414 85.954 17.325 1.00 34.06 164 GLY B N 1
ATOM 6797 C CA . GLY B 1 162 ? 30.879 87.288 17.538 1.00 38.02 164 GLY B CA 1
ATOM 6798 C C . GLY B 1 162 ? 30.096 87.484 18.831 1.00 35.67 164 GLY B C 1
ATOM 6799 O O . GLY B 1 162 ? 29.553 88.566 19.060 1.00 40.69 164 GLY B O 1
ATOM 6803 N N . LYS B 1 163 ? 30.016 86.452 19.675 1.00 26.49 165 LYS B N 1
ATOM 6804 C CA . LYS B 1 163 ? 29.255 86.559 20.916 1.00 23.76 165 LYS B CA 1
ATOM 6805 C C . LYS B 1 163 ? 30.055 87.370 21.926 1.00 23.02 165 LYS B C 1
ATOM 6806 O O . LYS B 1 163 ? 31.273 87.250 21.986 1.00 25.13 165 LYS B O 1
ATOM 6825 N N . LYS B 1 164 ? 29.361 88.203 22.690 1.00 24.25 166 LYS B N 1
ATOM 6826 C CA . LYS B 1 164 ? 29.974 88.952 23.789 1.00 22.45 166 LYS B CA 1
ATOM 6827 C C . LYS B 1 164 ? 29.972 88.099 25.045 1.00 21.25 166 LYS B C 1
ATOM 6828 O O . LYS B 1 164 ? 28.941 87.945 25.706 1.00 22.73 166 LYS B O 1
ATOM 6847 N N . ILE B 1 165 ? 31.137 87.550 25.364 1.00 19.91 167 ILE B N 1
ATOM 6848 C CA . ILE B 1 165 ? 31.262 86.638 26.489 1.00 18.64 167 ILE B CA 1
ATOM 6849 C C . ILE B 1 165 ? 32.086 87.300 27.587 1.00 17.85 167 ILE B C 1
ATOM 6850 O O . ILE B 1 165 ? 33.238 87.711 27.372 1.00 17.98 167 ILE B O 1
ATOM 6866 N N . ARG B 1 166 ? 31.498 87.413 28.771 1.00 17.08 168 ARG B N 1
ATOM 6867 C CA . ARG B 1 166 ? 32.220 87.970 29.903 1.00 16.29 168 ARG B CA 1
ATOM 6868 C C . ARG B 1 166 ? 33.328 87.012 30.333 1.00 15.47 168 ARG B C 1
ATOM 6869 O O . ARG B 1 166 ? 33.146 85.788 30.329 1.00 15.15 168 ARG B O 1
ATOM 6890 N N . VAL B 1 167 ? 34.477 87.583 30.691 1.00 15.19 169 VAL B N 1
ATOM 6891 C CA . VAL B 1 167 ? 35.588 86.834 31.291 1.00 14.38 169 VAL B CA 1
ATOM 6892 C C . VAL B 1 167 ? 36.122 87.589 32.503 1.00 13.65 169 VAL B C 1
ATOM 6893 O O . VAL B 1 167 ? 35.820 88.760 32.681 1.00 13.91 169 VAL B O 1
ATOM 6906 N N . GLN B 1 168 ? 36.940 86.907 33.302 1.00 12.81 170 GLN B N 1
ATOM 6907 C CA . GLN B 1 168 ? 37.681 87.525 34.400 1.00 12.12 170 GLN B CA 1
ATOM 6908 C C . GLN B 1 168 ? 38.620 88.616 33.879 1.00 13.10 170 GLN B C 1
ATOM 6909 O O . GLN B 1 168 ? 38.971 88.651 32.694 1.00 13.45 170 GLN B O 1
ATOM 6923 N N . GLN B 1 169 ? 39.015 89.517 34.772 1.00 12.23 171 GLN B N 1
ATOM 6924 C CA . GLN B 1 169 ? 39.909 90.626 34.448 1.00 13.37 171 GLN B CA 1
ATOM 6925 C C . GLN B 1 169 ? 41.373 90.200 34.432 1.00 13.65 171 GLN B C 1
ATOM 6926 O O . GLN B 1 169 ? 42.168 90.563 35.314 1.00 16.48 171 GLN B O 1
ATOM 6940 N N . SER B 1 170 ? 41.703 89.414 33.410 1.00 13.97 172 SER B N 1
ATOM 6941 C CA . SER B 1 170 ? 43.047 88.883 33.216 1.00 15.54 172 SER B CA 1
ATOM 6942 C C . SER B 1 170 ? 43.240 88.595 31.726 1.00 15.67 172 SER B C 1
ATOM 6943 O O . SER B 1 170 ? 42.367 88.018 31.068 1.00 15.93 172 SER B O 1
ATOM 6951 N N . ASP B 1 171 ? 44.384 89.014 31.190 1.00 14.38 173 ASP B N 1
ATOM 6952 C CA . ASP B 1 171 ? 44.621 88.988 29.744 1.00 15.56 173 ASP B CA 1
ATOM 6953 C C . ASP B 1 171 ? 44.462 87.622 29.073 1.00 15.89 173 ASP B C 1
ATOM 6954 O O . ASP B 1 171 ? 43.990 87.555 27.948 1.00 16.76 173 ASP B O 1
ATOM 6963 N N . ILE B 1 172 ? 44.842 86.544 29.756 1.00 15.06 174 ILE B N 1
ATOM 6964 C CA . ILE B 1 172 ? 44.783 85.213 29.155 1.00 16.80 174 ILE B CA 1
ATOM 6965 C C . ILE B 1 172 ? 43.375 84.872 28.656 1.00 15.66 174 ILE B C 1
ATOM 6966 O O . ILE B 1 172 ? 43.225 84.236 27.620 1.00 16.57 174 ILE B O 1
ATOM 6982 N N . TRP B 1 173 ? 42.338 85.309 29.375 1.00 15.11 175 TRP B N 1
ATOM 6983 C CA . TRP B 1 173 ? 40.965 84.996 28.969 1.00 15.79 175 TRP B CA 1
ATOM 6984 C C . TRP B 1 173 ? 40.529 85.796 27.726 1.00 17.28 175 TRP B C 1
ATOM 6985 O O . TRP B 1 173 ? 39.738 85.317 26.907 1.00 17.21 175 TRP B O 1
ATOM 7006 N N . VAL B 1 174 ? 41.037 87.012 27.589 1.00 18.41 176 VAL B N 1
ATOM 7007 C CA . VAL B 1 174 ? 40.727 87.832 26.430 1.00 19.65 176 VAL B CA 1
ATOM 7008 C C . VAL B 1 174 ? 41.336 87.182 25.195 1.00 19.81 176 VAL B C 1
ATOM 7009 O O . VAL B 1 174 ? 40.679 87.043 24.178 1.00 23.84 176 VAL B O 1
ATOM 7022 N N . SER B 1 175 ? 42.584 86.741 25.320 1.00 20.13 177 SER B N 1
ATOM 7023 C CA . SER B 1 175 ? 43.259 86.021 24.260 1.00 21.86 177 SER B CA 1
ATOM 7024 C C . SER B 1 175 ? 42.550 84.715 23.943 1.00 21.65 177 SER B C 1
ATOM 7025 O O . SER B 1 175 ? 42.434 84.338 22.777 1.00 21.85 177 SER B O 1
ATOM 7067 N N . LYS B 1 178 ? 39.388 85.359 21.830 1.00 23.78 180 LYS B N 1
ATOM 7068 C CA . LYS B 1 178 ? 39.719 85.757 20.470 1.00 27.10 180 LYS B CA 1
ATOM 7069 C C . LYS B 1 178 ? 40.029 84.523 19.634 1.00 26.20 180 LYS B C 1
ATOM 7070 O O . LYS B 1 178 ? 39.557 84.388 18.504 1.00 25.06 180 LYS B O 1
ATOM 7089 N N . LEU B 1 179 ? 40.795 83.602 20.208 1.00 23.72 181 LEU B N 1
ATOM 7090 C CA . LEU B 1 179 ? 41.113 82.353 19.534 1.00 27.77 181 LEU B CA 1
ATOM 7091 C C . LEU B 1 179 ? 39.852 81.543 19.234 1.00 26.23 181 LEU B C 1
ATOM 7092 O O . LEU B 1 179 ? 39.807 80.792 18.245 1.00 26.89 181 LEU B O 1
ATOM 7108 N N . LEU B 1 180 ? 38.838 81.676 20.090 1.00 22.74 182 LEU B N 1
ATOM 7109 C CA . LEU B 1 180 ? 37.581 80.952 19.893 1.00 25.02 182 LEU B CA 1
ATOM 7110 C C . LEU B 1 180 ? 36.565 81.715 19.035 1.00 29.85 182 LEU B C 1
ATOM 7111 O O . LEU B 1 180 ? 35.437 81.249 18.850 1.00 28.22 182 LEU B O 1
ATOM 7127 N N . GLY B 1 181 ? 36.956 82.878 18.523 1.00 24.45 183 GLY B N 1
ATOM 7128 C CA . GLY B 1 181 ? 36.098 83.673 17.652 1.00 34.68 183 GLY B CA 1
ATOM 7129 C C . GLY B 1 181 ? 35.074 84.545 18.370 1.00 26.73 183 GLY B C 1
ATOM 7130 O O . GLY B 1 181 ? 34.230 85.168 17.719 1.00 31.49 183 GLY B O 1
ATOM 7134 N N . ALA B 1 182 ? 35.143 84.594 19.696 1.00 30.32 184 ALA B N 1
ATOM 7135 C CA . ALA B 1 182 ? 34.204 85.385 20.494 1.00 28.93 184 ALA B CA 1
ATOM 7136 C C . ALA B 1 182 ? 34.793 86.749 20.848 1.00 26.42 184 ALA B C 1
ATOM 7137 O O . ALA B 1 182 ? 35.978 86.982 20.644 1.00 32.68 184 ALA B O 1
ATOM 7144 N N . ASN B 1 183 ? 33.944 87.639 21.362 1.00 23.14 185 ASN B N 1
ATOM 7145 C CA . ASN B 1 183 ? 34.357 88.963 21.825 1.00 23.15 185 ASN B CA 1
ATOM 7146 C C . ASN B 1 183 ? 34.400 89.013 23.350 1.00 21.74 185 ASN B C 1
ATOM 7147 O O . ASN B 1 183 ? 33.356 88.988 23.998 1.00 27.60 185 ASN B O 1
ATOM 7158 N N . ALA B 1 184 ? 35.593 89.105 23.928 1.00 21.11 186 ALA B N 1
ATOM 7159 C CA . ALA B 1 184 ? 35.737 89.070 25.390 1.00 19.78 186 ALA B CA 1
ATOM 7160 C C . ALA B 1 184 ? 35.305 90.381 26.037 1.00 19.76 186 ALA B C 1
ATOM 7161 O O . ALA B 1 184 ? 35.597 91.469 25.517 1.00 22.26 186 ALA B O 1
ATOM 7168 N N . THR B 1 185 ? 34.644 90.277 27.187 1.00 19.25 187 THR B N 1
ATOM 7169 C CA . THR B 1 185 ? 34.166 91.447 27.900 1.00 19.59 187 THR B CA 1
ATOM 7170 C C . THR B 1 185 ? 34.558 91.263 29.363 1.00 18.46 187 THR B C 1
ATOM 7171 O O . THR B 1 185 ? 33.824 90.651 30.117 1.00 18.92 187 THR B O 1
ATOM 7182 N N . PRO B 1 186 ? 35.751 91.735 29.745 1.00 17.16 188 PRO B N 1
ATOM 7183 C CA . PRO B 1 186 ? 36.199 91.561 31.129 1.00 15.95 188 PRO B CA 1
ATOM 7184 C C . PRO B 1 186 ? 35.363 92.398 32.091 1.00 17.43 188 PRO B C 1
ATOM 7185 O O . PRO B 1 186 ? 35.075 93.568 31.817 1.00 16.48 188 PRO B O 1
ATOM 7213 N N . PRO B 1 188 ? 34.226 92.467 36.599 1.00 12.96 190 PRO B N 1
ATOM 7214 C CA . PRO B 1 188 ? 34.219 91.823 37.919 1.00 11.92 190 PRO B CA 1
ATOM 7215 C C . PRO B 1 188 ? 33.045 90.857 38.087 1.00 11.78 190 PRO B C 1
ATOM 7216 O O . PRO B 1 188 ? 31.973 91.072 37.521 1.00 12.47 190 PRO B O 1
ATOM 7227 N N . ALA B 1 189 ? 33.243 89.821 38.903 1.00 12.03 191 ALA B N 1
ATOM 7228 C CA . ALA B 1 189 ? 32.229 88.801 39.157 1.00 10.29 191 ALA B CA 1
ATOM 7229 C C . ALA B 1 189 ? 30.873 89.374 39.563 1.00 11.82 191 ALA B C 1
ATOM 7230 O O . ALA B 1 189 ? 29.835 88.948 39.069 1.00 14.15 191 ALA B O 1
ATOM 7237 N N . GLY B 1 190 ? 30.887 90.365 40.454 1.00 12.55 192 GLY B N 1
ATOM 7238 C CA . GLY B 1 190 ? 29.658 90.924 40.975 1.00 13.39 192 GLY B CA 1
ATOM 7239 C C . GLY B 1 190 ? 28.762 91.632 39.977 1.00 15.25 192 GLY B C 1
ATOM 7240 O O . GLY B 1 190 ? 27.590 91.888 40.265 1.00 18.26 192 GLY B O 1
ATOM 7244 N N . GLU B 1 191 ? 29.301 91.950 38.807 1.00 13.02 193 GLU B N 1
ATOM 7245 C CA . GLU B 1 191 ? 28.541 92.700 37.792 1.00 15.78 193 GLU B CA 1
ATOM 7246 C C . GLU B 1 191 ? 27.948 91.824 36.687 1.00 17.56 193 GLU B C 1
ATOM 7247 O O . GLU B 1 191 ? 27.205 92.322 35.838 1.00 19.21 193 GLU B O 1
ATOM 7259 N N . VAL B 1 192 ? 28.287 90.537 36.681 1.00 13.60 194 VAL B N 1
ATOM 7260 C CA . VAL B 1 192 ? 27.928 89.666 35.561 1.00 13.76 194 VAL B CA 1
ATOM 7261 C C . VAL B 1 192 ? 26.413 89.408 35.467 1.00 13.77 194 VAL B C 1
ATOM 7262 O O . VAL B 1 192 ? 25.844 89.452 34.381 1.00 17.76 194 VAL B O 1
ATOM 7275 N N . PHE B 1 193 ? 25.757 89.158 36.592 1.00 13.21 195 PHE B N 1
ATOM 7276 C CA . PHE B 1 193 ? 24.313 88.908 36.586 1.00 15.21 195 PHE B CA 1
ATOM 7277 C C . PHE B 1 193 ? 23.572 90.072 35.947 1.00 18.72 195 PHE B C 1
ATOM 7278 O O . PHE B 1 193 ? 22.768 89.881 35.028 1.00 16.33 195 PHE B O 1
ATOM 7295 N N . THR B 1 194 ? 23.872 91.283 36.405 1.00 16.91 196 THR B N 1
ATOM 7296 C CA . THR B 1 194 ? 23.270 92.480 35.862 1.00 16.84 196 THR B CA 1
ATOM 7297 C C . THR B 1 194 ? 23.574 92.653 34.383 1.00 17.37 196 THR B C 1
ATOM 7298 O O . THR B 1 194 ? 22.703 93.047 33.626 1.00 18.45 196 THR B O 1
ATOM 7309 N N . GLY B 1 195 ? 24.801 92.346 33.976 1.00 16.58 197 GLY B N 1
ATOM 7310 C CA . GLY B 1 195 ? 25.181 92.398 32.582 1.00 19.89 197 GLY B CA 1
ATOM 7311 C C . GLY B 1 195 ? 24.327 91.495 31.711 1.00 17.45 197 GLY B C 1
ATOM 7312 O O . GLY B 1 195 ? 23.924 91.875 30.617 1.00 18.34 197 GLY B O 1
ATOM 7316 N N . LEU B 1 196 ? 24.084 90.280 32.187 1.00 16.27 198 LEU B N 1
ATOM 7317 C CA . LEU B 1 196 ? 23.258 89.340 31.432 1.00 15.80 198 LEU B CA 1
ATOM 7318 C C . LEU B 1 196 ? 21.811 89.833 31.389 1.00 17.7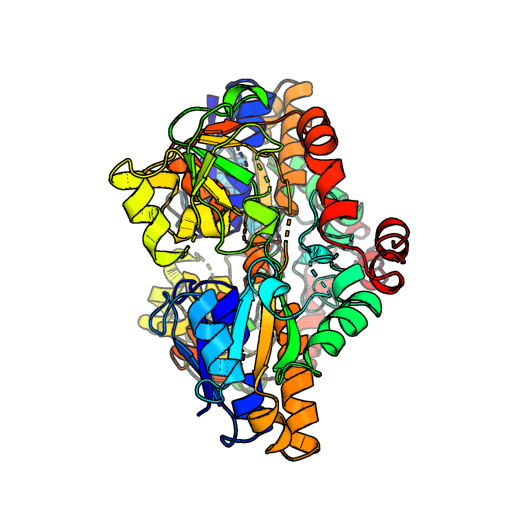8 198 LEU B C 1
ATOM 7319 O O . LEU B 1 196 ? 21.165 89.777 30.344 1.00 20.94 198 LEU B O 1
ATOM 7335 N N . LYS B 1 197 ? 21.290 90.303 32.515 1.00 19.14 199 LYS B N 1
ATOM 7336 C CA . LYS B 1 197 ? 19.888 90.737 32.559 1.00 18.68 199 LYS B CA 1
ATOM 7337 C C . LYS B 1 197 ? 19.627 91.947 31.673 1.00 24.31 199 LYS B C 1
ATOM 7338 O O . LYS B 1 197 ? 18.581 92.054 31.020 1.00 24.02 199 LYS B O 1
ATOM 7357 N N . SER B 1 198 ? 20.594 92.852 31.620 1.00 23.76 200 SER B N 1
ATOM 7358 C CA . SER B 1 198 ? 20.414 94.100 30.901 1.00 27.48 200 SER B CA 1
ATOM 7359 C C . SER B 1 198 ? 20.896 94.018 29.438 1.00 21.88 200 SER B C 1
ATOM 7360 O O . SER B 1 198 ? 20.796 94.996 28.691 1.00 28.36 200 SER B O 1
ATOM 7368 N N . GLY B 1 199 ? 21.356 92.843 29.006 1.00 24.55 201 GLY B N 1
ATOM 7369 C CA . GLY B 1 199 ? 21.799 92.642 27.634 1.00 22.68 201 GLY B CA 1
ATOM 7370 C C . GLY B 1 199 ? 23.187 93.171 27.279 1.00 26.15 201 GLY B C 1
ATOM 7371 O O . GLY B 1 199 ? 23.572 93.165 26.114 1.00 29.50 201 GLY B O 1
ATOM 7375 N N . LEU B 1 200 ? 23.948 93.598 28.278 1.00 22.36 202 LEU B N 1
ATOM 7376 C CA . LEU B 1 200 ? 25.336 94.051 28.084 1.00 29.50 202 LEU B CA 1
ATOM 7377 C C . LEU B 1 200 ? 26.206 92.928 27.490 1.00 25.20 202 LEU B C 1
ATOM 7378 O O . LEU B 1 200 ? 27.109 93.179 26.693 1.00 24.53 202 LEU B O 1
ATOM 7394 N N . ILE B 1 201 ? 25.937 91.689 27.901 1.00 24.23 203 ILE B N 1
ATOM 7395 C CA . ILE B 1 201 ? 26.698 90.517 27.467 1.00 20.51 203 ILE B CA 1
ATOM 7396 C C . ILE B 1 201 ? 25.727 89.403 27.085 1.00 20.21 203 ILE B C 1
ATOM 7397 O O . ILE B 1 201 ? 24.602 89.363 27.597 1.00 20.23 203 ILE B O 1
ATOM 7413 N N . ASP B 1 202 ? 26.159 88.529 26.177 1.00 18.56 204 ASP B N 1
ATOM 7414 C CA . ASP B 1 202 ? 25.354 87.405 25.694 1.00 19.74 204 ASP B CA 1
ATOM 7415 C C . ASP B 1 202 ? 25.579 86.156 26.546 1.00 20.79 204 ASP B C 1
ATOM 7416 O O . ASP B 1 202 ? 24.743 85.267 26.569 1.00 18.18 204 ASP B O 1
ATOM 7425 N N . GLY B 1 203 ? 26.729 86.078 27.203 1.00 14.91 205 GLY B N 1
ATOM 7426 C CA . GLY B 1 203 ? 27.033 84.919 28.037 1.00 13.19 205 GLY B CA 1
ATOM 7427 C C . GLY B 1 203 ? 28.313 85.109 28.846 1.00 11.97 205 GLY B C 1
ATOM 7428 O O . GLY B 1 203 ? 28.877 86.199 28.938 1.00 14.04 205 GLY B O 1
ATOM 7432 N N . ALA B 1 204 ? 28.771 84.005 29.408 1.00 15.01 206 ALA B N 1
ATOM 7433 C CA . ALA B 1 204 ? 29.927 83.991 30.309 1.00 15.72 206 ALA B CA 1
ATOM 7434 C C . ALA B 1 204 ? 30.369 82.543 30.423 1.00 11.99 206 ALA B C 1
ATOM 7435 O O . ALA B 1 204 ? 29.914 81.720 29.654 1.00 10.23 206 ALA B O 1
ATOM 7442 N N . GLU B 1 205 ? 31.286 82.238 31.338 1.00 11.81 207 GLU B N 1
ATOM 7443 C CA . GLU B 1 205 ? 31.739 80.850 31.494 1.00 9.79 207 GLU B CA 1
ATOM 7444 C C . GLU B 1 205 ? 32.121 80.616 32.940 1.00 8.77 207 GLU B C 1
ATOM 7445 O O . GLU B 1 205 ? 32.689 81.485 33.593 1.00 11.28 207 GLU B O 1
ATOM 7457 N N . ASN B 1 206 ? 31.767 79.444 33.459 1.00 8.69 208 ASN B N 1
ATOM 7458 C CA . ASN B 1 206 ? 32.015 79.148 34.857 1.00 8.20 208 ASN B CA 1
ATOM 7459 C C . ASN B 1 206 ? 31.605 77.734 35.199 1.00 8.69 208 ASN B C 1
ATOM 7460 O O . ASN B 1 206 ? 31.011 77.026 34.383 1.00 9.42 208 ASN B O 1
ATOM 7471 N N . ASN B 1 207 ? 31.898 77.328 36.441 1.00 8.91 209 ASN B N 1
ATOM 7472 C CA . ASN B 1 207 ? 31.486 76.034 36.951 1.00 8.62 209 ASN B CA 1
ATOM 7473 C C . ASN B 1 207 ? 29.993 75.998 37.329 1.00 10.22 209 ASN B C 1
ATOM 7474 O O . ASN B 1 207 ? 29.292 77.017 37.294 1.00 9.33 209 ASN B O 1
ATOM 7485 N N . TRP B 1 208 ? 29.506 74.808 37.648 1.00 10.65 210 TRP B N 1
ATOM 7486 C CA . TRP B 1 208 ? 28.106 74.654 37.994 1.00 8.56 210 TRP B CA 1
ATOM 7487 C C . TRP B 1 208 ? 27.683 75.476 39.231 1.00 8.11 210 TRP B C 1
ATOM 7488 O O . TRP B 1 208 ? 26.659 76.156 39.195 1.00 8.26 210 TRP B O 1
ATOM 7509 N N . PRO B 1 209 ? 28.444 75.400 40.344 1.00 10.21 211 PRO B N 1
ATOM 7510 C CA . PRO B 1 209 ? 27.999 76.137 41.527 1.00 10.57 211 PRO B CA 1
ATOM 7511 C C . PRO B 1 209 ? 27.956 77.658 41.338 1.00 7.82 211 PRO B C 1
ATOM 7512 O O . PRO B 1 209 ? 27.126 78.317 41.974 1.00 9.13 211 PRO B O 1
ATOM 7523 N N . SER B 1 210 ? 28.844 78.223 40.499 1.00 7.88 212 SER B N 1
ATOM 7524 C CA . SER B 1 210 ? 28.822 79.663 40.241 1.00 11.41 212 SER B CA 1
ATOM 7525 C C . SER B 1 210 ? 27.655 80.040 39.333 1.00 8.96 212 SER B C 1
ATOM 7526 O O . SER B 1 210 ? 26.966 81.033 39.584 1.00 9.37 212 SER B O 1
ATOM 7534 N N . TYR B 1 211 ? 27.428 79.246 38.283 1.00 8.81 213 TYR B N 1
ATOM 7535 C CA . TYR B 1 211 ? 26.301 79.452 37.394 1.00 9.16 213 TYR B CA 1
ATOM 7536 C C . TYR B 1 211 ? 24.975 79.528 38.170 1.00 11.47 213 TYR B C 1
ATOM 7537 O O . TYR B 1 211 ? 24.125 80.387 37.893 1.00 12.14 213 TYR B O 1
ATOM 7555 N N . ASP B 1 212 ? 24.823 78.635 39.154 1.00 10.76 214 ASP B N 1
ATOM 7556 C CA . ASP B 1 212 ? 23.702 78.613 40.078 1.00 11.01 214 ASP B CA 1
ATOM 7557 C C . ASP B 1 212 ? 23.722 79.802 41.027 1.00 11.05 214 ASP B C 1
ATOM 7558 O O . ASP B 1 212 ? 22.798 80.630 41.011 1.00 11.87 214 ASP B O 1
ATOM 7567 N N . ASN B 1 213 ? 24.773 79.913 41.837 1.00 10.85 215 ASN B N 1
ATOM 7568 C CA . ASN B 1 213 ? 24.723 80.800 43.001 1.00 12.03 215 ASN B CA 1
ATOM 7569 C C . ASN B 1 213 ? 24.874 82.299 42.700 1.00 12.10 215 ASN B C 1
ATOM 7570 O O . ASN B 1 213 ? 24.468 83.119 43.522 1.00 15.48 215 ASN B O 1
ATOM 7581 N N . PHE B 1 214 ? 25.399 82.657 41.528 1.00 11.27 216 PHE B N 1
ATOM 7582 C CA . PHE B 1 214 ? 25.366 84.034 41.045 1.00 14.16 216 PHE B CA 1
ATOM 7583 C C . PHE B 1 214 ? 24.044 84.331 40.319 1.00 11.82 216 PHE B C 1
ATOM 7584 O O . PHE B 1 214 ? 23.819 85.458 39.880 1.00 15.01 216 PHE B O 1
ATOM 7601 N N . HIS B 1 215 ? 23.200 83.307 40.178 1.00 12.95 217 HIS B N 1
ATOM 7602 C CA . HIS B 1 215 ? 21.890 83.406 39.532 1.00 13.89 217 HIS B CA 1
ATOM 7603 C C . HIS B 1 215 ? 21.954 83.605 38.027 1.00 12.00 217 HIS B C 1
ATOM 7604 O O . HIS B 1 215 ? 20.952 83.958 37.416 1.00 14.04 217 HIS B O 1
ATOM 7619 N N . HIS B 1 216 ? 23.105 83.333 37.412 1.00 12.06 218 HIS B N 1
ATOM 7620 C CA . HIS B 1 216 ? 23.267 83.535 35.979 1.00 12.88 218 HIS B CA 1
ATOM 7621 C C . HIS B 1 216 ? 22.299 82.716 35.131 1.00 12.95 218 HIS B C 1
ATOM 7622 O O . HIS B 1 216 ? 21.914 83.133 34.057 1.00 13.66 218 HIS B O 1
ATOM 7637 N N . TYR B 1 217 ? 21.942 81.534 35.615 1.00 12.96 219 TYR B N 1
ATOM 7638 C CA . TYR B 1 217 ? 21.040 80.638 34.900 1.00 15.01 219 TYR B CA 1
ATOM 7639 C C . TYR B 1 217 ? 19.657 81.257 34.692 1.00 17.26 219 TYR B C 1
ATOM 7640 O O . TYR B 1 217 ? 18.895 80.815 33.813 1.00 17.75 219 TYR B O 1
ATOM 7658 N N . GLU B 1 218 ? 19.312 82.290 35.468 1.00 13.93 220 GLU B N 1
ATOM 7659 C CA . GLU B 1 218 ? 17.992 82.906 35.326 1.00 18.27 220 GLU B CA 1
ATOM 7660 C C . GLU B 1 218 ? 17.917 83.694 34.036 1.00 20.87 220 GLU B C 1
ATOM 7661 O O . GLU B 1 218 ? 16.840 83.853 33.463 1.00 22.28 220 GLU B O 1
ATOM 7673 N N . ALA B 1 219 ? 19.063 84.179 33.589 1.00 16.73 221 ALA B N 1
ATOM 7674 C CA . ALA B 1 219 ? 19.177 85.000 32.391 1.00 20.81 221 ALA B CA 1
ATOM 7675 C C . ALA B 1 219 ? 19.760 84.271 31.160 1.00 21.81 221 ALA B C 1
ATOM 7676 O O . ALA B 1 219 ? 19.406 84.586 30.027 1.00 22.85 221 ALA B O 1
ATOM 7683 N N . ALA B 1 220 ? 20.668 83.323 31.389 1.00 13.35 222 ALA B N 1
ATOM 7684 C CA . ALA B 1 220 ? 21.347 82.595 30.312 1.00 14.64 222 ALA B CA 1
ATOM 7685 C C . ALA B 1 220 ? 21.092 81.105 30.534 1.00 17.46 222 ALA B C 1
ATOM 7686 O O . ALA B 1 220 ? 21.772 80.446 31.337 1.00 15.70 222 ALA B O 1
ATOM 7693 N N . LYS B 1 221 ? 20.078 80.589 29.845 1.00 12.81 223 LYS B N 1
ATOM 7694 C CA . LYS B 1 221 ? 19.505 79.271 30.156 1.00 12.08 223 LYS B CA 1
ATOM 7695 C C . LYS B 1 221 ? 20.118 78.122 29.366 1.00 12.49 223 LYS B C 1
ATOM 7696 O O . LYS B 1 221 ? 19.559 77.021 29.350 1.00 20.91 223 LYS B O 1
ATOM 7715 N N . ASN B 1 222 ? 21.244 78.372 28.699 1.00 13.74 224 ASN B N 1
ATOM 7716 C CA . ASN B 1 222 ? 21.932 77.359 27.906 1.00 14.09 224 ASN B CA 1
ATOM 7717 C C . ASN B 1 222 ? 23.343 77.131 28.423 1.00 12.94 224 ASN B C 1
ATOM 7718 O O . ASN B 1 222 ? 24.203 78.003 28.303 1.00 14.34 224 ASN B O 1
ATOM 7729 N N . TYR B 1 223 ? 23.588 75.941 28.968 1.00 12.57 225 TYR B N 1
ATOM 7730 C CA . TYR B 1 223 ? 24.874 75.648 29.599 1.00 11.92 225 TYR B CA 1
ATOM 7731 C C . TYR B 1 223 ? 25.543 74.528 28.795 1.00 10.62 225 TYR B C 1
ATOM 7732 O O . TYR B 1 223 ? 25.035 73.406 28.724 1.00 12.65 225 TYR B O 1
ATOM 7750 N N . SER B 1 224 ? 26.668 74.859 28.171 1.00 11.55 226 SER B N 1
ATOM 7751 C CA . SER B 1 224 ? 27.353 73.943 27.248 1.00 14.33 226 SER B CA 1
ATOM 7752 C C . SER B 1 224 ? 28.676 73.468 27.805 1.00 11.89 226 SER B C 1
ATOM 7753 O O . SER B 1 224 ? 29.569 74.278 28.099 1.00 13.18 226 SER B O 1
ATOM 7761 N N . LEU B 1 225 ? 28.810 72.149 27.893 1.00 11.91 227 LEU B N 1
ATOM 7762 C CA . LEU B 1 225 ? 29.922 71.513 28.598 1.00 13.34 227 LEU B CA 1
ATOM 7763 C C . LEU B 1 225 ? 31.255 71.492 27.810 1.00 14.05 227 LEU B C 1
ATOM 7764 O O . LEU B 1 225 ? 31.812 70.422 27.494 1.00 16.11 227 LEU B O 1
ATOM 7780 N N . SER B 1 226 ? 31.773 72.688 27.545 1.00 12.23 228 SER B N 1
ATOM 7781 C CA . SER B 1 226 ? 33.107 72.880 26.994 1.00 12.89 228 SER B CA 1
ATOM 7782 C C . SER B 1 226 ? 34.239 72.476 27.930 1.00 15.41 228 SER B C 1
ATOM 7783 O O . SER B 1 226 ? 35.288 72.008 27.479 1.00 14.71 228 SER B O 1
ATOM 7791 N N . GLU B 1 227 ? 34.034 72.676 29.232 1.00 12.83 229 GLU B N 1
ATOM 7792 C CA . GLU B 1 227 ? 35.005 72.290 30.239 1.00 11.33 229 GLU B CA 1
ATOM 7793 C C . GLU B 1 227 ? 36.424 72.731 29.840 1.00 12.16 229 GLU B C 1
ATOM 7794 O O . GLU B 1 227 ? 37.384 71.959 29.900 1.00 13.97 229 GLU B O 1
ATOM 7806 N N . HIS B 1 228 ? 36.547 74.015 29.515 1.00 12.48 230 HIS B N 1
ATOM 7807 C CA . HIS B 1 228 ? 37.727 74.539 28.876 1.00 13.44 230 HIS B CA 1
ATOM 7808 C C . HIS B 1 228 ? 38.855 75.023 29.793 1.00 15.72 230 HIS B C 1
ATOM 7809 O O . HIS B 1 228 ? 39.917 75.389 29.298 1.00 19.37 230 HIS B O 1
ATOM 7824 N N . SER B 1 229 ? 38.630 75.062 31.102 1.00 11.75 231 SER B N 1
ATOM 7825 C CA . SER B 1 229 ? 39.675 75.340 32.065 1.00 12.37 231 SER B CA 1
ATOM 7826 C C . SER B 1 229 ? 39.237 74.761 33.392 1.00 11.13 231 SER B C 1
ATOM 7827 O O . SER B 1 229 ? 38.023 74.672 33.684 1.00 12.48 231 SER B O 1
ATOM 7852 N N . ALA B 1 231 ? 40.913 76.145 36.160 1.00 12.32 233 ALA B N 1
ATOM 7853 C CA . ALA B 1 231 ? 41.541 77.131 37.052 1.00 9.01 233 ALA B CA 1
ATOM 7854 C C . ALA B 1 231 ? 41.095 76.969 38.499 1.00 9.92 233 ALA B C 1
ATOM 7855 O O . ALA B 1 231 ? 39.928 77.196 38.814 1.00 10.18 233 ALA B O 1
ATOM 7862 N N . PRO B 1 232 ? 42.026 76.603 39.404 1.00 10.34 234 PRO B N 1
ATOM 7863 C CA . PRO B 1 232 ? 41.586 76.393 40.787 1.00 8.65 234 PRO B CA 1
ATOM 7864 C C . PRO B 1 232 ? 41.573 77.674 41.614 1.00 8.16 234 PRO B C 1
ATOM 7865 O O . PRO B 1 232 ? 42.074 78.715 41.162 1.00 9.66 234 PRO B O 1
ATOM 7876 N N . GLU B 1 233 ? 41.021 77.594 42.820 1.00 8.68 235 GLU B N 1
ATOM 7877 C CA . GLU B 1 233 ? 41.072 78.704 43.758 1.00 9.09 235 GLU B CA 1
ATOM 7878 C C . GLU B 1 233 ? 42.349 78.629 44.585 1.00 8.89 235 GLU B C 1
ATOM 7879 O O . GLU B 1 233 ? 42.928 77.557 44.752 1.00 9.51 235 GLU B O 1
ATOM 7891 N N . VAL B 1 234 ? 42.729 79.770 45.143 1.00 8.08 236 VAL B N 1
ATOM 7892 C CA . VAL B 1 234 ? 43.889 79.885 46.017 1.00 10.22 236 VAL B CA 1
ATOM 7893 C C . VAL B 1 234 ? 43.492 80.673 47.248 1.00 11.33 236 VAL B C 1
ATOM 7894 O O . VAL B 1 234 ? 42.797 81.699 47.166 1.00 10.18 236 VAL B O 1
ATOM 7907 N N . LEU B 1 235 ? 43.905 80.164 48.394 1.00 8.37 237 LEU B N 1
ATOM 7908 C CA . LEU B 1 235 ? 43.838 80.889 49.649 1.00 9.02 237 LEU B CA 1
ATOM 7909 C C . LEU B 1 235 ? 45.218 81.415 50.004 1.00 8.77 237 LEU B C 1
ATOM 7910 O O . LEU B 1 235 ? 46.197 80.647 50.061 1.00 10.04 237 LEU B O 1
ATOM 7926 N N . LEU B 1 236 ? 45.312 82.727 50.205 1.00 8.87 238 LEU B N 1
ATOM 7927 C CA . LEU B 1 236 ? 46.580 83.349 50.553 1.00 10.02 238 LEU B CA 1
ATOM 7928 C C . LEU B 1 236 ? 46.453 84.277 51.758 1.00 12.00 238 LEU B C 1
ATOM 7929 O O . LEU B 1 236 ? 45.374 84.790 52.083 1.00 10.36 238 LEU B O 1
ATOM 7945 N N . ILE B 1 237 ? 47.592 84.522 52.383 1.00 10.56 239 ILE B N 1
ATOM 7946 C CA . ILE B 1 237 ? 47.708 85.503 53.445 1.00 12.04 239 ILE B CA 1
ATOM 7947 C C . ILE B 1 237 ? 48.804 86.518 53.065 1.00 15.54 239 ILE B C 1
ATOM 7948 O O . ILE B 1 237 ? 49.774 86.213 52.352 1.00 14.75 239 ILE B O 1
ATOM 7964 N N . SER B 1 238 ? 48.619 87.751 53.502 1.00 11.49 240 SER B N 1
ATOM 7965 C CA . SER B 1 238 ? 49.651 88.761 53.381 1.00 13.24 240 SER B CA 1
ATOM 7966 C C . SER B 1 238 ? 50.930 88.276 54.068 1.00 13.05 240 SER B C 1
ATOM 7967 O O . SER B 1 238 ? 50.891 87.840 55.213 1.00 15.03 240 SER B O 1
ATOM 7975 N N . LYS B 1 239 ? 52.066 88.352 53.393 1.00 14.76 241 LYS B N 1
ATOM 7976 C CA . LYS B 1 239 ? 53.322 87.928 54.017 1.00 15.95 241 LYS B CA 1
ATOM 7977 C C . LYS B 1 239 ? 53.694 88.758 55.254 1.00 17.21 241 LYS B C 1
ATOM 7978 O O . LYS B 1 239 ? 54.221 88.212 56.221 1.00 21.01 241 LYS B O 1
ATOM 7997 N N . ARG B 1 240 ? 53.394 90.053 55.232 1.00 20.95 242 ARG B N 1
ATOM 7998 C CA . ARG B 1 240 ? 53.600 90.910 56.406 1.00 26.27 242 ARG B CA 1
ATOM 7999 C C . ARG B 1 240 ? 52.879 90.353 57.644 1.00 22.05 242 ARG B C 1
ATOM 8000 O O . ARG B 1 240 ? 53.441 90.289 58.764 1.00 23.31 242 ARG B O 1
ATOM 8021 N N . VAL B 1 241 ? 51.618 89.978 57.450 1.00 18.80 243 VAL B N 1
ATOM 8022 C CA . VAL B 1 241 ? 50.829 89.430 58.542 1.00 14.31 243 VAL B CA 1
ATOM 8023 C C . VAL B 1 241 ? 51.385 88.067 58.987 1.00 17.78 243 VAL B C 1
ATOM 8024 O O . VAL B 1 241 ? 51.534 87.801 60.183 1.00 17.25 243 VAL B O 1
ATOM 8037 N N . PHE B 1 242 ? 51.688 87.199 58.023 1.00 15.24 244 PHE B N 1
ATOM 8038 C CA . PHE B 1 242 ? 52.191 85.858 58.333 1.00 12.80 244 PHE B CA 1
ATOM 8039 C C . PHE B 1 242 ? 53.490 85.915 59.132 1.00 16.56 244 PHE B C 1
ATOM 8040 O O . PHE B 1 242 ? 53.700 85.139 60.068 1.00 18.43 244 PHE B O 1
ATOM 8057 N N . ASP B 1 243 ? 54.360 86.839 58.758 1.00 17.13 245 ASP B N 1
ATOM 8058 C CA . ASP B 1 243 ? 55.632 87.004 59.447 1.00 21.44 245 ASP B CA 1
ATOM 8059 C C . ASP B 1 243 ? 55.477 87.585 60.872 1.00 18.56 245 ASP B C 1
ATOM 8060 O O . ASP B 1 243 ? 56.392 87.464 61.699 1.00 24.94 245 ASP B O 1
ATOM 8069 N N . SER B 1 244 ? 54.329 88.182 61.165 1.00 19.03 246 SER B N 1
ATOM 8070 C CA . SER B 1 244 ? 54.023 88.655 62.524 1.00 20.83 246 SER B CA 1
ATOM 8071 C C . SER B 1 244 ? 53.642 87.518 63.483 1.00 25.68 246 SER B C 1
ATOM 8072 O O . SER B 1 244 ? 53.619 87.703 64.703 1.00 26.17 246 SER B O 1
ATOM 8080 N N . PHE B 1 245 ? 53.346 86.344 62.934 1.00 20.72 247 PHE B N 1
ATOM 8081 C CA . PHE B 1 245 ? 52.975 85.178 63.736 1.00 16.76 247 PHE B CA 1
ATOM 8082 C C . PHE B 1 245 ? 54.220 84.480 64.281 1.00 18.32 247 PHE B C 1
ATOM 8083 O O . PHE B 1 245 ? 55.288 84.507 63.660 1.00 22.00 247 PHE B O 1
ATOM 8100 N N . THR B 1 246 ? 54.078 83.838 65.434 1.00 17.12 248 THR B N 1
ATOM 8101 C CA . THR B 1 246 ? 55.150 83.020 65.980 1.00 19.88 248 THR B CA 1
ATOM 8102 C C . THR B 1 246 ? 55.323 81.779 65.109 1.00 19.89 248 THR B C 1
ATOM 8103 O O . THR B 1 246 ? 54.414 81.435 64.367 1.00 18.64 248 THR B O 1
ATOM 8114 N N . PRO B 1 247 ? 56.459 81.075 65.231 1.00 17.21 249 PRO B N 1
ATOM 8115 C CA . PRO B 1 247 ? 56.628 79.827 64.468 1.00 19.12 249 PRO B CA 1
ATOM 8116 C C . PRO B 1 247 ? 55.488 78.842 64.707 1.00 17.01 249 PRO B C 1
ATOM 8117 O O . PRO B 1 247 ? 55.003 78.208 63.763 1.00 18.88 249 PRO B O 1
ATOM 8128 N N . GLU B 1 248 ? 55.028 78.758 65.954 1.00 20.11 250 GLU B N 1
ATOM 8129 C CA . GLU B 1 248 ? 53.983 77.807 66.318 1.00 17.65 250 GLU B CA 1
ATOM 8130 C C . GLU B 1 248 ? 52.663 78.173 65.630 1.00 16.27 250 GLU B C 1
ATOM 8131 O O . GLU B 1 248 ? 51.956 77.302 65.111 1.00 17.71 250 GLU B O 1
ATOM 8143 N N . GLU B 1 249 ? 52.350 79.463 65.612 1.00 17.22 251 GLU B N 1
ATOM 8144 C CA . GLU B 1 249 ? 51.174 79.978 64.897 1.00 16.30 251 GLU B CA 1
ATOM 8145 C C . GLU B 1 249 ? 51.305 79.774 63.381 1.00 13.13 251 GLU B C 1
ATOM 8146 O O . GLU B 1 249 ? 50.312 79.489 62.706 1.00 16.62 251 GLU B O 1
ATOM 8158 N N . GLN B 1 250 ? 52.512 79.947 62.842 1.00 16.45 252 GLN B N 1
ATOM 8159 C CA . GLN B 1 250 ? 52.704 79.711 61.399 1.00 12.04 252 GLN B CA 1
ATOM 8160 C C . GLN B 1 250 ? 52.396 78.277 61.047 1.00 12.52 252 GLN B C 1
ATOM 8161 O O . GLN B 1 250 ? 51.755 78.012 60.036 1.00 13.94 252 GLN B O 1
ATOM 8175 N N . VAL B 1 251 ? 52.849 77.338 61.877 1.00 12.58 253 VAL B N 1
ATOM 8176 C CA . VAL B 1 251 ? 52.510 75.940 61.657 1.00 13.48 253 VAL B CA 1
ATOM 8177 C C . VAL B 1 251 ? 50.992 75.732 61.747 1.00 11.66 253 VAL B C 1
ATOM 8178 O O . VAL B 1 251 ? 50.382 75.043 60.902 1.00 12.37 253 VAL B O 1
ATOM 8191 N N . GLN B 1 252 ? 50.366 76.310 62.770 1.00 13.92 254 GLN B N 1
ATOM 8192 C CA . GLN B 1 252 ? 48.924 76.163 62.939 1.00 15.64 254 GLN B CA 1
ATOM 8193 C C . GLN B 1 252 ? 48.134 76.698 61.743 1.00 13.69 254 GLN B C 1
ATOM 8194 O O . GLN B 1 252 ? 47.200 76.053 61.296 1.00 13.26 254 GLN B O 1
ATOM 8208 N N . VAL B 1 253 ? 48.500 77.877 61.245 1.00 11.09 255 VAL B N 1
ATOM 8209 C CA . VAL B 1 253 ? 47.846 78.470 60.093 1.00 12.38 255 VAL B CA 1
ATOM 8210 C C . VAL B 1 253 ? 48.045 77.618 58.823 1.00 12.75 255 VAL B C 1
ATOM 8211 O O . VAL B 1 253 ? 47.069 77.324 58.088 1.00 12.42 255 VAL B O 1
ATOM 8224 N N . ARG B 1 254 ? 49.273 77.194 58.560 1.00 11.96 256 ARG B N 1
ATOM 8225 C CA . ARG B 1 254 ? 49.492 76.313 57.406 1.00 12.87 256 ARG B CA 1
ATOM 8226 C C . ARG B 1 254 ? 48.677 75.009 57.499 1.00 11.97 256 ARG B C 1
ATOM 8227 O O . ARG B 1 254 ? 48.081 74.571 56.516 1.00 10.40 256 ARG B O 1
ATOM 8248 N N . LYS B 1 255 ? 48.658 74.384 58.673 1.00 10.61 257 LYS B N 1
ATOM 8249 C CA . LYS B 1 255 ? 47.944 73.135 58.866 1.00 11.11 257 LYS B CA 1
ATOM 8250 C C . LYS B 1 255 ? 46.445 73.310 58.718 1.00 12.77 257 LYS B C 1
ATOM 8251 O O . LYS B 1 255 ? 45.788 72.478 58.095 1.00 13.31 257 LYS B O 1
ATOM 8270 N N . ALA B 1 256 ? 45.911 74.386 59.290 1.00 14.38 258 ALA B N 1
ATOM 8271 C CA . ALA B 1 256 ? 44.466 74.623 59.221 1.00 11.26 258 ALA B CA 1
ATOM 8272 C C . ALA B 1 256 ? 44.048 74.891 57.771 1.00 11.96 258 ALA B C 1
ATOM 8273 O O . ALA B 1 256 ? 42.981 74.443 57.339 1.00 11.80 258 ALA B O 1
ATOM 8280 N N . ALA B 1 257 ? 44.899 75.578 57.014 1.00 10.70 259 ALA B N 1
ATOM 8281 C CA . ALA B 1 257 ? 44.600 75.795 55.598 1.00 9.97 259 ALA B CA 1
ATOM 8282 C C . ALA B 1 257 ? 44.560 74.462 54.847 1.00 9.25 259 ALA B C 1
ATOM 8283 O O . ALA B 1 257 ? 43.623 74.185 54.103 1.00 11.46 259 ALA B O 1
ATOM 8290 N N . LYS B 1 258 ? 45.590 73.638 55.005 1.00 9.69 260 LYS B N 1
ATOM 8291 C CA . LYS B 1 258 ? 45.620 72.352 54.301 1.00 10.36 260 LYS B CA 1
ATOM 8292 C C . LYS B 1 258 ? 44.437 71.461 54.713 1.00 13.79 260 LYS B C 1
ATOM 8293 O O . LYS B 1 258 ? 43.818 70.803 53.871 1.00 12.33 260 LYS B O 1
ATOM 8312 N N . ASN B 1 259 ? 44.087 71.452 55.995 1.00 10.86 261 ASN B N 1
ATOM 8313 C CA . ASN B 1 259 ? 42.941 70.659 56.455 1.00 10.37 261 ASN B CA 1
ATOM 8314 C C . ASN B 1 259 ? 41.639 71.112 55.803 1.00 10.94 261 ASN B C 1
ATOM 8315 O O . ASN B 1 259 ? 40.738 70.288 55.544 1.00 14.63 261 ASN B O 1
ATOM 8326 N N . SER B 1 260 ? 41.525 72.411 55.556 1.00 10.49 262 SER B N 1
ATOM 8327 C CA . SER B 1 260 ? 40.302 72.966 55.002 1.00 10.55 262 SER B CA 1
ATOM 8328 C C . SER B 1 260 ? 40.103 72.551 53.538 1.00 11.78 262 SER B C 1
ATOM 8329 O O . SER B 1 260 ? 38.989 72.638 53.030 1.00 11.76 262 SER B O 1
ATOM 8337 N N . VAL B 1 261 ? 41.161 72.064 52.879 1.00 10.89 263 VAL B N 1
ATOM 8338 C CA . VAL B 1 261 ? 41.041 71.597 51.481 1.00 10.40 263 VAL B CA 1
ATOM 8339 C C . VAL B 1 261 ? 40.147 70.349 51.399 1.00 11.04 263 VAL B C 1
ATOM 8340 O O . VAL B 1 261 ? 39.223 70.282 50.578 1.00 12.75 263 VAL B O 1
ATOM 8353 N N . GLY B 1 262 ? 40.402 69.370 52.260 1.00 14.56 264 GLY B N 1
ATOM 8354 C CA . GLY B 1 262 ? 39.590 68.158 52.284 1.00 16.50 264 GLY B CA 1
ATOM 8355 C C . GLY B 1 262 ? 38.146 68.463 52.646 1.00 15.54 264 GLY B C 1
ATOM 8356 O O . GLY B 1 262 ? 37.213 67.892 52.064 1.00 16.90 264 GLY B O 1
ATOM 8360 N N . TYR B 1 263 ? 37.963 69.351 53.616 1.00 14.14 265 TYR B N 1
ATOM 8361 C CA . TYR B 1 263 ? 36.630 69.785 54.034 1.00 13.61 265 TYR B CA 1
ATOM 8362 C C . TYR B 1 263 ? 35.899 70.410 52.830 1.00 10.92 265 TYR B C 1
ATOM 8363 O O . TYR B 1 263 ? 34.752 70.024 52.453 1.00 13.12 265 TYR B O 1
ATOM 8415 N N . ARG B 1 265 ? 36.428 70.147 49.647 1.00 11.17 267 ARG B N 1
ATOM 8416 C CA . ARG B 1 265 ? 36.154 69.244 48.543 1.00 13.13 267 ARG B CA 1
ATOM 8417 C C . ARG B 1 265 ? 34.888 68.436 48.758 1.00 9.90 267 ARG B C 1
ATOM 8418 O O . ARG B 1 265 ? 34.151 68.154 47.800 1.00 11.49 267 ARG B O 1
ATOM 8440 N N . GLN B 1 266 ? 34.638 68.046 49.999 1.00 10.47 268 GLN B N 1
ATOM 8441 C CA . GLN B 1 266 ? 33.404 67.301 50.301 1.00 11.45 268 GLN B CA 1
ATOM 8442 C C . GLN B 1 266 ? 32.186 68.186 49.985 1.00 11.45 268 GLN B C 1
ATOM 8443 O O . GLN B 1 266 ? 31.235 67.755 49.315 1.00 12.10 268 GLN B O 1
ATOM 8457 N N . LEU B 1 267 ? 32.224 69.431 50.442 1.00 10.31 269 LEU B N 1
ATOM 8458 C CA . LEU B 1 267 ? 31.136 70.354 50.149 1.00 10.23 269 LEU B CA 1
ATOM 8459 C C . LEU B 1 267 ? 31.020 70.655 48.657 1.00 10.75 269 LEU B C 1
ATOM 8460 O O . LEU B 1 267 ? 29.905 70.755 48.133 1.00 11.03 269 LEU B O 1
ATOM 8476 N N . TRP B 1 268 ? 32.159 70.812 47.987 1.00 9.97 270 TRP B N 1
ATOM 8477 C CA . TRP B 1 268 ? 32.182 71.146 46.562 1.00 9.97 270 TRP B CA 1
ATOM 8478 C C . TRP B 1 268 ? 31.553 70.070 45.693 1.00 9.52 270 TRP B C 1
ATOM 8479 O O . TRP B 1 268 ? 30.738 70.352 44.814 1.00 10.99 270 TRP B O 1
ATOM 8500 N N . ASP B 1 269 ? 31.945 68.820 45.912 1.00 10.46 271 ASP B N 1
ATOM 8501 C CA . ASP B 1 269 ? 31.445 67.730 45.085 1.00 10.31 271 ASP B CA 1
ATOM 8502 C C . ASP B 1 269 ? 29.923 67.631 45.185 1.00 10.62 271 ASP B C 1
ATOM 8503 O O . ASP B 1 269 ? 29.230 67.355 44.205 1.00 12.64 271 ASP B O 1
ATOM 8512 N N . ALA B 1 270 ? 29.394 67.873 46.376 1.00 10.76 272 ALA B N 1
ATOM 8513 C CA . ALA B 1 270 ? 27.956 67.886 46.574 1.00 11.20 272 ALA B CA 1
ATOM 8514 C C . ALA B 1 270 ? 27.307 69.080 45.889 1.00 10.86 272 ALA B C 1
ATOM 8515 O O . ALA B 1 270 ? 26.239 68.944 45.290 1.00 11.16 272 ALA B O 1
ATOM 8556 N N . GLU B 1 272 ? 28.315 70.796 43.244 1.00 9.93 274 GLU B N 1
ATOM 8557 C CA . GLU B 1 272 ? 28.264 70.625 41.787 1.00 10.78 274 GLU B CA 1
ATOM 8558 C C . GLU B 1 272 ? 27.003 69.849 41.387 1.00 11.42 274 GLU B C 1
ATOM 8559 O O . GLU B 1 272 ? 26.349 70.151 40.383 1.00 11.78 274 GLU B O 1
ATOM 8572 N N . ILE B 1 273 ? 26.690 68.816 42.154 1.00 10.80 275 ILE B N 1
ATOM 8573 C CA . ILE B 1 273 ? 25.506 67.994 41.911 1.00 13.02 275 ILE B CA 1
ATOM 8574 C C . ILE B 1 273 ? 24.211 68.755 42.204 1.00 13.10 275 ILE B C 1
ATOM 8575 O O . ILE B 1 273 ? 23.292 68.771 41.374 1.00 13.15 275 ILE B O 1
ATOM 8591 N N . SER B 1 274 ? 24.141 69.383 43.368 1.00 11.55 276 SER B N 1
ATOM 8592 C CA . SER B 1 274 ? 22.949 70.119 43.765 1.00 11.92 276 SER B CA 1
ATOM 8593 C C . SER B 1 274 ? 22.673 71.268 42.816 1.00 11.73 276 SER B C 1
ATOM 8594 O O . SER B 1 274 ? 21.523 71.519 42.464 1.00 12.18 276 SER B O 1
ATOM 8602 N N . SER B 1 275 ? 23.728 71.978 42.423 1.00 11.18 277 SER B N 1
ATOM 8603 C CA . SER B 1 275 ? 23.583 73.143 41.527 1.00 11.15 277 SER B CA 1
ATOM 8604 C C . SER B 1 275 ? 23.081 72.741 40.138 1.00 12.84 277 SER B C 1
ATOM 8605 O O . SER B 1 275 ? 22.175 73.373 39.575 1.00 11.73 277 SER B O 1
ATOM 8613 N N . ARG B 1 276 ? 23.652 71.677 39.577 1.00 11.24 278 ARG B N 1
ATOM 8614 C CA . ARG B 1 276 ? 23.168 71.181 38.293 1.00 13.60 278 ARG B CA 1
ATOM 8615 C C . ARG B 1 276 ? 21.693 70.793 38.397 1.00 12.10 278 ARG B C 1
ATOM 8616 O O . ARG B 1 276 ? 20.883 71.171 37.539 1.00 13.12 278 ARG B O 1
ATOM 8637 N N . GLU B 1 277 ? 21.309 70.071 39.455 1.00 12.32 279 GLU B N 1
ATOM 8638 C CA . GLU B 1 277 ? 19.913 69.632 39.580 1.00 15.49 279 GLU B CA 1
ATOM 8639 C C . GLU B 1 277 ? 18.972 70.848 39.653 1.00 16.88 279 GLU B C 1
ATOM 8640 O O . GLU B 1 277 ? 17.903 70.865 39.015 1.00 17.30 279 GLU B O 1
ATOM 8652 N N . LYS B 1 278 ? 19.383 71.848 40.417 1.00 14.87 280 LYS B N 1
ATOM 8653 C CA . LYS B 1 278 ? 18.581 73.049 40.625 1.00 13.61 280 LYS B CA 1
ATOM 8654 C C . LYS B 1 278 ? 18.366 73.822 39.328 1.00 13.52 280 LYS B C 1
ATOM 8655 O O . LYS B 1 278 ? 17.238 74.271 39.053 1.00 14.28 280 LYS B O 1
ATOM 8674 N N . VAL B 1 279 ? 19.431 74.019 38.549 1.00 13.27 281 VAL B N 1
ATOM 8675 C CA . VAL B 1 279 ? 19.272 74.801 37.318 1.00 14.62 281 VAL B CA 1
ATOM 8676 C C . VAL B 1 279 ? 18.533 73.998 36.249 1.00 14.61 281 VAL B C 1
ATOM 8677 O O . VAL B 1 279 ? 17.786 74.564 35.461 1.00 14.60 281 VAL B O 1
ATOM 8690 N N . GLU B 1 280 ? 18.709 72.682 36.223 1.00 13.44 282 GLU B N 1
ATOM 8691 C CA . GLU B 1 280 ? 17.915 71.866 35.302 1.00 14.22 282 GLU B CA 1
ATOM 8692 C C . GLU B 1 280 ? 16.420 71.941 35.625 1.00 15.85 282 GLU B C 1
ATOM 8693 O O . GLU B 1 280 ? 15.586 72.037 34.721 1.00 17.08 282 GLU B O 1
ATOM 8705 N N . LYS B 1 281 ? 16.085 71.924 36.909 1.00 15.82 283 LYS B N 1
ATOM 8706 C CA . LYS B 1 281 ? 14.688 71.939 37.326 1.00 22.35 283 LYS B CA 1
ATOM 8707 C C . LYS B 1 281 ? 14.070 73.270 36.911 1.00 20.45 283 LYS B C 1
ATOM 8708 O O . LYS B 1 281 ? 12.869 73.351 36.645 1.00 19.49 283 LYS B O 1
ATOM 8727 N N . ALA B 1 282 ? 14.902 74.303 36.828 1.00 15.96 284 ALA B N 1
ATOM 8728 C CA . ALA B 1 282 ? 14.470 75.642 36.423 1.00 20.17 284 ALA B CA 1
ATOM 8729 C C . ALA B 1 282 ? 14.420 75.821 34.909 1.00 22.42 284 ALA B C 1
ATOM 8730 O O . ALA B 1 282 ? 14.081 76.895 34.409 1.00 24.88 284 ALA B O 1
ATOM 8737 N N . GLY B 1 283 ? 14.787 74.781 34.183 1.00 15.58 285 GLY B N 1
ATOM 8738 C CA . GLY B 1 283 ? 14.573 74.749 32.749 1.00 16.87 285 GLY B CA 1
ATOM 8739 C C . GLY B 1 283 ? 15.793 74.969 31.871 1.00 20.89 285 GLY B C 1
ATOM 8740 O O . GLY B 1 283 ? 15.668 75.134 30.668 1.00 20.45 285 GLY B O 1
ATOM 8744 N N . VAL B 1 284 ? 16.979 74.932 32.455 1.00 13.68 286 VAL B N 1
ATOM 8745 C CA . VAL B 1 284 ? 18.204 75.098 31.693 1.00 14.52 286 VAL B CA 1
ATOM 8746 C C . VAL B 1 284 ? 18.359 73.915 30.751 1.00 15.34 286 VAL B C 1
ATOM 8747 O O . VAL B 1 284 ? 18.041 72.783 31.127 1.00 17.24 286 VAL B O 1
ATOM 8760 N N . GLU B 1 285 ? 18.845 74.184 29.541 1.00 14.22 287 GLU B N 1
ATOM 8761 C CA . GLU B 1 285 ? 19.268 73.121 28.627 1.00 14.09 287 GLU B CA 1
ATOM 8762 C C . GLU B 1 285 ? 20.745 72.862 28.789 1.00 14.47 287 GLU B C 1
ATOM 8763 O O . GLU B 1 285 ? 21.572 73.784 28.664 1.00 16.22 287 GLU B O 1
ATOM 8775 N N . VAL B 1 286 ? 21.086 71.605 29.050 1.00 13.85 288 VAL B N 1
ATOM 8776 C CA . VAL B 1 286 ? 22.485 71.212 29.227 1.00 15.28 288 VAL B CA 1
ATOM 8777 C C . VAL B 1 286 ? 22.912 70.593 27.920 1.00 14.71 288 VAL B C 1
ATOM 8778 O O . VAL B 1 286 ? 22.263 69.676 27.396 1.00 14.50 288 VAL B O 1
ATOM 8791 N N . ILE B 1 287 ? 23.958 71.164 27.356 1.00 14.58 289 ILE B N 1
ATOM 8792 C CA . ILE B 1 287 ? 24.363 70.874 25.998 1.00 15.18 289 ILE B CA 1
ATOM 8793 C C . ILE B 1 287 ? 25.725 70.201 25.977 1.00 17.72 289 ILE B C 1
ATOM 8794 O O . ILE B 1 287 ? 26.695 70.683 26.574 1.00 16.72 289 ILE B O 1
ATOM 8810 N N . THR B 1 288 ? 25.807 69.060 25.305 1.00 15.70 290 THR B N 1
ATOM 8811 C CA . THR B 1 288 ? 27.106 68.407 25.138 1.00 17.02 290 THR B CA 1
ATOM 8812 C C . THR B 1 288 ? 27.882 69.085 24.014 1.00 17.33 290 THR B C 1
ATOM 8813 O O . THR B 1 288 ? 27.296 69.701 23.118 1.00 20.68 290 THR B O 1
ATOM 8824 N N . ILE B 1 289 ? 29.198 68.955 24.065 1.00 18.55 291 ILE B N 1
ATOM 8825 C CA . ILE B 1 289 ? 30.076 69.658 23.144 1.00 17.33 291 ILE B CA 1
ATOM 8826 C C . ILE B 1 289 ? 31.189 68.744 22.660 1.00 17.90 291 ILE B C 1
ATOM 8827 O O . ILE B 1 289 ? 31.782 68.010 23.444 1.00 19.26 291 ILE B O 1
ATOM 8843 N N . ASP B 1 290 ? 31.471 68.782 21.369 1.00 18.68 292 ASP B N 1
ATOM 8844 C CA . ASP B 1 290 ? 32.689 68.174 20.871 1.00 19.33 292 ASP B CA 1
ATOM 8845 C C . ASP B 1 290 ? 33.865 69.091 21.234 1.00 19.25 292 ASP B C 1
ATOM 8846 O O . ASP B 1 290 ? 34.009 70.168 20.687 1.00 21.03 292 ASP B O 1
ATOM 8855 N N . LYS B 1 291 ? 34.672 68.682 22.202 1.00 21.13 293 LYS B N 1
ATOM 8856 C CA . LYS B 1 291 ? 35.733 69.560 22.698 1.00 19.68 293 LYS B CA 1
ATOM 8857 C C . LYS B 1 291 ? 36.931 69.671 21.756 1.00 25.22 293 LYS B C 1
ATOM 8858 O O . LYS B 1 291 ? 37.748 70.580 21.902 1.00 23.11 293 LYS B O 1
ATOM 8877 N N . ALA B 1 292 ? 37.033 68.766 20.786 1.00 24.67 294 ALA B N 1
ATOM 8878 C CA . ALA B 1 292 ? 38.227 68.691 19.934 1.00 27.11 294 ALA B CA 1
ATOM 8879 C C . ALA B 1 292 ? 38.590 70.008 19.246 1.00 25.44 294 ALA B C 1
ATOM 8880 O O . ALA B 1 292 ? 39.755 70.421 19.301 1.00 26.95 294 ALA B O 1
ATOM 8887 N N . PRO B 1 293 ? 37.619 70.667 18.589 1.00 25.85 295 PRO B N 1
ATOM 8888 C CA . PRO B 1 293 ? 37.891 71.963 17.943 1.00 29.58 295 PRO B CA 1
ATOM 8889 C C . PRO B 1 293 ? 38.230 73.083 18.931 1.00 26.62 295 PRO B C 1
ATOM 8890 O O . PRO B 1 293 ? 38.974 73.994 18.565 1.00 22.48 295 PRO B O 1
ATOM 8901 N N . PHE B 1 294 ? 37.682 73.015 20.143 1.00 21.54 296 PHE B N 1
ATOM 8902 C CA . PHE B 1 294 ? 37.994 73.987 21.191 1.00 21.26 296 PHE B CA 1
ATOM 8903 C C . PHE B 1 294 ? 39.453 73.826 21.585 1.00 23.07 296 PHE B C 1
ATOM 8904 O O . PHE B 1 294 ? 40.200 74.815 21.687 1.00 21.19 296 PHE B O 1
ATOM 8921 N N . GLN B 1 295 ? 39.880 72.581 21.787 1.00 22.56 297 GLN B N 1
ATOM 8922 C CA . GLN B 1 295 ? 41.258 72.342 22.186 1.00 26.45 297 GLN B CA 1
ATOM 8923 C C . GLN B 1 295 ? 42.238 72.798 21.110 1.00 26.60 297 GLN B C 1
ATOM 8924 O O . GLN B 1 295 ? 43.262 73.415 21.426 1.00 30.11 297 GLN B O 1
ATOM 8938 N N . ALA B 1 296 ? 41.929 72.511 19.848 1.00 26.61 298 ALA B N 1
ATOM 8939 C CA . ALA B 1 296 ? 42.804 72.896 18.743 1.00 28.27 298 ALA B CA 1
ATOM 8940 C C . ALA B 1 296 ? 42.946 74.409 18.638 1.00 26.87 298 ALA B C 1
ATOM 8941 O O . ALA B 1 296 ? 44.036 74.926 18.396 1.00 25.72 298 ALA B O 1
ATOM 8948 N N . ALA B 1 297 ? 41.843 75.120 18.841 1.00 26.38 299 ALA B N 1
ATOM 8949 C CA . ALA B 1 297 ? 41.838 76.575 18.728 1.00 26.78 299 ALA B CA 1
ATOM 8950 C C . ALA B 1 297 ? 42.654 77.295 19.821 1.00 24.94 299 ALA B C 1
ATOM 8951 O O . ALA B 1 297 ? 43.324 78.307 19.552 1.00 23.06 299 ALA B O 1
ATOM 8958 N N . VAL B 1 298 ? 42.623 76.785 21.045 1.00 26.06 300 VAL B N 1
ATOM 8959 C CA . VAL B 1 298 ? 43.255 77.506 22.147 1.00 25.36 300 VAL B CA 1
ATOM 8960 C C . VAL B 1 298 ? 44.701 77.089 22.401 1.00 24.68 300 VAL B C 1
ATOM 8961 O O . VAL B 1 298 ? 45.360 77.651 23.278 1.00 24.41 300 VAL B O 1
ATOM 8974 N N . GLN B 1 299 ? 45.215 76.128 21.637 1.00 31.01 301 GLN B N 1
ATOM 8975 C CA . GLN B 1 299 ? 46.553 75.607 21.909 1.00 32.79 301 GLN B CA 1
ATOM 8976 C C . GLN B 1 299 ? 47.678 76.671 21.898 1.00 30.81 301 GLN B C 1
ATOM 8977 O O . GLN B 1 299 ? 48.623 76.574 22.683 1.00 31.59 301 GLN B O 1
ATOM 8991 N N . PRO B 1 300 ? 47.592 77.674 21.003 1.00 29.74 302 PRO B N 1
ATOM 8992 C CA . PRO B 1 300 ? 48.574 78.771 20.970 1.00 31.34 302 PRO B CA 1
ATOM 8993 C C . PRO B 1 300 ? 48.760 79.522 22.290 1.00 29.50 302 PRO B C 1
ATOM 8994 O O . PRO B 1 300 ? 49.771 80.197 22.484 1.00 26.20 302 PRO B O 1
ATOM 9005 N N . LEU B 1 301 ? 47.782 79.426 23.177 1.00 22.56 303 LEU B N 1
ATOM 9006 C CA . LEU B 1 301 ? 47.840 80.121 24.453 1.00 21.49 303 LEU B CA 1
ATOM 9007 C C . LEU B 1 301 ? 49.014 79.655 25.302 1.00 22.96 303 LEU B C 1
ATOM 9008 O O . LEU B 1 301 ? 49.567 80.425 26.090 1.00 21.56 303 LEU B O 1
ATOM 9024 N N . TYR B 1 302 ? 49.372 78.383 25.177 1.00 21.34 304 TYR B N 1
ATOM 9025 C CA . TYR B 1 302 ? 50.424 77.812 26.006 1.00 21.00 304 TYR B CA 1
ATOM 9026 C C . TYR B 1 302 ? 51.747 78.544 25.808 1.00 24.41 304 TYR B C 1
ATOM 9027 O O . TYR B 1 302 ? 52.371 79.010 26.768 1.00 22.98 304 TYR B O 1
ATOM 9045 N N . ASP B 1 303 ? 52.192 78.649 24.559 1.00 26.74 305 ASP B N 1
ATOM 9046 C CA . ASP B 1 303 ? 53.477 79.277 24.293 1.00 26.50 305 ASP B CA 1
ATOM 9047 C C . ASP B 1 303 ? 53.395 80.797 24.410 1.00 27.43 305 ASP B C 1
ATOM 9048 O O . ASP B 1 303 ? 54.402 81.457 24.618 1.00 26.49 305 ASP B O 1
ATOM 9057 N N . GLN B 1 304 ? 52.197 81.343 24.253 1.00 26.41 306 GLN B N 1
ATOM 9058 C CA . GLN B 1 304 ? 52.003 82.786 24.351 1.00 27.18 306 GLN B CA 1
ATOM 9059 C C . GLN B 1 304 ? 52.094 83.290 25.787 1.00 24.39 306 GLN B C 1
ATOM 9060 O O . GLN B 1 304 ? 52.671 84.355 26.033 1.00 26.61 306 GLN B O 1
ATOM 9074 N N . PHE B 1 305 ? 51.530 82.535 26.726 1.00 22.91 307 PHE B N 1
ATOM 9075 C CA . PHE B 1 305 ? 51.444 83.000 28.116 1.00 23.77 307 PHE B CA 1
ATOM 9076 C C . PHE B 1 305 ? 52.449 82.366 29.072 1.00 27.08 307 PHE B C 1
ATOM 9077 O O . PHE B 1 305 ? 52.735 82.928 30.126 1.00 30.91 307 PHE B O 1
ATOM 9094 N N . VAL B 1 306 ? 53.016 81.228 28.696 1.00 24.81 308 VAL B N 1
ATOM 9095 C CA . VAL B 1 306 ? 54.035 80.603 29.520 1.00 24.16 308 VAL B CA 1
ATOM 9096 C C . VAL B 1 306 ? 55.352 80.525 28.739 1.00 26.20 308 VAL B C 1
ATOM 9097 O O . VAL B 1 306 ? 55.504 79.715 27.822 1.00 26.05 308 VAL B O 1
ATOM 9110 N N . THR B 1 307 ? 56.290 81.387 29.126 1.00 26.54 309 THR B N 1
ATOM 9111 C CA . THR B 1 307 ? 57.570 81.527 28.445 1.00 31.36 309 THR B CA 1
ATOM 9112 C C . THR B 1 307 ? 58.762 81.123 29.320 1.00 32.56 309 THR B C 1
ATOM 9113 O O . THR B 1 307 ? 59.828 80.816 28.801 1.00 36.05 309 THR B O 1
ATOM 9124 N N . ASP B 1 308 ? 58.582 81.131 30.640 1.00 31.56 310 ASP B N 1
ATOM 9125 C CA . ASP B 1 308 ? 59.641 80.766 31.594 1.00 26.12 310 ASP B CA 1
ATOM 9126 C C . ASP B 1 308 ? 60.012 79.281 31.439 1.00 26.84 310 ASP B C 1
ATOM 9127 O O . ASP B 1 308 ? 59.150 78.424 31.523 1.00 27.09 310 ASP B O 1
ATOM 9136 N N . PRO B 1 309 ? 61.298 78.965 31.190 1.00 26.05 311 PRO B N 1
ATOM 9137 C CA . PRO B 1 309 ? 61.639 77.542 31.028 1.00 25.68 311 PRO B CA 1
ATOM 9138 C C . PRO B 1 309 ? 61.222 76.637 32.195 1.00 25.33 311 PRO B C 1
ATOM 9139 O O . PRO B 1 309 ? 60.852 75.490 31.974 1.00 24.62 311 PRO B O 1
ATOM 9150 N N . LYS B 1 310 ? 61.287 77.135 33.421 1.00 26.11 312 LYS B N 1
ATOM 9151 C CA . LYS B 1 310 ? 60.907 76.327 34.568 1.00 26.15 312 LYS B CA 1
ATOM 9152 C C . LYS B 1 310 ? 59.410 76.007 34.538 1.00 24.87 312 LYS B C 1
ATOM 9153 O O . LYS B 1 310 ? 58.996 74.920 34.924 1.00 24.50 312 LYS B O 1
ATOM 9172 N N . LEU B 1 311 ? 58.605 76.965 34.092 1.00 24.49 313 LEU B N 1
ATOM 9173 C CA . LEU B 1 311 ? 57.163 76.756 34.019 1.00 23.68 313 LEU B CA 1
ATOM 9174 C C . LEU B 1 311 ? 56.775 75.881 32.812 1.00 22.61 313 LEU B C 1
ATOM 9175 O O . LEU B 1 311 ? 55.823 75.121 32.871 1.00 22.10 313 LEU B O 1
ATOM 9191 N N . LYS B 1 312 ? 57.537 75.939 31.726 1.00 22.97 314 LYS B N 1
ATOM 9192 C CA . LYS B 1 312 ? 57.280 75.016 30.618 1.00 22.11 314 LYS B CA 1
ATOM 9193 C C . LYS B 1 312 ? 57.578 73.592 31.065 1.00 22.68 314 LYS B C 1
ATOM 9194 O O . LYS B 1 312 ? 56.862 72.646 30.716 1.00 23.77 314 LYS B O 1
ATOM 9213 N N . ASP B 1 313 ? 58.631 73.426 31.855 1.00 23.81 315 ASP B N 1
ATOM 9214 C CA . ASP B 1 313 ? 58.972 72.108 32.352 1.00 24.75 315 ASP B CA 1
ATOM 9215 C C . ASP B 1 313 ? 57.874 71.632 33.298 1.00 26.66 315 ASP B C 1
ATOM 9216 O O . ASP B 1 313 ? 57.511 70.464 33.303 1.00 24.16 315 ASP B O 1
ATOM 9242 N N . ILE B 1 315 ? 54.743 72.241 33.090 1.00 21.35 317 ILE B N 1
ATOM 9243 C CA . ILE B 1 315 ? 53.618 71.794 32.254 1.00 20.97 317 ILE B CA 1
ATOM 9244 C C . ILE B 1 315 ? 53.862 70.358 31.783 1.00 20.88 317 ILE B C 1
ATOM 9245 O O . ILE B 1 315 ? 52.960 69.508 31.827 1.00 20.93 317 ILE B O 1
ATOM 9261 N N . THR B 1 316 ? 55.079 70.086 31.348 1.00 23.02 318 THR B N 1
ATOM 9262 C CA . THR B 1 316 ? 55.463 68.723 30.967 1.00 22.34 318 THR B CA 1
ATOM 9263 C C . THR B 1 316 ? 55.267 67.740 32.121 1.00 23.62 318 THR B C 1
ATOM 9264 O O . THR B 1 316 ? 54.675 66.661 31.963 1.00 22.01 318 THR B O 1
ATOM 9275 N N . ARG B 1 317 ? 55.730 68.116 33.306 1.00 21.99 319 ARG B N 1
ATOM 9276 C CA . ARG B 1 317 ? 55.564 67.247 34.461 1.00 24.56 319 ARG B CA 1
ATOM 9277 C C . ARG B 1 317 ? 54.103 67.038 34.853 1.00 23.67 319 ARG B C 1
ATOM 9278 O O . ARG B 1 317 ? 53.725 65.961 35.304 1.00 23.52 319 ARG B O 1
ATOM 9299 N N . ILE B 1 318 ? 53.283 68.068 34.705 1.00 22.00 320 ILE B N 1
ATOM 9300 C CA . ILE B 1 318 ? 51.854 67.920 35.010 1.00 22.19 320 ILE B CA 1
ATOM 9301 C C . ILE B 1 318 ? 51.229 66.921 34.044 1.00 22.08 320 ILE B C 1
ATOM 9302 O O . ILE B 1 318 ? 50.484 66.037 34.456 1.00 22.62 320 ILE B O 1
ATOM 9318 N N . LYS B 1 319 ? 51.544 67.044 32.760 1.00 21.65 321 LYS B N 1
ATOM 9319 C CA . LYS B 1 319 ? 50.948 66.138 31.782 1.00 21.98 321 LYS B CA 1
ATOM 9320 C C . LYS B 1 319 ? 51.338 64.680 32.056 1.00 30.62 321 LYS B C 1
ATOM 9321 O O . LYS B 1 319 ? 50.564 63.755 31.794 1.00 31.14 321 LYS B O 1
ATOM 9340 N N . ALA B 1 320 ? 52.519 64.481 32.630 1.00 26.74 322 ALA B N 1
ATOM 9341 C CA . ALA B 1 320 ? 53.032 63.135 32.884 1.00 23.40 322 ALA B CA 1
ATOM 9342 C C . ALA B 1 320 ? 52.576 62.542 34.236 1.00 28.95 322 ALA B C 1
ATOM 9343 O O . ALA B 1 320 ? 52.761 61.349 34.488 1.00 29.94 322 ALA B O 1
ATOM 9350 N N . ALA B 1 321 ? 51.996 63.375 35.100 1.00 25.58 323 ALA B N 1
ATOM 9351 C CA . ALA B 1 321 ? 51.664 62.975 36.460 1.00 24.81 323 ALA B CA 1
ATOM 9352 C C . ALA B 1 321 ? 50.448 62.077 36.479 1.00 30.43 323 ALA B C 1
ATOM 9353 O O . ALA B 1 321 ? 49.530 62.255 35.678 1.00 28.10 323 ALA B O 1
ATOM 9360 N N . GLN B 1 322 ? 50.460 61.125 37.413 1.00 30.99 324 GLN B N 1
ATOM 9361 C CA . GLN B 1 322 ? 49.335 60.243 37.676 1.00 41.99 324 GLN B CA 1
ATOM 9362 C C . GLN B 1 322 ? 48.190 60.980 38.381 1.00 47.06 324 GLN B C 1
ATOM 9363 O O . GLN B 1 322 ? 47.009 60.735 38.132 1.00 50.64 324 GLN B O 1
#

Secondary structure (DSSP, 8-state):
-EEEEE-SS-TTSHHHHHHH--HHHHHHTTTS-EEEEE-TTTT--HHHHHHHHHHTSSSEEEEEHHHHTTT----GGGSTT-SSSS---HHHHSHHHHHHHHTTGGGTEEEEEEE-----EEEESS---SGGGGTT-EEE--SSHHHH--TTS-EEE--GGGHHHHHHHTS-SEEEE-HHHHHHT-GGGT--EEE-------EEEEEEHHHHHHS-HHHHHHHHHHHHHHHH--HHHH--HHHHHHHHHTTPEEE----HHHHHHHTHHHHHH---HHHH--HHHHT-/-EEEE-SS-TTSHHHHHHH--HHHHHHTTTS--EEEE-TTTT--HHHHHHHHHTTS-SEEEEEHHHHTTT----GGGSTT-SSSS---HHHHSHHHHHHHHGGGGGTEEEEEEE-----EEEESS---SGGGGTT-EEE--SSHHHH--TTS-EEE--GGGHHHHHHTTS-SEEEE-HHHHHHTTGGGT--EEE-------EEEEEEHHHHHTS-HHHHHHHHHHHHHHHH--HHHH--HHHHHHHHHTTPEEE----HHHHHHHTHHHHHH---HHHH--HHHHH--

Nearest PDB structures (foldseek):
  4ovr-assembly2_B  TM=1.003E+00  e=6.944E-58  Xanthobacter autotrophicus Py2
  4pf8-assembly1_A  TM=9.641E-01  e=1.447E-34  Sulfitobacter sp. NAS-14.1
  4ovq-assembly1_A  TM=9.628E-01  e=3.593E-33  Roseobacter denitrificans OCh 114
  4xeq-assembly4_D  TM=9.495E-01  e=5.505E-25  Nitratidesulfovibrio vulgaris RCH1
  4di4-assembly1_B  TM=7.758E-01  e=7.938E-17  Treponema pallidum subsp. pallidum str. Nichols

Solvent-accessible surface area: 23778 Å² total

B-factor: mean 20.7, std 10.05, range [6.09, 72.25]

Foldseek 3Di:
DEAEEEELFDCPDLVNVLLQLLVLLCVVVVNPYRYDYDYNQPVHFLLVVVVCLLVVVHFKYKFWPQNVCQQFLLCLQFAWPLQVADVLVVCLLDPNVVVSQPSCVVSQKHWQGWAAFGFKFKFFQDADQELVSQAAFEEEDEPHVLVCVCLSNYHYDYGLLCVCVCLQVVVGGIYMGQLVSCQRSVVCVRGQETEPLSTGTIMIMIGGSVVLVVDDPVSNVSRSVSSSVSRVCVVSVVVSVVSVVVSVVVPGHYYYYDNPVVCVSRVVSCVVSDPDPVSVVSVVSSVD/DAEEEELFDCPDLVNVLLQLLVLLCVVVVRPDRYDYDYNQPVHFLLVVVVCQLVVNHFKYKFWPQNCCVQQVLCLQFAWPLQPAPVLVVCCLDPNVVVSQPSCVVRQKHWQGWAAFGFKFKFFQDADQELVVQAAFEEEDEPHVLVCVCLSNHHYDYGLSCVCVCLVVVVGGIYMGQLVSCQRSVVCVRTQETEPLSTGTIIIMMTGNVVLVVDDPVSNVSRSVSSHVSRVCVVSVVVSVVSVVVSVVVPRDYYYYDNVVVCVSSVVSCVVSDPDPVSVVSVVSSVRD